Protein AF-0000000078739424 (afdb_homodimer)

Structure (mmCIF, N/CA/C/O backbone):
data_AF-0000000078739424-model_v1
#
loop_
_entity.id
_entity.type
_entity.pdbx_description
1 polymer 'Uncharacterized protein'
#
loop_
_atom_site.group_PDB
_atom_site.id
_atom_site.type_symbol
_atom_site.label_atom_id
_atom_site.label_alt_id
_atom_site.label_comp_id
_atom_site.label_asym_id
_atom_site.label_entity_id
_atom_site.label_seq_id
_atom_site.pdbx_PDB_ins_code
_atom_site.Cartn_x
_atom_site.Cartn_y
_atom_site.Cartn_z
_atom_site.occupancy
_atom_site.B_iso_or_equiv
_atom_site.auth_seq_id
_atom_site.auth_comp_id
_atom_site.auth_asym_id
_atom_site.auth_atom_id
_atom_site.pdbx_PDB_model_num
ATOM 1 N N . MET A 1 1 ? 5.508 39.094 -29.578 1 23.25 1 MET A N 1
ATOM 2 C CA . MET A 1 1 ? 6.527 39.219 -28.547 1 23.25 1 MET A CA 1
ATOM 3 C C . MET A 1 1 ? 6.953 37.812 -28.062 1 23.25 1 MET A C 1
ATOM 5 O O . MET A 1 1 ? 6.113 37 -27.688 1 23.25 1 MET A O 1
ATOM 9 N N . SER A 1 2 ? 8.086 37.25 -28.5 1 23.88 2 SER A N 1
ATOM 10 C CA . SER A 1 2 ? 8.656 35.906 -28.531 1 23.88 2 SER A CA 1
ATOM 11 C C . SER A 1 2 ? 9.156 35.5 -27.156 1 23.88 2 SER A C 1
ATOM 13 O O . SER A 1 2 ? 9.977 36.188 -26.547 1 23.88 2 SER A O 1
ATOM 15 N N . GLY A 1 3 ? 8.43 34.938 -26.281 1 23.98 3 GLY A N 1
ATOM 16 C CA . GLY A 1 3 ? 8.664 34.75 -24.859 1 23.98 3 GLY A CA 1
ATOM 17 C C . GLY A 1 3 ? 9.867 33.875 -24.562 1 23.98 3 GLY A C 1
ATOM 18 O O . GLY A 1 3 ? 9.914 32.719 -24.969 1 23.98 3 GLY A O 1
ATOM 19 N N . LYS A 1 4 ? 11.078 34.469 -24.344 1 21.92 4 LYS A N 1
ATOM 20 C CA . LYS A 1 4 ? 12.422 33.938 -24.109 1 21.92 4 LYS A CA 1
ATOM 21 C C . LYS A 1 4 ? 12.445 32.969 -22.938 1 21.92 4 LYS A C 1
ATOM 23 O O . LYS A 1 4 ? 12.039 33.344 -21.828 1 21.92 4 LYS A O 1
ATOM 28 N N . ARG A 1 5 ? 12.438 31.75 -23.156 1 26.73 5 ARG A N 1
ATOM 29 C CA . ARG A 1 5 ? 12.695 30.672 -22.219 1 26.73 5 ARG A CA 1
ATOM 30 C C . ARG A 1 5 ? 14.008 30.891 -21.469 1 26.73 5 ARG A C 1
ATOM 32 O O . ARG A 1 5 ? 15.078 30.922 -22.078 1 26.73 5 ARG A O 1
ATOM 39 N N . ALA A 1 6 ? 13.977 31.656 -20.359 1 22.75 6 ALA A N 1
ATOM 40 C CA . ALA A 1 6 ? 15.164 31.906 -19.547 1 22.75 6 ALA A CA 1
ATOM 41 C C . ALA A 1 6 ? 15.875 30.609 -19.203 1 22.75 6 ALA A C 1
ATOM 43 O O . ALA A 1 6 ? 15.258 29.656 -18.719 1 22.75 6 ALA A O 1
ATOM 44 N N . PHE A 1 7 ? 16.891 30.266 -19.891 1 24.61 7 PHE A N 1
ATOM 45 C CA . PHE A 1 7 ? 17.875 29.234 -19.578 1 24.61 7 PHE A CA 1
ATOM 46 C C . PHE A 1 7 ? 18.484 29.469 -18.203 1 24.61 7 PHE A C 1
ATOM 48 O O . PHE A 1 7 ? 19.156 30.469 -17.969 1 24.61 7 PHE A O 1
ATOM 55 N N . CYS A 1 8 ? 17.797 29.172 -17.172 1 24.33 8 CYS A N 1
ATOM 56 C CA . CYS A 1 8 ? 18.469 29.234 -15.867 1 24.33 8 CYS A CA 1
ATOM 57 C C . CYS A 1 8 ? 19.859 28.625 -15.945 1 24.33 8 CYS A C 1
ATOM 59 O O . CYS A 1 8 ? 20.016 27.453 -16.297 1 24.33 8 CYS A O 1
ATOM 61 N N . THR A 1 9 ? 20.797 29.391 -16.281 1 26.89 9 THR A N 1
ATOM 62 C CA . THR A 1 9 ? 22.203 29.094 -16.141 1 26.89 9 THR A CA 1
ATOM 63 C C . THR A 1 9 ? 22.516 28.594 -14.742 1 26.89 9 THR A C 1
ATOM 65 O O . THR A 1 9 ? 22.359 29.328 -13.766 1 26.89 9 THR A O 1
ATOM 68 N N . ALA A 1 10 ? 22.344 27.359 -14.469 1 29.47 10 ALA A N 1
ATOM 69 C CA . ALA A 1 10 ? 22.922 26.766 -13.266 1 29.47 10 ALA A CA 1
ATOM 70 C C . ALA A 1 10 ? 24.328 27.281 -13.008 1 29.47 10 ALA A C 1
ATOM 72 O O . ALA A 1 10 ? 25.219 27.141 -13.859 1 29.47 10 ALA A O 1
ATOM 73 N N . VAL A 1 11 ? 24.469 28.359 -12.352 1 28.3 11 VAL A N 1
ATOM 74 C CA . VAL A 1 11 ? 25.75 28.781 -11.781 1 28.3 11 VAL A CA 1
ATOM 75 C C . VAL A 1 11 ? 26.469 27.578 -11.188 1 28.3 11 VAL A C 1
ATOM 77 O O . VAL A 1 11 ? 25.922 26.844 -10.359 1 28.3 11 VAL A O 1
ATOM 80 N N . GLU A 1 12 ? 27.469 27.016 -11.812 1 33.25 12 GLU A N 1
ATOM 81 C CA . GLU A 1 12 ? 28.516 26.094 -11.406 1 33.25 12 GLU A CA 1
ATOM 82 C C . GLU A 1 12 ? 29.156 26.531 -10.086 1 33.25 12 GLU A C 1
ATOM 84 O O . GLU A 1 12 ? 30.062 27.359 -10.078 1 33.25 12 GLU A O 1
ATOM 89 N N . THR A 1 13 ? 28.484 27 -9.109 1 34.53 13 THR A N 1
ATOM 90 C CA . THR A 1 13 ? 29.312 27.266 -7.93 1 34.53 13 THR A CA 1
ATOM 91 C C . THR A 1 13 ? 30.219 26.078 -7.641 1 34.53 13 THR A C 1
ATOM 93 O O . THR A 1 13 ? 29.859 24.922 -7.91 1 34.53 13 THR A O 1
ATOM 96 N N . GLY A 1 14 ? 31.5 26.172 -7.652 1 38.06 14 GLY A N 1
ATOM 97 C CA . GLY A 1 14 ? 32.719 25.406 -7.367 1 38.06 14 GLY A CA 1
ATOM 98 C C . GLY A 1 14 ? 32.531 24.453 -6.203 1 38.06 14 GLY A C 1
ATOM 99 O O . GLY A 1 14 ? 33.5 24.062 -5.559 1 38.06 14 GLY A O 1
ATOM 100 N N . ARG A 1 15 ? 31.531 24.484 -5.516 1 38.22 15 ARG A N 1
ATOM 101 C CA . ARG A 1 15 ? 31.5 23.547 -4.398 1 38.22 15 ARG A CA 1
ATOM 102 C C . ARG A 1 15 ? 31.5 22.109 -4.891 1 38.22 15 ARG A C 1
ATOM 104 O O . ARG A 1 15 ? 30.656 21.719 -5.688 1 38.22 15 ARG A O 1
ATOM 111 N N . LYS A 1 16 ? 32.625 21.422 -4.758 1 49.44 16 LYS A N 1
ATOM 112 C CA . LYS A 1 16 ? 32.875 20.016 -5.078 1 49.44 16 LYS A CA 1
ATOM 113 C C . LYS A 1 16 ? 31.781 19.125 -4.504 1 49.44 16 LYS A C 1
ATOM 115 O O . LYS A 1 16 ? 31.516 19.156 -3.301 1 49.44 16 LYS A O 1
ATOM 120 N N . THR A 1 17 ? 30.75 18.797 -5.219 1 58.69 17 THR A N 1
ATOM 121 C CA . THR A 1 17 ? 29.781 17.797 -4.781 1 58.69 17 THR A CA 1
ATOM 122 C C . THR A 1 17 ? 30.5 16.656 -4.055 1 58.69 17 THR A C 1
ATOM 124 O O . THR A 1 17 ? 31.422 16.047 -4.59 1 58.69 17 THR A O 1
ATOM 127 N N . PRO A 1 18 ? 30.141 16.672 -2.727 1 68.81 18 PRO A N 1
ATOM 128 C CA . PRO A 1 18 ? 30.781 15.562 -2.021 1 68.81 18 PRO A CA 1
ATOM 129 C C . PRO A 1 18 ? 30.594 14.227 -2.744 1 68.81 18 PRO A C 1
ATOM 131 O O . PRO A 1 18 ? 29.625 14.039 -3.475 1 68.81 18 PRO A O 1
ATOM 134 N N . GLU A 1 19 ? 31.562 13.43 -2.664 1 78.81 19 GLU A N 1
ATOM 135 C CA . GLU A 1 19 ? 31.531 12.125 -3.312 1 78.81 19 GLU A CA 1
ATOM 136 C C . GLU A 1 19 ? 30.406 11.266 -2.764 1 78.81 19 GLU A C 1
ATOM 138 O O . GLU A 1 19 ? 29.766 10.523 -3.512 1 78.81 19 GLU A O 1
ATOM 143 N N . PHE A 1 20 ? 30.172 11.562 -1.374 1 87.25 20 PHE A N 1
ATOM 144 C CA . PHE A 1 20 ? 29.156 10.727 -0.754 1 87.25 20 PHE A CA 1
ATOM 145 C C . PHE A 1 20 ? 28.266 11.547 0.167 1 87.25 20 PHE A C 1
ATOM 147 O O . PHE A 1 20 ? 28.656 12.625 0.625 1 87.25 20 PHE A O 1
ATOM 154 N N . CYS A 1 21 ? 27.109 11.164 0.311 1 92.5 21 CYS A N 1
ATOM 155 C CA . CYS A 1 21 ? 26.266 11.516 1.443 1 92.5 21 CYS A CA 1
ATOM 156 C C . CYS A 1 21 ? 25.875 10.281 2.248 1 92.5 21 CYS A C 1
ATOM 158 O O . CYS A 1 21 ? 26.203 9.156 1.858 1 92.5 21 CYS A O 1
ATOM 160 N N . TYR A 1 22 ? 25.281 10.516 3.434 1 91.06 22 TYR A N 1
ATOM 161 C CA . TYR A 1 22 ? 25.234 9.383 4.355 1 91.06 22 TYR A CA 1
ATOM 162 C C . TYR A 1 22 ? 23.859 9.234 4.98 1 91.06 22 TYR A C 1
ATOM 164 O O . TYR A 1 22 ? 23.141 10.227 5.172 1 91.06 22 TYR A O 1
ATOM 172 N N . LEU A 1 23 ? 23.531 8.023 5.238 1 90.88 23 LEU A N 1
ATOM 173 C CA . LEU A 1 23 ? 22.359 7.629 6.016 1 90.88 23 LEU A CA 1
ATOM 174 C C . LEU A 1 23 ? 22.766 6.797 7.227 1 90.88 23 LEU A C 1
ATOM 176 O O . LEU A 1 23 ? 23.672 5.949 7.129 1 90.88 23 LEU A O 1
ATOM 180 N N . LEU A 1 24 ? 22.219 7.102 8.375 1 89.88 24 LEU A N 1
ATOM 181 C CA . LEU A 1 24 ? 22.422 6.195 9.5 1 89.88 24 LEU A CA 1
ATOM 182 C C . LEU A 1 24 ? 21.609 4.922 9.328 1 89.88 24 LEU A C 1
ATOM 184 O O . LEU A 1 24 ? 20.375 4.949 9.43 1 89.88 24 LEU A O 1
ATOM 188 N N . GLY A 1 25 ? 22.312 3.871 9.031 1 87.75 25 GLY A N 1
ATOM 189 C CA . GLY A 1 25 ? 21.641 2.598 8.828 1 87.75 25 GLY A CA 1
ATOM 190 C C . GLY A 1 25 ? 21.734 1.68 10.031 1 87.75 25 GLY A C 1
ATOM 191 O O . GLY A 1 25 ? 22.438 1.971 10.992 1 87.75 25 GLY A O 1
ATOM 192 N N . PHE A 1 26 ? 21.016 0.597 9.992 1 84.25 26 PHE A N 1
ATOM 193 C CA . PHE A 1 26 ? 20.938 -0.354 11.102 1 84.25 26 PHE A CA 1
ATOM 194 C C . PHE A 1 26 ? 22.266 -1.09 11.281 1 84.25 26 PHE A C 1
ATOM 196 O O . PHE A 1 26 ? 22.562 -1.58 12.375 1 84.25 26 PHE A O 1
ATOM 203 N N . SER A 1 27 ? 23.031 -1.19 10.211 1 79.75 27 SER A N 1
ATOM 204 C CA . SER A 1 27 ? 24.297 -1.905 10.266 1 79.75 27 SER A CA 1
ATOM 205 C C . SER A 1 27 ? 25.469 -0.941 10.195 1 79.75 27 SER A C 1
ATOM 207 O O . SER A 1 27 ? 26.594 -1.343 9.859 1 79.75 27 SER A O 1
ATOM 209 N N . GLY A 1 28 ? 25.156 0.338 10.352 1 84.12 28 GLY A N 1
ATOM 210 C CA . GLY A 1 28 ? 26.203 1.345 10.297 1 84.12 28 GLY A CA 1
ATOM 211 C C . GLY A 1 28 ? 25.859 2.521 9.398 1 84.12 28 GLY A C 1
ATOM 212 O O . GLY A 1 28 ? 24.688 2.75 9.094 1 84.12 28 GLY A O 1
ATOM 213 N N . VAL A 1 29 ? 26.922 3.244 9.102 1 87.88 29 VAL A N 1
ATOM 214 C CA . VAL A 1 29 ? 26.734 4.418 8.258 1 87.88 29 VAL A CA 1
ATOM 215 C C . VAL A 1 29 ? 26.734 4.004 6.789 1 87.88 29 VAL A C 1
ATOM 217 O O . VAL A 1 29 ? 27.734 3.492 6.281 1 87.88 29 VAL A O 1
ATOM 220 N N . VAL A 1 30 ? 25.625 4.203 6.211 1 86.81 30 VAL A N 1
ATOM 221 C CA . VAL A 1 30 ? 25.453 3.811 4.816 1 86.81 30 VAL A CA 1
ATOM 222 C C . VAL A 1 30 ? 25.859 4.961 3.898 1 86.81 30 VAL A C 1
ATOM 224 O O . VAL A 1 30 ? 25.344 6.074 4.02 1 86.81 30 VAL A O 1
ATOM 227 N N . ALA A 1 31 ? 26.766 4.703 2.996 1 85.81 31 ALA A N 1
ATOM 228 C CA . ALA A 1 31 ? 27.203 5.703 2.023 1 85.81 31 ALA A CA 1
ATOM 229 C C . ALA A 1 31 ? 26.344 5.66 0.769 1 85.81 31 ALA A C 1
ATOM 231 O O . ALA A 1 31 ? 26 4.578 0.281 1 85.81 31 ALA A O 1
ATOM 232 N N . LEU A 1 32 ? 25.938 6.852 0.29 1 86.31 32 LEU A N 1
ATOM 233 C CA . LEU A 1 32 ? 25.172 7.035 -0.943 1 86.31 32 LEU A CA 1
ATOM 234 C C . LEU A 1 32 ? 25.891 8 -1.884 1 86.31 32 LEU A C 1
ATOM 236 O O . LEU A 1 32 ? 26.719 8.805 -1.444 1 86.31 32 LEU A O 1
ATOM 240 N N . PRO A 1 33 ? 25.547 7.887 -3.115 1 82.25 33 PRO A N 1
ATOM 241 C CA . PRO A 1 33 ? 26.203 8.828 -4.027 1 82.25 33 PRO A CA 1
ATOM 242 C C . PRO A 1 33 ? 25.938 10.289 -3.66 1 82.25 33 PRO A C 1
ATOM 244 O O . PRO A 1 33 ? 24.781 10.664 -3.412 1 82.25 33 PRO A O 1
ATOM 247 N N . GLY A 1 34 ? 26.984 11.117 -3.738 1 86.56 34 GLY A N 1
ATOM 248 C CA . GLY A 1 34 ? 26.891 12.5 -3.293 1 86.56 34 GLY A CA 1
ATOM 249 C C . GLY A 1 34 ? 26.031 13.367 -4.199 1 86.56 34 GLY A C 1
ATOM 250 O O . GLY A 1 34 ? 25.484 14.383 -3.768 1 86.56 34 GLY A O 1
ATOM 251 N N . ASP A 1 35 ? 25.906 13.047 -5.43 1 85.88 35 ASP A N 1
ATOM 252 C CA . ASP A 1 35 ? 25.156 13.844 -6.391 1 85.88 35 ASP A CA 1
ATOM 253 C C . ASP A 1 35 ? 23.656 13.727 -6.145 1 85.88 35 ASP A C 1
ATOM 255 O O . ASP A 1 35 ? 22.859 14.469 -6.73 1 85.88 35 ASP A O 1
ATOM 259 N N . ARG A 1 36 ? 23.328 12.852 -5.246 1 88.69 36 ARG A N 1
ATOM 260 C CA . ARG A 1 36 ? 21.906 12.68 -4.914 1 88.69 36 ARG A CA 1
ATOM 261 C C . ARG A 1 36 ? 21.547 13.477 -3.666 1 88.69 36 ARG A C 1
ATOM 263 O O . ARG A 1 36 ? 20.391 13.484 -3.25 1 88.69 36 ARG A O 1
ATOM 270 N N . PHE A 1 37 ? 22.5 14.156 -3.146 1 93.44 37 PHE A N 1
ATOM 271 C CA . PHE A 1 37 ? 22.266 14.992 -1.975 1 93.44 37 PHE A CA 1
ATOM 272 C C . PHE A 1 37 ? 21.656 16.328 -2.375 1 93.44 37 PHE A C 1
ATOM 274 O O . PHE A 1 37 ? 22.219 17.062 -3.197 1 93.44 37 PHE A O 1
ATOM 281 N N . GLN A 1 38 ? 20.531 16.641 -1.822 1 96.06 38 GLN A N 1
ATOM 282 C CA . GLN A 1 38 ? 19.922 17.969 -1.951 1 96.06 38 GLN A CA 1
ATOM 283 C C . GLN A 1 38 ? 19.891 18.688 -0.61 1 96.06 38 GLN A C 1
ATOM 285 O O . GLN A 1 38 ? 19.266 18.219 0.346 1 96.06 38 GLN A O 1
ATOM 290 N N . PRO A 1 39 ? 20.531 19.812 -0.601 1 96.56 39 PRO A N 1
ATOM 291 C CA . PRO A 1 39 ? 20.469 20.562 0.657 1 96.56 39 PRO A CA 1
ATOM 292 C C . PRO A 1 39 ? 19.031 20.797 1.125 1 96.56 39 PRO A C 1
ATOM 294 O O . PRO A 1 39 ? 18.141 21.016 0.304 1 96.56 39 PRO A O 1
ATOM 297 N N . LEU A 1 40 ? 18.828 20.844 2.398 1 97.25 40 LEU A N 1
ATOM 298 C CA . LEU A 1 40 ? 17.5 20.938 2.969 1 97.25 40 LEU A CA 1
ATOM 299 C C . LEU A 1 40 ? 16.797 22.203 2.502 1 97.25 40 LEU A C 1
ATOM 301 O O . LEU A 1 40 ? 15.625 22.172 2.117 1 97.25 40 LEU A O 1
ATOM 305 N N . ASP A 1 41 ? 17.453 23.266 2.447 1 95.38 41 ASP A N 1
ATOM 306 C CA . ASP A 1 41 ? 16.859 24.531 2.059 1 95.38 41 ASP A CA 1
ATOM 307 C C . ASP A 1 41 ? 16.375 24.5 0.61 1 95.38 41 ASP A C 1
ATOM 309 O O . ASP A 1 41 ? 15.328 25.062 0.282 1 95.38 41 ASP A O 1
ATOM 313 N N . ASP A 1 42 ? 17.156 23.875 -0.208 1 96.31 42 ASP A N 1
ATOM 314 C CA . ASP A 1 42 ? 16.734 23.734 -1.6 1 96.31 42 ASP A CA 1
ATOM 315 C C . ASP A 1 42 ? 15.477 22.875 -1.711 1 96.31 42 ASP A C 1
ATOM 317 O O . ASP A 1 42 ? 14.547 23.203 -2.449 1 96.31 42 ASP A O 1
ATOM 321 N N . PHE A 1 43 ? 15.531 21.828 -0.958 1 97.56 43 PHE A N 1
ATOM 322 C CA . PHE A 1 43 ? 14.367 20.953 -0.939 1 97.56 43 PHE A CA 1
ATOM 323 C C . PHE A 1 43 ? 13.133 21.688 -0.454 1 97.56 43 PHE A C 1
ATOM 325 O O . PHE A 1 43 ? 12.055 21.578 -1.044 1 97.56 43 PHE A O 1
ATOM 332 N N . LEU A 1 44 ? 13.266 22.453 0.53 1 97.44 44 LEU A N 1
ATOM 333 C CA . LEU A 1 44 ? 12.133 23.141 1.154 1 97.44 44 LEU A CA 1
ATOM 334 C C . LEU A 1 44 ? 11.68 24.312 0.303 1 97.44 44 LEU A C 1
ATOM 336 O O . LEU A 1 44 ? 10.539 24.781 0.439 1 97.44 44 LEU A O 1
ATOM 340 N N . SER A 1 45 ? 12.477 24.828 -0.548 1 96.25 45 SER A N 1
ATOM 341 C CA . SER A 1 45 ? 12.07 25.844 -1.502 1 96.25 45 SER A CA 1
ATOM 342 C C . SER A 1 45 ? 11.109 25.281 -2.545 1 96.25 45 SER A C 1
ATOM 344 O O . SER A 1 45 ? 10.203 25.984 -3.004 1 96.25 45 SER A O 1
ATOM 346 N N . GLU A 1 46 ? 11.359 24.031 -2.836 1 96.12 46 GLU A N 1
ATOM 347 C CA . GLU A 1 46 ? 10.508 23.359 -3.814 1 96.12 46 GLU A CA 1
ATOM 348 C C . GLU A 1 46 ? 9.281 22.75 -3.146 1 96.12 46 GLU A C 1
ATOM 350 O O . GLU A 1 46 ? 8.25 22.547 -3.791 1 96.12 46 GLU A O 1
ATOM 355 N N . ASN A 1 47 ? 9.469 22.406 -1.919 1 96.5 47 ASN A N 1
ATOM 356 C CA . ASN A 1 47 ? 8.43 21.781 -1.102 1 96.5 47 ASN A CA 1
ATOM 357 C C . ASN A 1 47 ? 8.25 22.516 0.225 1 96.5 47 ASN A C 1
ATOM 359 O O . ASN A 1 47 ? 8.805 22.109 1.245 1 96.5 47 ASN A O 1
ATOM 363 N N . PRO A 1 48 ? 7.426 23.516 0.192 1 95.81 48 PRO A N 1
ATOM 364 C CA . PRO A 1 48 ? 7.297 24.281 1.436 1 95.81 48 PRO A CA 1
ATOM 365 C C . PRO A 1 48 ? 6.918 23.406 2.629 1 95.81 48 PRO A C 1
ATOM 367 O O . PRO A 1 48 ? 6.078 22.5 2.498 1 95.81 48 PRO A O 1
ATOM 370 N N . PHE A 1 49 ? 7.523 23.703 3.742 1 97.12 49 PHE A N 1
ATOM 371 C CA . PHE A 1 49 ? 7.273 22.922 4.949 1 97.12 49 PHE A CA 1
ATOM 372 C C . PHE A 1 49 ? 5.801 22.984 5.344 1 97.12 49 PHE A C 1
ATOM 374 O O . PHE A 1 49 ? 5.203 21.969 5.703 1 97.12 49 PHE A O 1
ATOM 381 N N . LEU A 1 50 ? 5.266 24.203 5.359 1 96.81 50 LEU A N 1
ATOM 382 C CA . LEU A 1 50 ? 3.85 24.469 5.598 1 96.81 50 LEU A CA 1
ATOM 383 C C . LEU A 1 50 ? 3.188 25.047 4.359 1 96.81 50 LEU A C 1
ATOM 385 O O . LEU A 1 50 ? 3.615 26.094 3.855 1 96.81 50 LEU A O 1
ATOM 389 N N . SER A 1 51 ? 2.184 24.344 3.908 1 95.81 51 SER A N 1
ATOM 390 C CA . SER A 1 51 ? 1.414 24.844 2.771 1 95.81 51 SER A CA 1
ATOM 391 C C . SER A 1 51 ? 0.084 25.438 3.221 1 95.81 51 SER A C 1
ATOM 393 O O . SER A 1 51 ? -0.634 24.828 4.02 1 95.81 51 SER A O 1
ATOM 395 N N . PRO A 1 52 ? -0.182 26.625 2.705 1 93.81 52 PRO A N 1
ATOM 396 C CA . PRO A 1 52 ? -1.496 27.172 3.049 1 93.81 52 PRO A CA 1
ATOM 397 C C . PRO A 1 52 ? -2.646 26.312 2.539 1 93.81 52 PRO A C 1
ATOM 399 O O . PRO A 1 52 ? -2.57 25.75 1.438 1 93.81 52 PRO A O 1
ATOM 402 N N . ILE A 1 53 ? -3.684 26.156 3.328 1 94.5 53 ILE A N 1
ATOM 403 C CA . ILE A 1 53 ? -4.891 25.453 2.916 1 94.5 53 ILE A CA 1
ATOM 404 C C . ILE A 1 53 ? -5.578 26.219 1.787 1 94.5 53 ILE A C 1
ATOM 406 O O . ILE A 1 53 ? -5.785 27.422 1.887 1 94.5 53 ILE A O 1
ATOM 410 N N . PRO A 1 54 ? -5.871 25.578 0.704 1 88.5 54 PRO A N 1
ATOM 411 C CA . PRO A 1 54 ? -6.504 26.266 -0.42 1 88.5 54 PRO A CA 1
ATOM 412 C C . PRO A 1 54 ? -7.98 26.562 -0.17 1 88.5 54 PRO A C 1
ATOM 414 O O . PRO A 1 54 ? -8.844 25.75 -0.512 1 88.5 54 PRO A O 1
ATOM 417 N N . LEU A 1 55 ? -8.297 27.734 0.144 1 83.44 55 LEU A N 1
ATOM 418 C CA . LEU A 1 55 ? -9.672 28.141 0.428 1 83.44 55 LEU A CA 1
ATOM 419 C C . LEU A 1 55 ? -10.5 28.188 -0.851 1 83.44 55 LEU A C 1
ATOM 421 O O . LEU A 1 55 ? -10 28.594 -1.906 1 83.44 55 LEU A O 1
ATOM 425 N N . GLY A 1 56 ? -11.773 27.859 -0.778 1 76.12 56 GLY A N 1
ATOM 426 C CA . GLY A 1 56 ? -12.68 27.906 -1.915 1 76.12 56 GLY A CA 1
ATOM 427 C C . GLY A 1 56 ? -12.641 26.641 -2.762 1 76.12 56 GLY A C 1
ATOM 428 O O . GLY A 1 56 ? -13.461 26.469 -3.658 1 76.12 56 GLY A O 1
ATOM 429 N N . ARG A 1 57 ? -11.766 25.844 -2.766 1 79.44 57 ARG A N 1
ATOM 430 C CA . ARG A 1 57 ? -11.773 24.578 -3.492 1 79.44 57 ARG A CA 1
ATOM 431 C C . ARG A 1 57 ? -12.5 23.5 -2.703 1 79.44 57 ARG A C 1
ATOM 433 O O . ARG A 1 57 ? -13.594 23.078 -3.086 1 79.44 57 ARG A O 1
ATOM 440 N N . LEU A 1 58 ? -12.359 22.953 -1.663 1 89.62 58 LEU A N 1
ATOM 441 C CA . LEU A 1 58 ? -13.07 22 -0.828 1 89.62 58 LEU A CA 1
ATOM 442 C C . LEU A 1 58 ? -13.07 22.438 0.631 1 89.62 58 LEU A C 1
ATOM 444 O O . LEU A 1 58 ? -13.742 21.828 1.47 1 89.62 58 LEU A O 1
ATOM 448 N N . TYR A 1 59 ? -12.336 23.469 0.859 1 88.44 59 TYR A N 1
ATOM 449 C CA . TYR A 1 59 ? -12.227 24 2.215 1 88.44 59 TYR A CA 1
ATOM 450 C C . TYR A 1 59 ? -13.078 25.25 2.379 1 88.44 59 TYR A C 1
ATOM 452 O O . TYR A 1 59 ? -12.922 26.219 1.624 1 88.44 59 TYR A O 1
ATOM 460 N N . GLU A 1 60 ? -13.914 25.328 3.283 1 81.38 60 GLU A N 1
ATOM 461 C CA . GLU A 1 60 ? -14.773 26.5 3.475 1 81.38 60 GLU A CA 1
ATOM 462 C C . GLU A 1 60 ? -14.547 27.125 4.844 1 81.38 60 GLU A C 1
ATOM 464 O O . GLU A 1 60 ? -14.367 28.344 4.953 1 81.38 60 GLU A O 1
ATOM 469 N N . ASN A 1 61 ? -14.68 26.406 5.859 1 78.25 61 ASN A N 1
ATOM 470 C CA . ASN A 1 61 ? -14.641 26.891 7.234 1 78.25 61 ASN A CA 1
ATOM 471 C C . ASN A 1 61 ? -13.422 26.359 7.984 1 78.25 61 ASN A C 1
ATOM 473 O O . ASN A 1 61 ? -13.555 25.547 8.891 1 78.25 61 ASN A O 1
ATOM 477 N N . ILE A 1 62 ? -12.352 27.062 7.531 1 84.19 62 ILE A N 1
ATOM 478 C CA . ILE A 1 62 ? -11.148 26.578 8.195 1 84.19 62 ILE A CA 1
ATOM 479 C C . ILE A 1 62 ? -10.859 27.406 9.438 1 84.19 62 ILE A C 1
ATOM 481 O O . ILE A 1 62 ? -11.188 28.594 9.477 1 84.19 62 ILE A O 1
ATOM 485 N N . ASP A 1 63 ? -10.391 26.781 10.367 1 86.75 63 ASP A N 1
ATOM 486 C CA . ASP A 1 63 ? -9.914 27.469 11.555 1 86.75 63 ASP A CA 1
ATOM 487 C C . ASP A 1 63 ? -8.758 28.422 11.211 1 86.75 63 ASP A C 1
ATOM 489 O O . ASP A 1 63 ? -7.688 27.969 10.797 1 86.75 63 ASP A O 1
ATOM 493 N N . PRO A 1 64 ? -9.023 29.688 11.375 1 89.81 64 PRO A N 1
ATOM 494 C CA . PRO A 1 64 ? -7.965 30.641 11.023 1 89.81 64 PRO A CA 1
ATOM 495 C C . PRO A 1 64 ? -6.688 30.422 11.828 1 89.81 64 PRO A C 1
ATOM 497 O O . PRO A 1 64 ? -5.613 30.859 11.422 1 89.81 64 PRO A O 1
ATOM 500 N N . ALA A 1 65 ? -6.805 29.766 12.938 1 91.81 65 ALA A N 1
ATOM 501 C CA . ALA A 1 65 ? -5.645 29.5 13.789 1 91.81 65 ALA A CA 1
ATOM 502 C C . ALA A 1 65 ? -4.812 28.344 13.234 1 91.81 65 ALA A C 1
ATOM 504 O O . ALA A 1 65 ? -3.664 28.156 13.633 1 91.81 65 ALA A O 1
ATOM 505 N N . LYS A 1 66 ? -5.414 27.641 12.32 1 93.38 66 LYS A N 1
ATOM 506 C CA . LYS A 1 66 ? -4.73 26.5 11.711 1 93.38 66 LYS A CA 1
ATOM 507 C C . LYS A 1 66 ? -4.793 26.578 10.188 1 93.38 66 LYS A C 1
ATOM 509 O O . LYS A 1 66 ? -5.398 25.703 9.547 1 93.38 66 LYS A O 1
ATOM 514 N N . PRO A 1 67 ? -4.102 27.484 9.633 1 94.06 67 PRO A N 1
ATOM 515 C CA . PRO A 1 67 ? -4.277 27.781 8.211 1 94.06 67 PRO A CA 1
ATOM 516 C C . PRO A 1 67 ? -3.4 26.906 7.312 1 94.06 67 PRO A C 1
ATOM 518 O O . PRO A 1 67 ? -3.381 27.094 6.094 1 94.06 67 PRO A O 1
ATOM 521 N N . TYR A 1 68 ? -2.65 25.969 7.871 1 95.31 68 TYR A N 1
ATOM 522 C CA . TYR A 1 68 ? -1.653 25.281 7.059 1 95.31 68 TYR A CA 1
ATOM 523 C C . TYR A 1 68 ? -1.939 23.781 6.996 1 95.31 68 TYR A C 1
ATOM 525 O O . TYR A 1 68 ? -2.729 23.266 7.789 1 95.31 68 TYR A O 1
ATOM 533 N N . MET A 1 69 ? -1.38 23.141 6.023 1 95.31 69 MET A N 1
ATOM 534 C CA . MET A 1 69 ? -1.373 21.688 5.879 1 95.31 69 MET A CA 1
ATOM 535 C C . MET A 1 69 ? 0.008 21.188 5.469 1 95.31 69 MET A C 1
ATOM 537 O O . MET A 1 69 ? 0.884 21.984 5.125 1 95.31 69 MET A O 1
ATOM 541 N N . LEU A 1 70 ? 0.253 19.922 5.555 1 96.44 70 LEU A N 1
ATOM 542 C CA . LEU A 1 70 ? 1.487 19.266 5.125 1 96.44 70 LEU A CA 1
ATOM 543 C C . LEU A 1 70 ? 1.274 18.5 3.824 1 96.44 70 LEU A C 1
ATOM 545 O O . LEU A 1 70 ? 0.257 17.828 3.656 1 96.44 70 LEU A O 1
ATOM 549 N N . GLU A 1 71 ? 2.209 18.656 2.992 1 95.75 71 GLU A N 1
ATOM 550 C CA . GLU A 1 71 ? 2.184 17.859 1.763 1 95.75 71 GLU A CA 1
ATOM 551 C C . GLU A 1 71 ? 3.014 16.594 1.904 1 95.75 71 GLU A C 1
ATOM 553 O O . GLU A 1 71 ? 3.836 16.484 2.814 1 95.75 71 GLU A O 1
ATOM 558 N N . ASP A 1 72 ? 2.834 15.656 1.009 1 95.06 72 ASP A N 1
ATOM 559 C CA . ASP A 1 72 ? 3.398 14.312 1.127 1 95.06 72 ASP A CA 1
ATOM 560 C C . ASP A 1 72 ? 4.922 14.359 1.158 1 95.06 72 ASP A C 1
ATOM 562 O O . ASP A 1 72 ? 5.555 13.641 1.931 1 95.06 72 ASP A O 1
ATOM 566 N N . PRO A 1 73 ? 5.582 15.18 0.342 1 96 73 PRO A N 1
ATOM 567 C CA . PRO A 1 73 ? 7.047 15.203 0.396 1 96 73 PRO A CA 1
ATOM 568 C C . PRO A 1 73 ? 7.582 15.602 1.771 1 96 73 PRO A C 1
ATOM 570 O O . PRO A 1 73 ? 8.594 15.055 2.225 1 96 73 PRO A O 1
ATOM 573 N N . ILE A 1 74 ? 6.855 16.484 2.381 1 97.25 74 ILE A N 1
ATOM 574 C CA . ILE A 1 74 ? 7.281 16.938 3.703 1 97.25 74 ILE A CA 1
ATOM 575 C C . ILE A 1 74 ? 7.027 15.836 4.727 1 97.25 74 ILE A C 1
ATOM 577 O O . ILE A 1 74 ? 7.859 15.586 5.602 1 97.25 74 ILE A O 1
ATOM 581 N N . ARG A 1 75 ? 5.934 15.148 4.645 1 96.25 75 ARG A N 1
ATOM 582 C CA . ARG A 1 75 ? 5.656 14.016 5.527 1 96.25 75 ARG A CA 1
ATOM 583 C C . ARG A 1 75 ? 6.77 12.984 5.461 1 96.25 75 ARG A C 1
ATOM 585 O O . ARG A 1 75 ? 7.23 12.484 6.492 1 96.25 75 ARG A O 1
ATOM 592 N N . ARG A 1 76 ? 7.164 12.688 4.301 1 95.88 76 ARG A N 1
ATOM 593 C CA . ARG A 1 76 ? 8.211 11.695 4.074 1 95.88 76 ARG A CA 1
ATOM 594 C C . ARG A 1 76 ? 9.531 12.141 4.688 1 95.88 76 ARG A C 1
ATOM 596 O O . ARG A 1 76 ? 10.203 11.359 5.371 1 95.88 76 ARG A O 1
ATOM 603 N N . ALA A 1 77 ? 9.891 13.336 4.426 1 97.06 77 ALA A N 1
ATOM 604 C CA . ALA A 1 77 ? 11.156 13.859 4.938 1 97.06 77 ALA A CA 1
ATOM 605 C C . ALA A 1 77 ? 11.156 13.914 6.461 1 97.06 77 ALA A C 1
ATOM 607 O O . ALA A 1 77 ? 12.102 13.445 7.105 1 97.06 77 ALA A O 1
ATOM 608 N N . VAL A 1 78 ? 10.078 14.406 6.996 1 97.19 78 VAL A N 1
ATOM 609 C CA . VAL A 1 78 ? 9.961 14.539 8.445 1 97.19 78 VAL A CA 1
ATOM 610 C C . VAL A 1 78 ? 10.016 13.156 9.094 1 97.19 78 VAL A C 1
ATOM 612 O O . VAL A 1 78 ? 10.75 12.945 10.062 1 97.19 78 VAL A O 1
ATOM 615 N N . TRP A 1 79 ? 9.266 12.281 8.531 1 96.5 79 TRP A N 1
ATOM 616 C CA . TRP A 1 79 ? 9.227 10.922 9.07 1 96.5 79 TRP A CA 1
ATOM 617 C C . TRP A 1 79 ? 10.594 10.25 8.953 1 96.5 79 TRP A C 1
ATOM 619 O O . TRP A 1 79 ? 11.078 9.648 9.914 1 96.5 79 TRP A O 1
ATOM 629 N N . SER A 1 80 ? 11.242 10.305 7.805 1 96.19 80 SER A N 1
ATOM 630 C CA . SER A 1 80 ? 12.531 9.641 7.609 1 96.19 80 SER A CA 1
ATOM 631 C C . SER A 1 80 ? 13.602 10.227 8.523 1 96.19 80 SER A C 1
ATOM 633 O O . SER A 1 80 ? 14.508 9.523 8.953 1 96.19 80 SER A O 1
ATOM 635 N N . GLY A 1 81 ? 13.477 11.523 8.828 1 96.75 81 GLY A N 1
ATOM 636 C CA . GLY A 1 81 ? 14.398 12.141 9.766 1 96.75 81 GLY A CA 1
ATOM 637 C C . GLY A 1 81 ? 14.352 11.523 11.148 1 96.75 81 GLY A C 1
ATOM 638 O O . GLY A 1 81 ? 15.352 11.516 11.867 1 96.75 81 GLY A O 1
ATOM 639 N N . SER A 1 82 ? 13.234 11.023 11.516 1 95.94 82 SER A N 1
ATOM 640 C CA . SER A 1 82 ? 13.07 10.445 12.844 1 95.94 82 SER A CA 1
ATOM 641 C C . SER A 1 82 ? 13.75 9.086 12.938 1 95.94 82 SER A C 1
ATOM 643 O O . SER A 1 82 ? 13.938 8.547 14.031 1 95.94 82 SER A O 1
ATOM 645 N N . LEU A 1 83 ? 14.156 8.523 11.867 1 94.5 83 LEU A N 1
ATOM 646 C CA . LEU A 1 83 ? 14.891 7.262 11.875 1 94.5 83 LEU A CA 1
ATOM 647 C C . LEU A 1 83 ? 16.297 7.461 12.422 1 94.5 83 LEU A C 1
ATOM 649 O O . LEU A 1 83 ? 16.906 6.523 12.961 1 94.5 83 LEU A O 1
ATOM 653 N N . ALA A 1 84 ? 16.797 8.68 12.273 1 93.62 84 ALA A N 1
ATOM 654 C CA . ALA A 1 84 ? 18.141 8.961 12.789 1 93.62 84 ALA A CA 1
ATOM 655 C C . ALA A 1 84 ? 18.188 8.789 14.305 1 93.62 84 ALA A C 1
ATOM 657 O O . ALA A 1 84 ? 18.984 7.992 14.82 1 93.62 84 ALA A O 1
ATOM 658 N N . PRO A 1 85 ? 17.359 9.5 15.062 1 94.25 85 PRO A N 1
ATOM 659 C CA . PRO A 1 85 ? 17.359 9.25 16.5 1 94.25 85 PRO 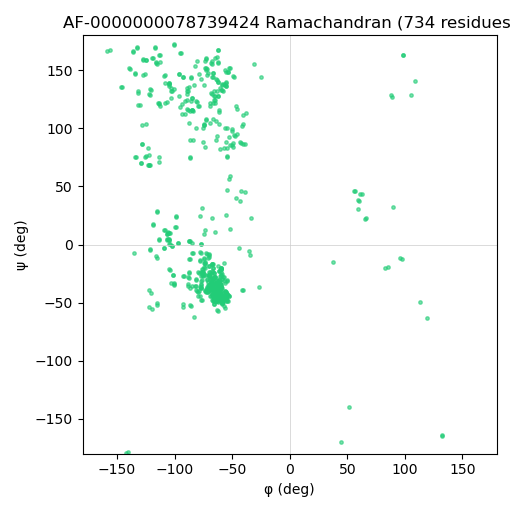A CA 1
ATOM 660 C C . PRO A 1 85 ? 17.031 7.805 16.859 1 94.25 85 PRO A C 1
ATOM 662 O O . PRO A 1 85 ? 17.594 7.254 17.812 1 94.25 85 PRO A O 1
ATOM 665 N N . TYR A 1 86 ? 16.109 7.152 16.141 1 92.44 86 TYR A N 1
ATOM 666 C CA . TYR A 1 86 ? 15.742 5.758 16.391 1 92.44 86 TYR A CA 1
ATOM 667 C C . TYR A 1 86 ? 16.969 4.859 16.328 1 92.44 86 TYR A C 1
ATOM 669 O O . TYR A 1 86 ? 17.172 4.031 17.219 1 92.44 86 TYR A O 1
ATOM 677 N N . ILE A 1 87 ? 17.766 5.051 15.32 1 89.94 87 ILE A N 1
ATOM 678 C CA . ILE A 1 87 ? 18.953 4.223 15.102 1 89.94 87 ILE A CA 1
ATOM 679 C C . ILE A 1 87 ? 20.062 4.652 16.047 1 89.94 87 ILE A C 1
ATOM 681 O O . ILE A 1 87 ? 20.719 3.811 16.672 1 89.94 87 ILE A O 1
ATOM 685 N N . ALA A 1 88 ? 20.312 5.906 16.141 1 90.06 88 ALA A N 1
ATOM 686 C CA . ALA A 1 88 ? 21.359 6.438 17.016 1 90.06 88 ALA A CA 1
ATOM 687 C C . ALA A 1 88 ? 21.172 5.957 18.453 1 90.06 88 ALA A C 1
ATOM 689 O O . ALA A 1 88 ? 22.141 5.641 19.141 1 90.06 88 ALA A O 1
ATOM 690 N N . ASN A 1 89 ? 19.969 5.961 18.906 1 88.38 89 ASN A N 1
ATOM 691 C CA . ASN A 1 89 ? 19.672 5.512 20.266 1 88.38 89 ASN A CA 1
ATOM 692 C C . ASN A 1 89 ? 20.078 4.059 20.469 1 88.38 89 ASN A C 1
ATOM 694 O O . ASN A 1 89 ? 20.547 3.691 21.547 1 88.38 89 ASN A O 1
ATOM 698 N N . LYS A 1 90 ? 19.922 3.281 19.531 1 83.62 90 LYS A N 1
ATOM 699 C CA . LYS A 1 90 ? 20.25 1.864 19.625 1 83.62 90 LYS A CA 1
ATOM 700 C C . LYS A 1 90 ? 21.766 1.664 19.719 1 83.62 90 LYS A C 1
ATOM 702 O O . LYS A 1 90 ? 22.234 0.703 20.344 1 83.62 90 LYS A O 1
ATOM 707 N N . VAL A 1 91 ? 22.438 2.582 19.125 1 81.06 91 VAL A N 1
ATOM 708 C CA . VAL A 1 91 ? 23.891 2.447 19.141 1 81.06 91 VAL A CA 1
ATOM 709 C C . VAL A 1 91 ? 24.5 3.461 20.109 1 81.06 91 VAL A C 1
ATOM 711 O O . VAL A 1 91 ? 25.719 3.658 20.141 1 81.06 91 VAL A O 1
ATOM 714 N N . LYS A 1 92 ? 23.672 4.215 20.844 1 81.44 92 LYS A N 1
ATOM 715 C CA . LYS A 1 92 ? 24.062 5.172 21.875 1 81.44 92 LYS A CA 1
ATOM 716 C C . LYS A 1 92 ? 24.938 6.285 21.281 1 81.44 92 LYS A C 1
ATOM 718 O O . LYS A 1 92 ? 25.984 6.625 21.844 1 81.44 92 LYS A O 1
ATOM 723 N N . MET A 1 93 ? 24.516 6.703 20.219 1 84.94 93 MET A N 1
ATOM 724 C CA . MET A 1 93 ? 25.188 7.809 19.547 1 84.94 93 MET A CA 1
ATOM 725 C C . MET A 1 93 ? 24.391 9.102 19.688 1 84.94 93 MET A C 1
ATOM 727 O O . MET A 1 93 ? 23.156 9.094 19.609 1 84.94 93 MET A O 1
ATOM 731 N N . SER A 1 94 ? 25.094 10.164 19.922 1 87.44 94 SER A N 1
ATOM 732 C CA . SER A 1 94 ? 24.438 11.469 19.984 1 87.44 94 SER A CA 1
ATOM 733 C C . SER A 1 94 ? 24.297 12.094 18.609 1 87.44 94 SER A C 1
ATOM 735 O O . SER A 1 94 ? 25.219 12.016 17.781 1 87.44 94 SER A O 1
ATOM 737 N N . LEU A 1 95 ? 23.203 12.766 18.422 1 90.81 95 LEU A N 1
ATOM 738 C CA . LEU A 1 95 ? 22.938 13.422 17.141 1 90.81 95 LEU A CA 1
ATOM 739 C C . LEU A 1 95 ? 23.125 14.93 17.25 1 90.81 95 LEU A C 1
ATOM 741 O O . LEU A 1 95 ? 22.859 15.664 16.297 1 90.81 95 LEU A O 1
ATOM 745 N N . SER A 1 96 ? 23.562 15.461 18.359 1 86.5 96 SER A N 1
ATOM 746 C CA . SER A 1 96 ? 23.641 16.891 18.641 1 86.5 96 SER A CA 1
ATOM 747 C C . SER A 1 96 ? 24.469 17.609 17.594 1 86.5 96 SER A C 1
ATOM 749 O O . SER A 1 96 ? 24.141 18.734 17.188 1 86.5 96 SER A O 1
ATOM 751 N N . HIS A 1 97 ? 25.453 17.047 17.031 1 86.19 97 HIS A N 1
ATOM 752 C CA . HIS A 1 97 ? 26.344 17.734 16.109 1 86.19 97 HIS A CA 1
ATOM 753 C C . HIS A 1 97 ? 26.031 17.375 14.656 1 86.19 97 HIS A C 1
ATOM 755 O O . HIS A 1 97 ? 26.625 17.922 13.727 1 86.19 97 HIS A O 1
ATOM 761 N N . ILE A 1 98 ? 25.078 16.531 14.477 1 91.12 98 ILE A N 1
ATOM 762 C CA . ILE A 1 98 ? 24.75 16.016 13.148 1 91.12 98 ILE A CA 1
ATOM 763 C C . ILE A 1 98 ? 23.531 16.766 12.594 1 91.12 98 ILE A C 1
ATOM 765 O O . ILE A 1 98 ? 23.484 17.078 11.398 1 91.12 98 ILE A O 1
ATOM 769 N N . LEU A 1 99 ? 22.609 17.125 13.469 1 94.06 99 LEU A N 1
ATOM 770 C CA . LEU A 1 99 ? 21.359 17.75 13.062 1 94.06 99 LEU A CA 1
ATOM 771 C C . LEU A 1 99 ? 21.531 19.266 12.945 1 94.06 99 LEU A C 1
ATOM 773 O O . LEU A 1 99 ? 21.062 20.016 13.805 1 94.06 99 LEU A O 1
ATOM 777 N N . THR A 1 100 ? 22.172 19.672 11.906 1 94.38 100 THR A N 1
ATOM 778 C CA . THR A 1 100 ? 22.359 21.094 11.586 1 94.38 100 THR A CA 1
ATOM 779 C C . THR A 1 100 ? 21.906 21.391 10.164 1 94.38 100 THR A C 1
ATOM 781 O O . THR A 1 100 ? 21.875 20.484 9.312 1 94.38 100 THR A O 1
ATOM 784 N N . LYS A 1 101 ? 21.641 22.562 9.914 1 93.25 101 LYS A N 1
ATOM 785 C CA . LYS A 1 101 ? 21.141 23 8.617 1 93.25 101 LYS A CA 1
ATOM 786 C C . LYS A 1 101 ? 22.141 22.672 7.508 1 93.25 101 LYS A C 1
ATOM 788 O O . LYS A 1 101 ? 21.734 22.312 6.398 1 93.25 101 LYS A O 1
ATOM 793 N N . GLU A 1 102 ? 23.406 22.781 7.781 1 93.06 102 GLU A N 1
ATOM 794 C CA . GLU A 1 102 ? 24.453 22.578 6.785 1 93.06 102 GLU A CA 1
ATOM 795 C C . GLU A 1 102 ? 24.672 21.109 6.496 1 93.06 102 GLU A C 1
ATOM 797 O O . GLU A 1 102 ? 25.109 20.734 5.406 1 93.06 102 GLU A O 1
ATOM 802 N N . ASN A 1 103 ? 24.297 20.328 7.438 1 96.06 103 ASN A N 1
ATOM 803 C CA . ASN A 1 103 ? 24.641 18.906 7.328 1 96.06 103 ASN A CA 1
ATOM 804 C C . ASN A 1 103 ? 23.453 18.078 6.852 1 96.06 103 ASN A C 1
ATOM 806 O O . ASN A 1 103 ? 23.625 17 6.301 1 96.06 103 ASN A O 1
ATOM 810 N N . VAL A 1 104 ? 22.219 18.594 7.129 1 97.75 104 VAL A N 1
ATOM 811 C CA . VAL A 1 104 ? 21.016 17.828 6.82 1 97.75 104 VAL A CA 1
ATOM 812 C C . VAL A 1 104 ? 20.562 18.141 5.395 1 97.75 104 VAL A C 1
ATOM 814 O O . VAL A 1 104 ? 20.547 19.297 4.98 1 97.75 104 VAL A O 1
ATOM 817 N N . GLY A 1 105 ? 20.266 17.141 4.602 1 97.75 105 GLY A N 1
ATOM 818 C CA . GLY A 1 105 ? 19.688 17.219 3.275 1 97.75 105 GLY A CA 1
ATOM 819 C C . GLY A 1 105 ? 18.656 16.141 3.01 1 97.75 105 GLY A C 1
ATOM 820 O O . GLY A 1 105 ? 18.203 15.453 3.936 1 97.75 105 GLY A O 1
ATOM 821 N N . VAL A 1 106 ? 18.125 16.156 1.822 1 97.5 106 VAL A N 1
ATOM 822 C CA . VAL A 1 106 ? 17.141 15.148 1.396 1 97.5 106 VAL A CA 1
ATOM 823 C C . VAL A 1 106 ? 17.656 14.438 0.14 1 97.5 106 VAL A C 1
ATOM 825 O O . VAL A 1 106 ? 18.125 15.086 -0.796 1 97.5 106 VAL A O 1
ATOM 828 N N . HIS A 1 107 ? 17.609 13.156 0.25 1 94.81 107 HIS A N 1
ATOM 829 C CA . HIS A 1 107 ? 18.016 12.383 -0.922 1 94.81 107 HIS A CA 1
ATOM 830 C C . HIS A 1 107 ? 17.047 12.609 -2.086 1 94.81 107 HIS A C 1
ATOM 832 O O . HIS A 1 107 ? 15.852 12.383 -1.96 1 94.81 107 HIS A O 1
ATOM 838 N N . LYS A 1 108 ? 17.469 12.875 -3.26 1 89.56 108 LYS A N 1
ATOM 839 C CA . LYS A 1 108 ? 16.688 13.359 -4.391 1 89.56 108 LYS A CA 1
ATOM 840 C C . LYS A 1 108 ? 15.719 12.289 -4.887 1 89.56 108 LYS A C 1
ATOM 842 O O . LYS A 1 108 ? 14.602 12.594 -5.309 1 89.56 108 LYS A O 1
ATOM 847 N N . ASP A 1 109 ? 16.141 11.086 -4.766 1 84.69 109 ASP A N 1
ATOM 848 C CA . ASP A 1 109 ? 15.344 10.031 -5.391 1 84.69 109 ASP A CA 1
ATOM 849 C C . ASP A 1 109 ? 14.336 9.453 -4.402 1 84.69 109 ASP A C 1
ATOM 851 O O . ASP A 1 109 ? 13.281 8.953 -4.805 1 84.69 109 ASP A O 1
ATOM 855 N N . PHE A 1 110 ? 14.68 9.531 -3.107 1 89.69 110 PHE A N 1
ATOM 856 C CA . PHE A 1 110 ? 13.867 8.773 -2.158 1 89.69 110 PHE A CA 1
ATOM 857 C C . PHE A 1 110 ? 13.148 9.711 -1.196 1 89.69 110 PHE A C 1
ATOM 859 O O . PHE A 1 110 ? 12.258 9.281 -0.456 1 89.69 110 PHE A O 1
ATOM 866 N N . GLY A 1 111 ? 13.508 10.977 -1.223 1 93.12 111 GLY A N 1
ATOM 867 C CA . GLY A 1 111 ? 12.891 11.914 -0.305 1 93.12 111 GLY A CA 1
ATOM 868 C C . GLY A 1 111 ? 13.219 11.641 1.149 1 93.12 111 GLY A C 1
ATOM 869 O O . GLY A 1 111 ? 12.438 11.961 2.043 1 93.12 111 GLY A O 1
ATOM 870 N N . LEU A 1 112 ? 14.32 10.945 1.381 1 95.62 112 LEU A N 1
ATOM 871 C CA . LEU A 1 112 ? 14.758 10.586 2.727 1 95.62 112 LEU A CA 1
ATOM 872 C C . LEU A 1 112 ? 15.781 11.586 3.25 1 95.62 112 LEU A C 1
ATOM 874 O O . LEU A 1 112 ? 16.625 12.078 2.49 1 95.62 112 LEU A O 1
ATOM 878 N N . VAL A 1 113 ? 15.734 11.781 4.469 1 97.44 113 VAL A N 1
ATOM 879 C CA . VAL A 1 113 ? 16.75 12.633 5.098 1 97.44 113 VAL A CA 1
ATOM 880 C C . VAL A 1 113 ? 18.109 11.938 5.047 1 97.44 113 VAL A C 1
ATOM 882 O O . VAL A 1 113 ? 18.219 10.75 5.363 1 97.44 113 VAL A O 1
ATOM 885 N N . VAL A 1 114 ? 19.062 12.656 4.598 1 96.44 114 VAL A N 1
ATOM 886 C CA . VAL A 1 114 ? 20.453 12.203 4.539 1 96.44 114 VAL A CA 1
ATOM 887 C C . VAL A 1 114 ? 21.375 13.289 5.098 1 96.44 114 VAL A C 1
ATOM 889 O O . VAL A 1 114 ? 20.922 14.406 5.375 1 96.44 114 VAL A O 1
ATOM 892 N N . PHE A 1 115 ? 22.641 12.922 5.293 1 95.75 115 PHE A N 1
ATOM 893 C CA . PHE A 1 115 ? 23.609 13.82 5.902 1 95.75 115 PHE A CA 1
ATOM 894 C C . PHE A 1 115 ? 24.859 13.953 5.027 1 95.75 115 PHE A C 1
ATOM 896 O O . PHE A 1 115 ? 25.266 12.992 4.367 1 95.75 115 PHE A O 1
ATOM 903 N N . LYS A 1 116 ? 25.406 15.117 5.066 1 94 116 LYS A N 1
ATOM 904 C CA . LYS A 1 116 ? 26.672 15.336 4.375 1 94 116 LYS A CA 1
ATOM 905 C C . LYS A 1 116 ? 27.812 14.578 5.051 1 94 116 LYS A C 1
ATOM 907 O O . LYS A 1 116 ? 28.703 14.062 4.379 1 94 116 LYS A O 1
ATOM 912 N N . ASP A 1 117 ? 27.688 14.586 6.328 1 89.06 117 ASP A N 1
ATOM 913 C CA . ASP A 1 117 ? 28.719 13.945 7.117 1 89.06 117 ASP A CA 1
ATOM 914 C C . ASP A 1 117 ? 28.141 13.297 8.375 1 89.06 117 ASP A C 1
ATOM 916 O O . ASP A 1 117 ? 27.219 13.836 8.984 1 89.06 117 ASP A O 1
ATOM 920 N N . VAL A 1 118 ? 28.625 12.062 8.602 1 87.31 118 VAL A N 1
ATOM 921 C CA . VAL A 1 118 ? 28.266 11.344 9.82 1 87.31 118 VAL A CA 1
ATOM 922 C C . VAL A 1 118 ? 29.531 10.766 10.461 1 87.31 118 VAL A C 1
ATOM 924 O O . VAL A 1 118 ? 30.406 10.242 9.766 1 87.31 118 VAL A O 1
ATOM 927 N N . PRO A 1 119 ? 29.625 11.039 11.742 1 75.88 119 PRO A N 1
ATOM 928 C CA . PRO A 1 119 ? 30.781 10.398 12.375 1 75.88 119 PRO A CA 1
ATOM 929 C C . PRO A 1 119 ? 30.766 8.875 12.219 1 75.88 119 PRO A C 1
ATOM 931 O O . PRO A 1 119 ? 29.719 8.242 12.367 1 75.88 119 PRO A O 1
ATOM 934 N N . LYS A 1 120 ? 31.859 8.32 11.828 1 66.25 120 LYS A N 1
ATOM 935 C CA . LYS A 1 120 ? 31.953 6.875 11.633 1 66.25 120 LYS A CA 1
ATOM 936 C C . LYS A 1 120 ? 32.125 6.152 12.961 1 66.25 120 LYS A C 1
ATOM 938 O O . LYS A 1 120 ? 31.891 4.945 13.055 1 66.25 120 LYS A O 1
ATOM 943 N N . LYS A 1 121 ? 32.656 6.914 13.891 1 62.31 121 LYS A N 1
ATOM 944 C CA . LYS A 1 121 ? 32.812 6.344 15.227 1 62.31 121 LYS A CA 1
ATOM 945 C C . LYS A 1 121 ? 31.828 6.957 16.219 1 62.31 121 LYS A C 1
ATOM 947 O O . LYS A 1 121 ? 31.328 8.055 15.992 1 62.31 121 LYS A O 1
ATOM 952 N N . ARG A 1 122 ? 31.391 6.043 17.188 1 60.34 122 ARG A N 1
ATOM 953 C CA . ARG A 1 122 ? 30.469 6.453 18.234 1 60.34 122 ARG A CA 1
ATOM 954 C C . ARG A 1 122 ? 31.016 7.645 19.016 1 60.34 122 ARG A C 1
ATOM 956 O O . ARG A 1 122 ? 32.094 7.57 19.578 1 60.34 122 ARG A O 1
ATOM 963 N N . GLU A 1 123 ? 30.703 8.766 18.5 1 57.75 123 GLU A N 1
ATOM 964 C CA . GLU A 1 123 ? 31.094 9.859 19.375 1 57.75 123 GLU A CA 1
ATOM 965 C C . GLU A 1 123 ? 29.938 10.305 20.266 1 57.75 123 GLU A C 1
ATOM 967 O O . GLU A 1 123 ? 28.875 10.664 19.781 1 57.75 123 GLU A O 1
ATOM 972 N N . GLY A 1 124 ? 30.062 10.211 21.562 1 61.31 124 GLY A N 1
ATOM 973 C CA . GLY A 1 124 ? 29.188 10.734 22.594 1 61.31 124 GLY A CA 1
ATOM 974 C C . GLY A 1 124 ? 28.062 9.773 22.969 1 61.31 124 GLY A C 1
ATOM 975 O O . GLY A 1 124 ? 27.703 8.906 22.188 1 61.31 124 GLY A O 1
ATOM 976 N N . ILE A 1 125 ? 27.875 9.492 24.141 1 58.72 125 ILE A N 1
ATOM 977 C CA . ILE A 1 125 ? 26.844 8.633 24.703 1 58.72 125 ILE A CA 1
ATOM 978 C C . ILE A 1 125 ? 25.578 9.453 24.969 1 58.72 125 ILE A C 1
ATOM 980 O O . ILE A 1 125 ? 25.656 10.57 25.484 1 58.72 125 ILE A O 1
ATOM 984 N N . SER A 1 126 ? 24.578 9.266 24.078 1 63.94 126 SER A N 1
ATOM 985 C CA . SER A 1 126 ? 23.344 9.992 24.344 1 63.94 126 SER A CA 1
ATOM 986 C C . SER A 1 126 ? 22.281 9.062 24.922 1 63.94 126 SER A C 1
ATOM 988 O O . SER A 1 126 ? 22.266 7.867 24.625 1 63.94 126 SER A O 1
ATOM 990 N N . ASP A 1 127 ? 21.656 9.602 25.969 1 65.31 127 ASP A N 1
ATOM 991 C CA . ASP A 1 127 ? 20.406 8.984 26.406 1 65.31 127 ASP A CA 1
ATOM 992 C C . ASP A 1 127 ? 19.359 9.023 25.281 1 65.31 127 ASP A C 1
ATOM 994 O O . ASP A 1 127 ? 19.359 9.938 24.469 1 65.31 127 ASP A O 1
ATOM 998 N N . SER A 1 128 ? 18.703 7.98 25.062 1 66 128 SER A N 1
ATOM 999 C CA . SER A 1 128 ? 17.703 7.801 24.016 1 66 128 SER A CA 1
ATOM 1000 C C . SER A 1 128 ? 16.812 9.031 23.875 1 66 128 SER A C 1
ATOM 1002 O O . SER A 1 128 ? 16.531 9.484 22.766 1 66 128 SER A O 1
ATOM 1004 N N . SER A 1 129 ? 16.438 9.656 24.953 1 75.19 129 SER A N 1
ATOM 1005 C CA . SER A 1 129 ? 15.492 10.766 24.922 1 75.19 129 SER A CA 1
ATOM 1006 C C . SER A 1 129 ? 16.141 12.031 24.375 1 75.19 129 SER A C 1
ATOM 1008 O O . SER A 1 129 ? 15.445 12.891 23.812 1 75.19 129 SER A O 1
ATOM 1010 N N . GLU A 1 130 ? 17.344 12.148 24.359 1 89.06 130 GLU A N 1
ATOM 1011 C CA . GLU A 1 130 ? 18.031 13.367 23.953 1 89.06 130 GLU A CA 1
ATOM 1012 C C . GLU A 1 130 ? 18.031 13.516 22.438 1 89.06 130 GLU A C 1
ATOM 1014 O O . GLU A 1 130 ? 17.859 14.609 21.906 1 89.06 130 GLU A O 1
ATOM 1019 N N . ASN A 1 131 ? 18.109 12.445 21.781 1 93.19 131 ASN A N 1
ATOM 1020 C CA . ASN A 1 131 ? 18.203 12.5 20.328 1 93.19 131 ASN A CA 1
ATOM 1021 C C . ASN A 1 131 ? 16.875 12.93 19.703 1 93.19 131 ASN A C 1
ATOM 1023 O O . ASN A 1 131 ? 16.859 13.703 18.734 1 93.19 131 ASN A O 1
ATOM 1027 N N . TYR A 1 132 ? 15.789 12.5 20.266 1 95.62 132 TYR A N 1
ATOM 1028 C CA . TYR A 1 132 ? 14.484 12.93 19.766 1 95.62 132 TYR A CA 1
ATOM 1029 C C . TYR A 1 132 ? 14.242 14.398 20.078 1 95.62 132 TYR A C 1
ATOM 1031 O O . TYR A 1 132 ? 13.617 15.109 19.281 1 95.62 132 TYR A O 1
ATOM 1039 N N . GLN A 1 133 ? 14.75 14.844 21.25 1 95.12 133 GLN A N 1
ATOM 1040 C CA . GLN A 1 133 ? 14.656 16.25 21.594 1 95.12 133 GLN A CA 1
ATOM 1041 C C . GLN A 1 133 ? 15.453 17.109 20.609 1 95.12 133 GLN A C 1
ATOM 1043 O O . GLN A 1 133 ? 14.992 18.172 20.188 1 95.12 133 GLN A O 1
ATOM 1048 N N . HIS A 1 134 ? 16.578 16.703 20.297 1 95 134 HIS A N 1
ATOM 1049 C CA . HIS A 1 134 ? 17.406 17.406 19.312 1 95 134 HIS A CA 1
ATOM 1050 C C . HIS A 1 134 ? 16.703 17.484 17.969 1 95 134 HIS A C 1
ATOM 1052 O O . HIS A 1 134 ? 16.703 18.516 17.312 1 95 134 HIS A O 1
ATOM 1058 N N . TYR A 1 135 ? 16.125 16.391 17.594 1 96.81 135 TYR A N 1
ATOM 1059 C CA . TYR A 1 135 ? 15.422 16.359 16.312 1 96.81 135 TYR A CA 1
ATOM 1060 C C . TYR A 1 135 ? 14.211 17.297 16.344 1 96.81 135 TYR A C 1
ATOM 1062 O O . TYR A 1 135 ? 13.984 18.047 15.383 1 96.81 135 TYR A O 1
ATOM 1070 N N . SER A 1 136 ? 13.453 17.234 17.406 1 97.25 136 SER A N 1
ATOM 1071 C CA . SER A 1 136 ? 12.312 18.125 17.562 1 97.25 136 SER A CA 1
ATOM 1072 C C . SER A 1 136 ? 12.742 19.578 17.484 1 97.25 136 SER A C 1
ATOM 1074 O O . SER A 1 136 ? 12.109 20.391 16.797 1 97.25 136 SER A O 1
ATOM 1076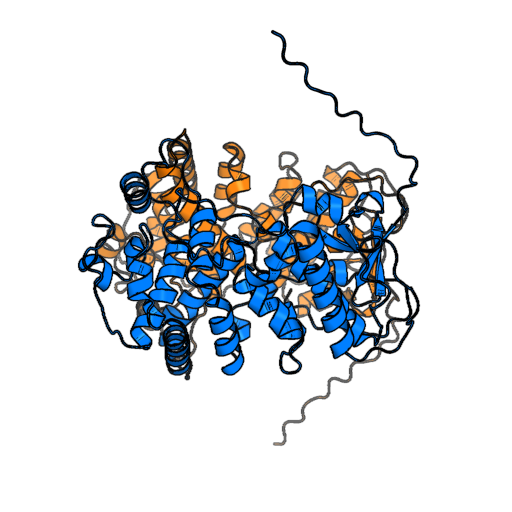 N N . SER A 1 137 ? 13.82 19.922 18.141 1 96.44 137 SER A N 1
ATOM 1077 C CA . SER A 1 137 ? 14.359 21.281 18.109 1 96.44 137 SER A CA 1
ATOM 1078 C C . SER A 1 137 ? 14.789 21.672 16.703 1 96.44 137 SER A C 1
ATOM 1080 O O . SER A 1 137 ? 14.539 22.797 16.266 1 96.44 137 SER A O 1
ATOM 1082 N N . PHE A 1 138 ? 15.383 20.797 16.078 1 97.38 138 PHE A N 1
ATOM 1083 C CA . PHE A 1 138 ? 15.812 21.031 14.703 1 97.38 138 PHE A CA 1
ATOM 1084 C C . PHE A 1 138 ? 14.625 21.375 13.812 1 97.38 138 PHE A C 1
ATOM 1086 O O . PHE A 1 138 ? 14.672 22.312 13.031 1 97.38 138 PHE A O 1
ATOM 1093 N N . LEU A 1 139 ? 13.555 20.547 13.891 1 97.75 139 LEU A N 1
ATOM 1094 C CA . LEU A 1 139 ? 12.359 20.766 13.094 1 97.75 139 LEU A CA 1
ATOM 1095 C C . LEU A 1 139 ? 11.727 22.109 13.422 1 97.75 139 LEU A C 1
ATOM 1097 O O . LEU A 1 139 ? 11.375 22.875 12.523 1 97.75 139 LEU A O 1
ATOM 1101 N N . THR A 1 140 ? 11.609 22.438 14.695 1 97.69 140 THR A N 1
ATOM 1102 C CA . THR A 1 140 ? 10.984 23.672 15.125 1 97.69 140 THR A CA 1
ATOM 1103 C C . THR A 1 140 ? 11.797 24.875 14.656 1 97.69 140 THR A C 1
ATOM 1105 O O . THR A 1 140 ? 11.234 25.875 14.203 1 97.69 140 THR A O 1
ATOM 1108 N N . GLU A 1 141 ? 13.07 24.781 14.766 1 97.06 141 GLU A N 1
ATOM 1109 C CA . GLU A 1 141 ? 13.945 25.844 14.297 1 97.06 141 GLU A CA 1
ATOM 1110 C C . GLU A 1 141 ? 13.812 26.031 12.789 1 97.06 141 GLU A C 1
ATOM 1112 O O . GLU A 1 141 ? 13.812 27.172 12.297 1 97.06 141 GLU A O 1
ATOM 1117 N N . THR A 1 142 ? 13.734 24.938 12.117 1 97.56 142 THR A N 1
ATOM 1118 C CA . THR A 1 142 ? 13.57 25 10.672 1 97.56 142 THR A CA 1
ATOM 1119 C C . THR A 1 142 ? 12.266 25.688 10.297 1 97.56 142 THR A C 1
ATOM 1121 O O . THR A 1 142 ? 12.25 26.578 9.438 1 97.56 142 THR A O 1
ATOM 1124 N N . ILE A 1 143 ? 11.172 25.328 10.945 1 97.56 143 ILE A N 1
ATOM 1125 C CA . ILE A 1 143 ? 9.859 25.906 10.688 1 97.56 143 ILE A CA 1
ATOM 1126 C C . ILE A 1 143 ? 9.891 27.406 11 1 97.56 143 ILE A C 1
ATOM 1128 O O . ILE A 1 143 ? 9.43 28.219 10.195 1 97.56 143 ILE A O 1
ATOM 1132 N N . GLN A 1 144 ? 10.5 27.797 12.07 1 97.19 144 GLN A N 1
ATOM 1133 C CA . GLN A 1 144 ? 10.57 29.203 12.477 1 97.19 144 GLN A CA 1
ATOM 1134 C C . GLN A 1 144 ? 11.414 30.016 11.5 1 97.19 144 GLN A C 1
ATOM 1136 O O . GLN A 1 144 ? 11.07 31.156 11.172 1 97.19 144 GLN A O 1
ATOM 1141 N N . ARG A 1 145 ? 12.453 29.438 11.109 1 96.19 145 ARG A N 1
ATOM 1142 C CA . ARG A 1 145 ? 13.328 30.109 10.164 1 96.19 145 ARG A CA 1
ATOM 1143 C C . ARG A 1 145 ? 12.609 30.391 8.852 1 96.19 145 ARG A C 1
ATOM 1145 O O . ARG A 1 145 ? 12.781 31.453 8.25 1 96.19 145 ARG A O 1
ATOM 1152 N N . LEU A 1 146 ? 11.789 29.484 8.453 1 95.81 146 LEU A N 1
ATOM 1153 C CA . LEU A 1 146 ? 11.156 29.547 7.141 1 95.81 146 LEU A CA 1
ATOM 1154 C C . LEU A 1 146 ? 9.859 30.344 7.203 1 95.81 146 LEU A C 1
ATOM 1156 O O . LEU A 1 146 ? 9.508 31.031 6.246 1 95.81 146 LEU A O 1
ATOM 1160 N N . HIS A 1 147 ? 9.133 30.234 8.312 1 95.19 147 HIS A N 1
ATOM 1161 C CA . HIS A 1 147 ? 7.766 30.734 8.344 1 95.19 147 HIS A CA 1
ATOM 1162 C C . HIS A 1 147 ? 7.582 31.781 9.438 1 95.19 147 HIS A C 1
ATOM 1164 O O . HIS A 1 147 ? 6.504 32.344 9.586 1 95.19 147 HIS A O 1
ATOM 1170 N N . GLY A 1 148 ? 8.602 32 10.195 1 93.38 148 GLY A N 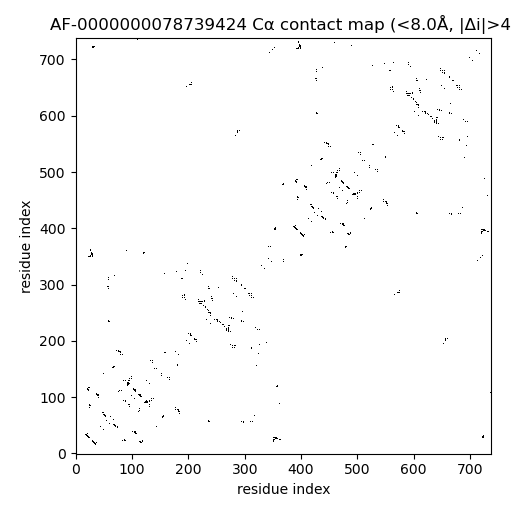1
ATOM 1171 C CA . GLY A 1 148 ? 8.516 32.969 11.273 1 93.38 148 GLY A CA 1
ATOM 1172 C C . GLY A 1 148 ? 8.242 32.344 12.625 1 93.38 148 GLY A C 1
ATOM 1173 O O . GLY A 1 148 ? 7.766 31.203 12.703 1 93.38 148 GLY A O 1
ATOM 1174 N N . SER A 1 149 ? 8.477 33.062 13.656 1 91.5 149 SER A N 1
ATOM 1175 C CA . SER A 1 149 ? 8.406 32.562 15.023 1 91.5 149 SER A CA 1
ATOM 1176 C C . SER A 1 149 ? 6.973 32.219 15.414 1 91.5 149 SER A C 1
ATOM 1178 O O . SER A 1 149 ? 6.734 31.281 16.172 1 91.5 149 SER A O 1
ATOM 1180 N N . GLU A 1 150 ? 6.055 32.938 14.875 1 92.31 150 GLU A N 1
ATOM 1181 C CA . GLU A 1 150 ? 4.656 32.75 15.25 1 92.31 150 GLU A CA 1
ATOM 1182 C C . GLU A 1 150 ? 4.055 31.516 14.562 1 92.31 150 GLU A C 1
ATOM 1184 O O . GLU A 1 150 ? 2.963 31.078 14.93 1 92.31 150 GLU A O 1
ATOM 1189 N N . SER A 1 151 ? 4.812 30.922 13.672 1 93.31 151 SER A N 1
ATOM 1190 C CA . SER A 1 151 ? 4.293 29.828 12.875 1 93.31 151 SER A CA 1
ATOM 1191 C C . SER A 1 151 ? 4.074 28.578 13.734 1 93.31 151 SER A C 1
ATOM 1193 O O . SER A 1 151 ? 3.242 27.734 13.406 1 93.31 151 SER A O 1
ATOM 1195 N N . LEU A 1 152 ? 4.734 28.438 14.805 1 95.06 152 LEU A N 1
ATOM 1196 C CA . LEU A 1 152 ? 4.609 27.266 15.664 1 95.06 152 LEU A CA 1
ATOM 1197 C C . LEU A 1 152 ? 3.225 27.203 16.297 1 95.06 152 LEU A C 1
ATOM 1199 O O . LEU A 1 152 ? 2.752 26.125 16.656 1 95.06 152 LEU A O 1
ATOM 1203 N N . ASN A 1 153 ? 2.588 28.359 16.391 1 94.31 153 ASN A N 1
ATOM 1204 C CA . ASN A 1 153 ? 1.242 28.406 16.953 1 94.31 153 ASN A CA 1
ATOM 1205 C C . ASN A 1 153 ? 0.183 28.094 15.906 1 94.31 153 ASN A C 1
ATOM 1207 O O . ASN A 1 153 ? -0.986 27.891 16.234 1 94.31 153 ASN A O 1
ATOM 1211 N N . ALA A 1 154 ? 0.602 27.984 14.711 1 95.69 154 ALA A N 1
ATOM 1212 C CA . ALA A 1 154 ? -0.343 27.828 13.609 1 95.69 154 ALA A CA 1
ATOM 1213 C C . ALA A 1 154 ? -0.114 26.5 12.891 1 95.69 154 ALA A C 1
ATOM 1215 O O . ALA A 1 154 ? -0.562 26.328 11.75 1 95.69 154 ALA A O 1
ATOM 1216 N N . LEU A 1 155 ? 0.585 25.594 13.523 1 96.62 155 LEU A N 1
ATOM 1217 C CA . LEU A 1 155 ? 0.898 24.312 12.898 1 96.62 155 LEU A CA 1
ATOM 1218 C C . LEU A 1 155 ? -0.367 23.484 12.688 1 96.62 155 LEU A C 1
ATOM 1220 O O . LEU A 1 155 ? -1.312 23.578 13.477 1 96.62 155 LEU A O 1
ATOM 1224 N N . PRO A 1 156 ? -0.368 22.688 11.594 1 96 156 PRO A N 1
ATOM 1225 C CA . PRO A 1 156 ? -1.431 21.672 11.531 1 96 156 PRO A CA 1
ATOM 1226 C C . PRO A 1 156 ? -1.46 20.766 12.758 1 96 156 PRO A C 1
ATOM 1228 O O . PRO A 1 156 ? -0.407 20.438 13.305 1 96 156 PRO A O 1
ATOM 1231 N N . VAL A 1 157 ? -2.605 20.312 13.125 1 95.56 157 VAL A N 1
ATOM 1232 C CA . VAL A 1 157 ? -2.793 19.531 14.344 1 95.56 157 VAL A CA 1
ATOM 1233 C C . VAL A 1 157 ? -1.892 18.297 14.312 1 95.56 157 VAL A C 1
ATOM 1235 O O . VAL A 1 157 ? -1.29 17.938 15.32 1 95.56 157 VAL A O 1
ATOM 1238 N N . GLU A 1 158 ? -1.779 17.656 13.18 1 95.56 158 GLU A N 1
ATOM 1239 C CA . GLU A 1 158 ? -0.96 16.453 13.07 1 95.56 158 GLU A CA 1
ATOM 1240 C C . GLU A 1 158 ? 0.501 16.75 13.398 1 95.56 158 GLU A C 1
ATOM 1242 O O . GLU A 1 158 ? 1.184 15.922 14.008 1 95.56 158 GLU A O 1
ATOM 1247 N N . MET A 1 159 ? 0.979 17.891 13 1 97.19 159 MET A N 1
ATOM 1248 C CA . MET A 1 159 ? 2.359 18.266 13.289 1 97.19 159 MET A CA 1
ATOM 1249 C C . MET A 1 159 ? 2.543 18.578 14.766 1 97.19 159 MET A C 1
ATOM 1251 O O . MET A 1 159 ? 3.564 18.234 15.359 1 97.19 159 MET A O 1
ATOM 1255 N N . ASP A 1 160 ? 1.565 19.203 15.328 1 96.5 160 ASP A N 1
ATOM 1256 C CA . ASP A 1 160 ? 1.588 19.484 16.766 1 96.5 160 ASP A CA 1
ATOM 1257 C C . ASP A 1 160 ? 1.697 18.188 17.562 1 96.5 160 ASP A C 1
ATOM 1259 O O . ASP A 1 160 ? 2.516 18.078 18.484 1 96.5 160 ASP A O 1
ATOM 1263 N N . ILE A 1 161 ? 0.906 17.266 17.188 1 96.75 161 ILE A N 1
ATOM 1264 C CA . ILE A 1 161 ? 0.893 15.984 17.891 1 96.75 161 ILE A CA 1
ATOM 1265 C C . ILE A 1 161 ? 2.242 15.297 17.719 1 96.75 161 ILE A C 1
ATOM 1267 O O . ILE A 1 161 ? 2.789 14.742 18.672 1 96.75 161 ILE A O 1
ATOM 1271 N N . TYR A 1 162 ? 2.773 15.336 16.531 1 98.06 162 TYR A N 1
ATOM 1272 C CA . TYR A 1 162 ? 4.039 14.672 16.234 1 98.06 162 TYR A CA 1
ATOM 1273 C C . TYR A 1 162 ? 5.172 15.273 17.078 1 98.06 162 TYR A C 1
ATOM 1275 O O . TYR A 1 162 ? 5.953 14.539 17.688 1 98.06 162 TYR A O 1
ATOM 1283 N N . LEU A 1 163 ? 5.25 16.594 17.062 1 97.62 163 LEU A N 1
ATOM 1284 C CA . LEU A 1 163 ? 6.289 17.266 17.828 1 97.62 163 LEU A CA 1
ATOM 1285 C C . LEU A 1 163 ? 6.168 16.953 19.312 1 97.62 163 LEU A C 1
ATOM 1287 O O . LEU A 1 163 ? 7.172 16.734 19.984 1 97.62 163 LEU A O 1
ATOM 1291 N N . LYS A 1 164 ? 4.973 16.875 19.797 1 96.81 164 LYS A N 1
ATOM 1292 C CA . LYS A 1 164 ? 4.746 16.516 21.188 1 96.81 164 LYS A CA 1
ATOM 1293 C C . LYS A 1 164 ? 5.184 15.078 21.453 1 96.81 164 LYS A C 1
ATOM 1295 O O . LYS A 1 164 ? 5.824 14.797 22.484 1 96.81 164 LYS A O 1
ATOM 1300 N N . ASP A 1 165 ? 4.824 14.203 20.562 1 96.56 165 ASP A N 1
ATOM 1301 C CA . ASP A 1 165 ? 5.156 12.789 20.719 1 96.56 165 ASP A CA 1
ATOM 1302 C C . ASP A 1 165 ? 6.668 12.57 20.688 1 96.56 165 ASP A C 1
ATOM 1304 O O . ASP A 1 165 ? 7.188 11.688 21.375 1 96.56 165 ASP A O 1
ATOM 1308 N N . LEU A 1 166 ? 7.402 13.359 19.922 1 96.44 166 LEU A N 1
ATOM 1309 C CA . LEU A 1 166 ? 8.852 13.242 19.812 1 96.44 166 LEU A CA 1
ATOM 1310 C C . LEU A 1 166 ? 9.523 13.469 21.172 1 96.44 166 LEU A C 1
ATOM 1312 O O . LEU A 1 166 ? 10.555 12.867 21.453 1 96.44 166 LEU A O 1
ATOM 1316 N N . THR A 1 167 ? 8.953 14.289 21.969 1 94.38 167 THR A N 1
ATOM 1317 C CA . THR A 1 167 ? 9.625 14.703 23.188 1 94.38 167 THR A CA 1
ATOM 1318 C C . THR A 1 167 ? 8.938 14.102 24.406 1 94.38 167 THR A C 1
ATOM 1320 O O . THR A 1 167 ? 9.352 14.352 25.547 1 94.38 167 THR A O 1
ATOM 1323 N N . ASP A 1 168 ? 7.875 13.391 24.203 1 94.81 168 ASP A N 1
ATOM 1324 C CA . ASP A 1 168 ? 7.164 12.734 25.297 1 94.81 168 ASP A CA 1
ATOM 1325 C C . ASP A 1 168 ? 7.871 11.445 25.719 1 94.81 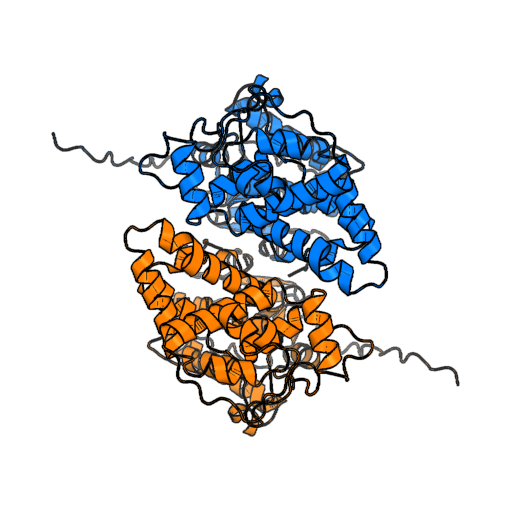168 ASP A C 1
ATOM 1327 O O . ASP A 1 168 ? 7.965 10.5 24.938 1 94.81 168 ASP A O 1
ATOM 1331 N N . PRO A 1 169 ? 8.305 11.359 26.922 1 91.5 169 PRO A N 1
ATOM 1332 C CA . PRO A 1 169 ? 9.039 10.172 27.375 1 91.5 169 PRO A CA 1
ATOM 1333 C C . PRO A 1 169 ? 8.172 8.922 27.422 1 91.5 169 PRO A C 1
ATOM 1335 O O . PRO A 1 169 ? 8.688 7.805 27.516 1 91.5 169 PRO A O 1
ATOM 1338 N N . ASN A 1 170 ? 6.871 9.078 27.406 1 91.69 170 ASN A N 1
ATOM 1339 C CA . ASN A 1 170 ? 5.965 7.941 27.5 1 91.69 170 ASN A CA 1
ATOM 1340 C C . ASN A 1 170 ? 5.68 7.348 26.125 1 91.69 170 ASN A C 1
ATOM 1342 O O . ASN A 1 170 ? 5.086 6.27 26.016 1 91.69 170 ASN A O 1
ATOM 1346 N N . VAL A 1 171 ? 6.051 8.039 25.109 1 93.5 171 VAL A N 1
ATOM 1347 C CA . VAL A 1 171 ? 5.832 7.531 23.766 1 93.5 171 VAL A CA 1
ATOM 1348 C C . VAL A 1 171 ? 6.977 6.598 23.375 1 93.5 171 VAL A C 1
ATOM 1350 O O . VAL A 1 171 ? 8.148 6.965 23.469 1 93.5 171 VAL A O 1
ATOM 1353 N N . LYS A 1 172 ? 6.594 5.391 22.969 1 92.44 172 LYS A N 1
ATOM 1354 C CA . LYS A 1 172 ? 7.594 4.414 22.547 1 92.44 172 LYS A CA 1
ATOM 1355 C C . LYS A 1 172 ? 8.203 4.789 21.188 1 92.44 172 LYS A C 1
ATOM 1357 O O . LYS A 1 172 ? 7.527 5.387 20.344 1 92.44 172 LYS A O 1
ATOM 1362 N N . GLU A 1 173 ? 9.414 4.398 20.969 1 92.31 173 GLU A N 1
ATOM 1363 C CA . GLU A 1 173 ? 10.125 4.711 19.734 1 92.31 173 GLU A CA 1
ATOM 1364 C C . GLU A 1 173 ? 9.414 4.109 18.531 1 92.31 173 GLU A C 1
ATOM 1366 O O . GLU A 1 173 ? 9.367 4.727 17.453 1 92.31 173 GLU A O 1
ATOM 1371 N N . ASP A 1 174 ? 8.828 2.934 18.719 1 91.38 174 ASP A N 1
ATOM 1372 C CA . ASP A 1 174 ? 8.117 2.287 17.625 1 91.38 174 ASP A CA 1
ATOM 1373 C C . ASP A 1 174 ? 6.875 3.082 17.234 1 91.38 174 ASP A C 1
ATOM 1375 O O . ASP A 1 174 ? 6.469 3.072 16.062 1 91.38 174 ASP A O 1
ATOM 1379 N N . ASP A 1 175 ? 6.316 3.768 18.188 1 94.12 175 ASP A N 1
ATOM 1380 C CA . ASP A 1 175 ? 5.152 4.598 17.891 1 94.12 175 ASP A CA 1
ATOM 1381 C C . ASP A 1 175 ? 5.539 5.824 17.078 1 94.12 175 ASP A C 1
ATOM 1383 O O . ASP A 1 175 ? 4.75 6.312 16.266 1 94.12 175 ASP A O 1
ATOM 1387 N N . ILE A 1 176 ? 6.738 6.297 17.266 1 95.06 176 ILE A N 1
ATOM 1388 C CA . ILE A 1 176 ? 7.246 7.406 16.469 1 95.06 176 ILE A CA 1
ATOM 1389 C C . ILE A 1 176 ? 7.5 6.934 15.039 1 95.06 176 ILE A C 1
ATOM 1391 O O . ILE A 1 176 ? 7.156 7.629 14.078 1 95.06 176 ILE A O 1
ATOM 1395 N N . LEU A 1 177 ? 7.992 5.777 14.906 1 93.06 177 LEU A N 1
ATOM 1396 C CA . LEU A 1 177 ? 8.297 5.191 13.602 1 93.06 177 LEU A CA 1
ATOM 1397 C C . LEU A 1 177 ? 7.02 4.988 12.789 1 93.06 177 LEU A C 1
ATOM 1399 O O . LEU A 1 177 ? 7.02 5.184 11.57 1 93.06 177 LEU A O 1
ATOM 1403 N N . ASP A 1 178 ? 6.004 4.574 13.484 1 94.31 178 ASP A N 1
ATOM 1404 C CA . ASP A 1 178 ? 4.75 4.273 12.805 1 94.31 178 ASP A CA 1
ATOM 1405 C C . ASP A 1 178 ? 3.766 5.434 12.922 1 94.31 178 ASP A C 1
ATOM 1407 O O . ASP A 1 178 ? 2.561 5.254 12.742 1 94.31 178 ASP A O 1
ATOM 1411 N N . HIS A 1 179 ? 4.273 6.586 13.312 1 97.06 179 HIS A N 1
ATOM 1412 C CA . HIS A 1 179 ? 3.385 7.723 13.523 1 97.06 179 HIS A CA 1
ATOM 1413 C C . HIS A 1 179 ? 2.574 8.031 12.266 1 97.06 179 HIS A C 1
ATOM 1415 O O . HIS A 1 179 ? 3.109 8.008 11.156 1 97.06 179 HIS A O 1
ATOM 1421 N N . PRO A 1 180 ? 1.259 8.336 12.344 1 96.5 180 PRO A N 1
ATOM 1422 C CA . PRO A 1 180 ? 0.394 8.562 11.18 1 96.5 180 PRO A CA 1
ATOM 1423 C C . PRO A 1 180 ? 0.874 9.727 10.305 1 96.5 180 PRO A C 1
ATOM 1425 O O . PRO A 1 180 ? 0.483 9.828 9.141 1 96.5 180 PRO A O 1
ATOM 1428 N N . ILE A 1 181 ? 1.69 10.625 10.898 1 94.31 181 ILE A N 1
ATOM 1429 C CA . ILE A 1 181 ? 2.203 11.75 10.125 1 94.31 181 ILE A CA 1
ATOM 1430 C C . ILE A 1 181 ? 3 11.234 8.93 1 94.31 181 ILE A C 1
ATOM 1432 O O . ILE A 1 181 ? 3.139 11.93 7.918 1 94.31 181 ILE A O 1
ATOM 1436 N N . ALA A 1 182 ? 3.537 10.008 9.062 1 93.25 182 ALA A N 1
ATOM 1437 C CA . ALA A 1 182 ? 4.41 9.406 8.055 1 93.25 182 ALA A CA 1
ATOM 1438 C C . ALA A 1 182 ? 3.615 8.953 6.84 1 93.25 182 ALA A C 1
ATOM 1440 O O . ALA A 1 182 ? 4.188 8.664 5.785 1 93.25 182 ALA A O 1
ATOM 1441 N N . LEU A 1 183 ? 2.332 8.844 6.953 1 95.88 183 LEU A N 1
ATOM 1442 C CA . LEU A 1 183 ? 1.536 8.195 5.918 1 95.88 183 LEU A CA 1
ATOM 1443 C C . LEU A 1 183 ? 1.174 9.188 4.812 1 95.88 183 LEU A C 1
ATOM 1445 O O . LEU A 1 183 ? 0.473 10.172 5.059 1 95.88 183 LEU A O 1
ATOM 1449 N N . PRO A 1 184 ? 1.67 8.945 3.615 1 94.38 184 PRO A N 1
ATOM 1450 C CA . PRO A 1 184 ? 1.191 9.758 2.498 1 94.38 184 PRO A CA 1
ATOM 1451 C C . PRO A 1 184 ? -0.305 9.594 2.242 1 94.38 184 PRO A C 1
ATOM 1453 O O . PRO A 1 184 ? -0.922 8.656 2.762 1 94.38 184 PRO A O 1
ATOM 1456 N N . GLY A 1 185 ? -0.825 10.492 1.431 1 94.56 185 GLY A N 1
ATOM 1457 C CA . GLY A 1 185 ? -2.262 10.523 1.212 1 94.56 185 GLY A CA 1
ATOM 1458 C C . GLY A 1 185 ? -2.83 9.18 0.792 1 94.56 185 GLY A C 1
ATOM 1459 O O . GLY A 1 185 ? -3.836 8.727 1.342 1 94.56 185 GLY A O 1
ATOM 1460 N N . ARG A 1 186 ? -2.217 8.5 -0.075 1 92.69 186 ARG A N 1
ATOM 1461 C CA . ARG A 1 186 ? -2.705 7.223 -0.575 1 92.69 186 ARG A CA 1
ATOM 1462 C C . ARG A 1 186 ? -2.748 6.18 0.538 1 92.69 186 ARG A C 1
ATOM 1464 O O . ARG A 1 186 ? -3.758 5.496 0.716 1 92.69 186 ARG A O 1
ATOM 1471 N N . VAL A 1 187 ? -1.615 6.109 1.266 1 95.31 187 VAL A N 1
ATOM 1472 C CA . VAL A 1 187 ? -1.517 5.102 2.318 1 95.31 187 VAL A CA 1
ATOM 1473 C C . VAL A 1 187 ? -2.502 5.426 3.438 1 95.31 187 VAL A C 1
ATOM 1475 O O . VAL A 1 187 ? -3.096 4.523 4.031 1 95.31 187 VAL A O 1
ATOM 1478 N N . PHE A 1 188 ? -2.627 6.738 3.695 1 96.81 188 PHE A N 1
ATOM 1479 C CA . PHE A 1 188 ? -3.646 7.172 4.645 1 96.81 188 PHE A CA 1
ATOM 1480 C C . PHE A 1 188 ? -5.016 6.625 4.254 1 96.81 188 PHE A C 1
ATOM 1482 O O . PHE A 1 188 ? -5.727 6.066 5.094 1 96.81 188 PHE A O 1
ATOM 1489 N N . GLY A 1 189 ? -5.367 6.793 2.996 1 96.06 189 GLY A N 1
ATOM 1490 C CA . GLY A 1 189 ? -6.625 6.266 2.492 1 96.06 189 GLY A CA 1
ATOM 1491 C C . GLY A 1 189 ? -6.727 4.758 2.6 1 96.06 189 GLY A C 1
ATOM 1492 O O . GLY A 1 189 ? -7.738 4.227 3.061 1 96.06 189 GLY A O 1
ATOM 1493 N N . ASP A 1 190 ? -5.676 4.051 2.26 1 94 190 ASP A N 1
ATOM 1494 C CA . ASP A 1 190 ? -5.66 2.59 2.295 1 94 190 ASP A CA 1
ATOM 1495 C C . ASP A 1 190 ? -5.848 2.072 3.719 1 94 190 ASP A C 1
ATOM 1497 O O . ASP A 1 190 ? -6.602 1.123 3.945 1 94 190 ASP A O 1
ATOM 1501 N N . VAL A 1 191 ? -5.148 2.709 4.637 1 96.69 191 VAL A N 1
ATOM 1502 C CA . VAL A 1 191 ? -5.223 2.289 6.031 1 96.69 191 VAL A CA 1
ATOM 1503 C C . VAL A 1 191 ? -6.621 2.562 6.582 1 96.69 191 VAL A C 1
ATOM 1505 O O . VAL A 1 191 ? -7.145 1.782 7.379 1 96.69 191 VAL A O 1
ATOM 1508 N N . SER A 1 192 ? -7.207 3.641 6.129 1 97 192 SER A N 1
ATOM 1509 C CA . SER A 1 192 ? -8.562 3.971 6.555 1 97 192 SER A CA 1
ATOM 1510 C C . SER A 1 192 ? -9.562 2.928 6.074 1 97 192 SER A C 1
ATOM 1512 O O . SER A 1 192 ? -10.461 2.523 6.82 1 97 192 SER A O 1
ATOM 1514 N N . VAL A 1 193 ? -9.398 2.518 4.879 1 95.25 193 VAL A N 1
ATOM 1515 C CA . VAL A 1 193 ? -10.273 1.488 4.328 1 95.25 193 VAL A CA 1
ATOM 1516 C C . VAL A 1 193 ? -10.07 0.175 5.078 1 95.25 193 VAL A C 1
ATOM 1518 O O . VAL A 1 193 ? -11.031 -0.529 5.391 1 95.25 193 VAL A O 1
ATOM 1521 N N . GLU A 1 194 ? -8.82 -0.141 5.371 1 96.31 194 GLU A N 1
ATOM 1522 C CA . GLU A 1 194 ? -8.508 -1.37 6.094 1 96.31 194 GLU A CA 1
ATOM 1523 C C . GLU A 1 194 ? -9.094 -1.352 7.5 1 96.31 194 GLU A C 1
ATOM 1525 O O . GLU A 1 194 ? -9.625 -2.357 7.969 1 96.31 194 GLU A O 1
ATOM 1530 N N . ALA A 1 195 ? -8.945 -0.234 8.164 1 97.88 195 ALA A N 1
ATOM 1531 C CA . ALA A 1 195 ? -9.531 -0.102 9.492 1 97.88 195 ALA A CA 1
ATOM 1532 C C . ALA A 1 195 ? -11.031 -0.353 9.461 1 97.88 195 ALA A C 1
ATOM 1534 O O . ALA A 1 195 ? -11.57 -1.067 10.312 1 97.88 195 ALA A O 1
ATOM 1535 N N . TYR A 1 196 ? -11.688 0.22 8.5 1 96.75 196 TYR A N 1
ATOM 1536 C CA . TYR A 1 196 ? -13.117 -0.019 8.336 1 96.75 196 TYR A CA 1
ATOM 1537 C C . TYR A 1 196 ? -13.398 -1.502 8.125 1 96.75 196 TYR A C 1
ATOM 1539 O O . TYR A 1 196 ? -14.297 -2.064 8.758 1 96.75 196 TYR A O 1
ATOM 1547 N N . ARG A 1 197 ? -12.656 -2.102 7.164 1 95.5 197 ARG A N 1
ATOM 1548 C CA . ARG A 1 197 ? -12.883 -3.508 6.836 1 95.5 197 ARG A CA 1
ATOM 1549 C C . ARG A 1 197 ? -12.758 -4.383 8.078 1 95.5 197 ARG A C 1
ATOM 1551 O O . ARG A 1 197 ? -13.594 -5.254 8.32 1 95.5 197 ARG A O 1
ATOM 1558 N N . LEU A 1 198 ? -11.711 -4.152 8.859 1 96.06 198 LEU A N 1
ATOM 1559 C CA . LEU A 1 198 ? -11.461 -4.953 10.055 1 96.06 198 LEU A CA 1
ATOM 1560 C C . LEU A 1 198 ? -12.539 -4.719 11.102 1 96.06 198 LEU A C 1
ATOM 1562 O O . LEU A 1 198 ? -13.164 -5.668 11.578 1 96.06 198 LEU A O 1
ATOM 1566 N N . LEU A 1 199 ? -12.844 -3.494 11.383 1 96.94 199 LEU A N 1
ATOM 1567 C CA . LEU A 1 199 ? -13.703 -3.133 12.508 1 96.94 199 LEU A CA 1
ATOM 1568 C C . LEU A 1 199 ? -15.172 -3.391 12.18 1 96.94 199 LEU A C 1
ATOM 1570 O O . LEU A 1 199 ? -15.938 -3.799 13.047 1 96.94 199 LEU A O 1
ATOM 1574 N N . CYS A 1 200 ? -15.555 -3.152 10.93 1 95.31 200 CYS A N 1
ATOM 1575 C CA . CYS A 1 200 ? -16.969 -3.148 10.602 1 95.31 200 CYS A CA 1
ATOM 1576 C C . CYS A 1 200 ? -17.359 -4.422 9.859 1 95.31 200 CYS A C 1
ATOM 1578 O O . CYS A 1 200 ? -18.547 -4.773 9.797 1 95.31 200 CYS A O 1
ATOM 1580 N N . LYS A 1 201 ? -16.422 -5.055 9.289 1 93.5 201 LYS A N 1
ATOM 1581 C CA . LYS A 1 201 ? -16.766 -6.207 8.469 1 93.5 201 LYS A CA 1
ATOM 1582 C C . LYS A 1 201 ? -16.203 -7.496 9.047 1 93.5 201 LYS A C 1
ATOM 1584 O O . LYS A 1 201 ? -16.953 -8.422 9.375 1 93.5 201 LYS A O 1
ATOM 1589 N N . GLN A 1 202 ? -14.992 -7.586 9.336 1 93.56 202 GLN A N 1
ATOM 1590 C CA . GLN A 1 202 ? -14.32 -8.844 9.633 1 93.56 202 GLN A CA 1
ATOM 1591 C C . GLN A 1 202 ? -14.469 -9.211 11.109 1 93.56 202 GLN A C 1
ATOM 1593 O O . GLN A 1 202 ? -14.852 -10.336 11.438 1 93.56 202 GLN A O 1
ATOM 1598 N N . TYR A 1 203 ? -14.117 -8.32 12.039 1 93.62 203 TYR A N 1
ATOM 1599 C CA . TYR A 1 203 ? -14.055 -8.641 13.461 1 93.62 203 TYR A CA 1
ATOM 1600 C C . TYR A 1 203 ? -15.43 -9.039 13.984 1 93.62 203 TYR A C 1
ATOM 1602 O O . TYR A 1 203 ? -15.547 -9.969 14.789 1 93.62 203 TYR A O 1
ATOM 1610 N N . PRO A 1 204 ? -16.453 -8.414 13.539 1 89.31 204 PRO A N 1
ATOM 1611 C CA . PRO A 1 204 ? -17.781 -8.828 14.016 1 89.31 204 PRO A CA 1
ATOM 1612 C C . PRO A 1 204 ? -18.109 -10.273 13.641 1 89.31 204 PRO A C 1
ATOM 1614 O O . PRO A 1 204 ? -18.938 -10.906 14.297 1 89.31 204 PRO A O 1
ATOM 1617 N N . VAL A 1 205 ? -17.484 -10.773 12.648 1 86.19 205 VAL A N 1
ATOM 1618 C CA . VAL A 1 205 ? -17.781 -12.109 12.133 1 86.19 205 VAL A CA 1
ATOM 1619 C C . VAL A 1 205 ? -16.859 -13.133 12.797 1 86.19 205 VAL A C 1
ATOM 1621 O O . VAL A 1 205 ? -17.281 -14.242 13.133 1 86.19 205 VAL A O 1
ATOM 1624 N N . VAL A 1 206 ? -15.602 -12.938 12.758 1 80.56 206 VAL A N 1
ATOM 1625 C CA . VAL A 1 206 ? -14.633 -13.891 13.281 1 80.56 206 VAL A CA 1
ATOM 1626 C C . VAL A 1 206 ? -14.922 -14.172 14.75 1 80.56 206 VAL A C 1
ATOM 1628 O O . VAL A 1 206 ? -14.641 -15.266 15.25 1 80.56 206 VAL A O 1
ATOM 1631 N N . LYS A 1 207 ? -15.664 -13.352 15.258 1 70.56 207 LYS A N 1
ATOM 1632 C CA . LYS A 1 207 ? -16 -13.562 16.656 1 70.56 207 LYS A CA 1
ATOM 1633 C C . LYS A 1 207 ? -14.766 -13.93 17.469 1 70.56 207 LYS A C 1
ATOM 1635 O O . LYS A 1 207 ? -13.648 -13.523 17.141 1 70.56 207 LYS A O 1
ATOM 1640 N N . ASN A 1 208 ? -14.492 -14.328 18.547 1 78.88 208 ASN A N 1
ATOM 1641 C CA . ASN A 1 208 ? -13.422 -14.719 19.469 1 78.88 208 ASN A CA 1
ATOM 1642 C C . ASN A 1 208 ? -12.93 -13.531 20.297 1 78.88 208 ASN A C 1
ATOM 1644 O O . ASN A 1 208 ? -11.727 -13.367 20.5 1 78.88 208 ASN A O 1
ATOM 1648 N N . GLY A 1 209 ? -13.891 -12.734 20.5 1 85.94 209 GLY A N 1
ATOM 1649 C CA . GLY A 1 209 ? -13.578 -11.586 21.328 1 85.94 209 GLY A CA 1
ATOM 1650 C C . GLY A 1 209 ? -13.227 -10.344 20.531 1 85.94 209 GLY A C 1
ATOM 1651 O O . GLY A 1 209 ? -13.203 -9.234 21.078 1 85.94 209 GLY A O 1
ATOM 1652 N N . LYS A 1 210 ? -13.023 -10.531 19.266 1 88.81 210 LYS A N 1
ATOM 1653 C CA . LYS A 1 210 ? -12.625 -9.383 18.453 1 88.81 210 LYS A CA 1
ATOM 1654 C C . LYS A 1 210 ? -13.82 -8.469 18.172 1 88.81 210 LYS A C 1
ATOM 1656 O O . LYS A 1 210 ? -13.648 -7.273 17.922 1 88.81 210 LYS A O 1
ATOM 1661 N N . GLU A 1 211 ? -15 -9.031 18.188 1 90 211 GLU A N 1
ATOM 1662 C CA . GLU A 1 211 ? -16.203 -8.211 17.984 1 90 211 GLU A CA 1
ATOM 1663 C C . GLU A 1 211 ? -16.375 -7.203 19.109 1 90 211 GLU A C 1
ATOM 1665 O O . GLU A 1 211 ? -16.797 -6.066 18.875 1 90 211 GLU A O 1
ATOM 1670 N N . ILE A 1 212 ? -16.031 -7.578 20.297 1 91.75 212 ILE A N 1
ATOM 1671 C CA . ILE A 1 212 ? -16.109 -6.691 21.453 1 91.75 212 ILE A CA 1
ATOM 1672 C C . ILE A 1 212 ? -15.031 -5.613 21.359 1 91.75 212 ILE A C 1
ATOM 1674 O O . ILE A 1 212 ? -15.289 -4.438 21.609 1 91.75 212 ILE A O 1
ATOM 1678 N N . LEU A 1 213 ? -13.93 -6.066 20.953 1 94.12 213 LEU A N 1
ATOM 1679 C CA . LEU A 1 213 ? -12.828 -5.121 20.797 1 94.12 213 LEU A CA 1
ATOM 1680 C C . LEU A 1 213 ? -13.133 -4.102 19.703 1 94.12 213 LEU A C 1
ATOM 1682 O O . LEU A 1 213 ? -12.805 -2.922 19.844 1 94.12 213 LEU A O 1
ATOM 1686 N N . ALA A 1 214 ? -13.734 -4.547 18.656 1 96.44 214 ALA A N 1
ATOM 1687 C CA . ALA A 1 214 ? -14.117 -3.652 17.578 1 96.44 214 ALA A CA 1
ATOM 1688 C C . ALA A 1 214 ? -15.07 -2.566 18.062 1 96.44 214 ALA A C 1
ATOM 1690 O O . ALA A 1 214 ? -14.883 -1.384 17.766 1 96.44 214 ALA A O 1
ATOM 1691 N N . ASP A 1 215 ? -16 -2.938 18.828 1 95.81 215 ASP A N 1
ATOM 1692 C CA . ASP A 1 215 ? -16.953 -1.977 19.391 1 95.81 215 ASP A CA 1
ATOM 1693 C C . ASP A 1 215 ? -16.25 -0.951 20.266 1 95.81 215 ASP A C 1
ATOM 1695 O O . ASP A 1 215 ? -16.547 0.243 20.203 1 95.81 215 ASP A O 1
ATOM 1699 N N . ARG A 1 216 ? -15.391 -1.432 21 1 97.06 216 ARG A N 1
ATOM 1700 C CA . ARG A 1 216 ? -14.656 -0.545 21.891 1 97.06 216 ARG A CA 1
ATOM 1701 C C . ARG A 1 216 ? -13.828 0.464 21.109 1 97.06 216 ARG A C 1
ATOM 1703 O O . ARG A 1 216 ? -13.766 1.641 21.469 1 97.06 216 ARG A O 1
ATOM 1710 N N . ILE A 1 217 ? -13.188 -0.006 20.094 1 98.31 217 ILE A N 1
ATOM 1711 C CA . ILE A 1 217 ? -12.352 0.87 19.266 1 98.31 217 ILE A CA 1
ATOM 1712 C C . ILE A 1 217 ? -13.227 1.913 18.578 1 98.31 217 ILE A C 1
ATOM 1714 O O . ILE A 1 217 ? -12.875 3.094 18.531 1 98.31 217 ILE A O 1
ATOM 1718 N N . ILE A 1 218 ? -14.359 1.514 18.078 1 98.44 218 ILE A N 1
ATOM 1719 C CA . ILE A 1 218 ? -15.297 2.43 17.438 1 98.44 218 ILE A CA 1
ATOM 1720 C C . ILE A 1 218 ? -15.766 3.482 18.438 1 98.44 218 ILE A C 1
ATOM 1722 O O . ILE A 1 218 ? -15.805 4.672 18.125 1 98.44 218 ILE A O 1
ATOM 1726 N N . GLU A 1 219 ? -16 3.082 19.641 1 98.25 219 GLU A N 1
ATOM 1727 C CA . GLU A 1 219 ? -16.406 4.008 20.688 1 98.25 219 GLU A CA 1
ATOM 1728 C C . GLU A 1 219 ? -15.297 4.984 21.031 1 98.25 219 GLU A C 1
ATOM 1730 O O . GLU A 1 219 ? -15.555 6.156 21.312 1 98.25 219 GLU A O 1
ATOM 1735 N N . ALA A 1 220 ? -14.141 4.5 21.031 1 98.56 220 ALA A N 1
ATOM 1736 C CA . ALA A 1 220 ? -13 5.359 21.328 1 98.56 220 ALA A CA 1
ATOM 1737 C C . ALA A 1 220 ? -12.844 6.445 20.266 1 98.56 220 ALA A C 1
ATOM 1739 O O . ALA A 1 220 ? -12.516 7.594 20.594 1 98.56 220 ALA A O 1
ATOM 1740 N N . VAL A 1 221 ? -13.016 6.09 19.016 1 98.56 221 VAL A N 1
ATOM 1741 C CA . VAL A 1 221 ? -12.992 7.074 17.938 1 98.56 221 VAL A CA 1
ATOM 1742 C C . VAL A 1 221 ? -14.102 8.102 18.156 1 98.56 221 VAL A C 1
ATOM 1744 O O . VAL A 1 221 ? -13.875 9.305 18.016 1 98.56 221 VAL A O 1
ATOM 1747 N N . GLY A 1 222 ? -15.242 7.629 18.531 1 98.31 222 GLY A N 1
ATOM 1748 C CA . GLY A 1 222 ? -16.359 8.516 18.797 1 98.31 222 GLY A CA 1
ATOM 1749 C C . GLY A 1 222 ? -16.125 9.461 19.953 1 98.31 222 GLY A C 1
ATOM 1750 O O . GLY A 1 222 ? -16.562 10.609 19.938 1 98.31 222 GLY A O 1
ATOM 1751 N N . ALA A 1 223 ? -15.5 8.93 20.969 1 97.88 223 ALA A N 1
ATOM 1752 C CA . ALA A 1 223 ? -15.18 9.758 22.125 1 97.88 223 ALA A CA 1
ATOM 1753 C C . ALA A 1 223 ? -14.234 10.891 21.734 1 97.88 223 ALA A C 1
ATOM 1755 O O . ALA A 1 223 ? -14.312 11.992 22.297 1 97.88 223 ALA A O 1
ATOM 1756 N N . LYS A 1 224 ? -13.328 10.602 20.828 1 97.31 224 LYS A N 1
ATOM 1757 C CA . LYS A 1 224 ? -12.391 11.617 20.344 1 97.31 224 LYS A CA 1
ATOM 1758 C C . LYS A 1 224 ? -13.094 12.656 19.484 1 97.31 224 LYS A C 1
ATOM 1760 O O . LYS A 1 224 ? -12.711 13.828 19.484 1 97.31 224 LYS A O 1
ATOM 1765 N N . PHE A 1 225 ? -14.055 12.227 18.75 1 96.81 225 PHE A N 1
ATOM 1766 C CA . PHE A 1 225 ? -14.773 13.094 17.812 1 96.81 225 PHE A CA 1
ATOM 1767 C C . PHE A 1 225 ? -16.266 13.125 18.141 1 96.81 225 PHE A C 1
ATOM 1769 O O . PHE A 1 225 ? -17.094 12.766 17.297 1 96.81 225 PHE A O 1
ATOM 1776 N N . LYS A 1 226 ? -16.578 13.695 19.219 1 94.44 226 LYS A N 1
ATOM 1777 C CA . LYS A 1 226 ? -17.953 13.695 19.734 1 94.44 226 LYS A CA 1
ATOM 1778 C C . LYS A 1 226 ? -18.875 14.516 18.844 1 94.44 226 LYS A C 1
ATOM 1780 O O . LYS A 1 226 ? -20.062 14.234 18.734 1 94.44 226 LYS A O 1
ATOM 1785 N N . ASP A 1 227 ? -18.344 15.484 18.219 1 93.19 227 ASP A N 1
ATOM 1786 C CA . ASP A 1 227 ? -19.125 16.391 17.391 1 93.19 227 ASP A CA 1
ATOM 1787 C C . ASP A 1 227 ? -19.016 16 15.914 1 93.19 227 ASP A C 1
ATOM 1789 O O . ASP A 1 227 ? -19.188 16.844 15.031 1 93.19 227 ASP A O 1
ATOM 1793 N N . ALA A 1 228 ? -18.719 14.734 15.586 1 95.5 228 ALA A N 1
ATOM 1794 C CA . ALA A 1 228 ? -18.438 14.258 14.234 1 95.5 228 ALA A CA 1
ATOM 1795 C C . ALA A 1 228 ? -19.562 14.617 13.273 1 95.5 228 ALA A C 1
ATOM 1797 O O . ALA A 1 228 ? -19.312 15.039 12.141 1 95.5 228 ALA A O 1
ATOM 1798 N N . LEU A 1 229 ? -20.781 14.445 13.695 1 95 229 LEU A N 1
ATOM 1799 C CA . LEU A 1 229 ? -21.906 14.734 12.828 1 95 229 LEU A CA 1
ATOM 1800 C C . LEU A 1 229 ? -22 16.219 12.516 1 95 229 LEU A C 1
ATOM 1802 O O . LEU A 1 229 ? -22.125 16.609 11.352 1 95 229 LEU A O 1
ATOM 1806 N N . THR A 1 230 ? -21.891 17.031 13.5 1 92.25 230 THR A N 1
ATOM 1807 C CA . THR A 1 230 ? -22 18.484 13.328 1 92.25 230 THR A CA 1
ATOM 1808 C C . THR A 1 230 ? -20.875 19.016 12.438 1 92.25 230 THR A C 1
ATOM 1810 O O . THR A 1 230 ? -21.109 19.812 11.539 1 92.25 230 THR A O 1
ATOM 1813 N N . VAL A 1 231 ? -19.734 18.578 12.711 1 91.75 231 VAL A N 1
ATOM 1814 C CA . VAL A 1 231 ? -18.578 19 11.945 1 91.75 231 VAL A CA 1
ATOM 1815 C C . VAL A 1 231 ? -18.719 18.578 10.492 1 91.75 231 VAL A C 1
ATOM 1817 O O . VAL A 1 231 ? -18.359 19.328 9.578 1 91.75 231 VAL A O 1
ATOM 1820 N N . SER A 1 232 ? -19.25 17.375 10.258 1 93.62 232 SER A N 1
ATOM 1821 C CA . SER A 1 232 ? -19.453 16.875 8.906 1 93.62 232 SER A CA 1
ATOM 1822 C C . SER A 1 232 ? -20.5 17.688 8.164 1 93.62 232 SER A C 1
ATOM 1824 O O . SER A 1 232 ? -20.375 17.922 6.957 1 93.62 232 SER A O 1
ATOM 1826 N N . LEU A 1 233 ? -21.5 18.094 8.852 1 92.25 233 LEU A N 1
ATOM 1827 C CA . LEU A 1 233 ? -22.578 18.844 8.227 1 92.25 233 LEU A CA 1
ATOM 1828 C C . LEU A 1 233 ? -22.141 20.266 7.895 1 92.25 233 LEU A C 1
ATOM 1830 O O . LEU A 1 233 ? -22.797 20.953 7.102 1 92.25 233 LEU A O 1
ATOM 1834 N N . ASP A 1 234 ? -21.062 20.688 8.477 1 89.62 234 ASP A N 1
ATOM 1835 C CA . ASP A 1 234 ? -20.516 22.016 8.211 1 89.62 234 ASP A CA 1
ATOM 1836 C C . ASP A 1 234 ? -19.625 22.016 6.969 1 89.62 234 ASP A C 1
ATOM 1838 O O . ASP A 1 234 ? -19.125 23.062 6.555 1 89.62 234 ASP A O 1
ATOM 1842 N N . SER A 1 235 ? -19.484 20.891 6.32 1 91.31 235 SER A N 1
ATOM 1843 C CA . SER A 1 235 ? -18.719 20.734 5.09 1 91.31 235 SER A CA 1
ATOM 1844 C C . SER A 1 235 ? -19.641 20.594 3.879 1 91.31 235 SER A C 1
ATOM 1846 O O . SER A 1 235 ? -20.672 19.922 3.955 1 91.31 235 SER A O 1
ATOM 1848 N N . GLY A 1 236 ? -19.281 21.219 2.82 1 90.62 236 GLY A N 1
ATOM 1849 C CA . GLY A 1 236 ? -20.062 21.094 1.598 1 90.62 236 GLY A CA 1
ATOM 1850 C C . GLY A 1 236 ? -19.953 19.734 0.953 1 90.62 236 GLY A C 1
ATOM 1851 O O . GLY A 1 236 ? -20.734 19.391 0.056 1 90.62 236 GLY A O 1
ATOM 1852 N N . LEU A 1 237 ? -19.109 18.875 1.392 1 93.81 237 LEU A N 1
ATOM 1853 C CA . LEU A 1 237 ? -18.859 17.609 0.712 1 93.81 237 LEU A CA 1
ATOM 1854 C C . LEU A 1 237 ? -19.125 16.438 1.642 1 93.81 237 LEU A C 1
ATOM 1856 O O . LEU A 1 237 ? -19.703 15.43 1.22 1 93.81 237 LEU A O 1
ATOM 1860 N N . LEU A 1 238 ? -18.781 16.469 2.947 1 95.12 238 LEU A N 1
ATOM 1861 C CA . LEU A 1 238 ? -18.688 15.328 3.848 1 95.12 238 LEU A CA 1
ATOM 1862 C C . LEU A 1 238 ? -20.062 14.711 4.078 1 95.12 238 LEU A C 1
ATOM 1864 O O . LEU A 1 238 ? -20.188 13.508 4.32 1 95.12 238 LEU A O 1
ATOM 1868 N N . PRO A 1 239 ? -21.141 15.461 4.012 1 94.75 239 PRO A N 1
ATOM 1869 C CA . PRO A 1 239 ? -22.453 14.828 4.18 1 94.75 239 PRO A CA 1
ATOM 1870 C C . PRO A 1 239 ? -22.688 13.711 3.166 1 94.75 239 PRO A C 1
ATOM 1872 O O . PRO A 1 239 ? -23.438 12.766 3.449 1 94.75 239 PRO A O 1
ATOM 1875 N N . LYS A 1 240 ? -22.062 13.789 1.984 1 96 240 LYS A N 1
ATOM 1876 C CA . LYS A 1 240 ? -22.203 12.766 0.955 1 96 240 LYS A CA 1
ATOM 1877 C C . LYS A 1 240 ? -21.578 11.445 1.414 1 96 240 LYS A C 1
ATOM 1879 O O . LYS A 1 240 ? -21.891 10.383 0.868 1 96 240 LYS A O 1
ATOM 1884 N N . PHE A 1 241 ? -20.688 11.531 2.414 1 96.81 241 PHE A N 1
ATOM 1885 C CA . PHE A 1 241 ? -19.953 10.352 2.852 1 96.81 241 PHE A CA 1
ATOM 1886 C C . PHE A 1 241 ? -20.5 9.828 4.18 1 96.81 241 PHE A C 1
ATOM 1888 O O . PHE A 1 241 ? -19.969 8.867 4.738 1 96.81 241 PHE A O 1
ATOM 1895 N N . LEU A 1 242 ? -21.562 10.414 4.723 1 96.31 242 LEU A N 1
ATOM 1896 C CA . LEU A 1 242 ? -22.188 9.945 5.949 1 96.31 242 LEU A CA 1
ATOM 1897 C C . LEU A 1 242 ? -22.859 8.586 5.738 1 96.31 242 LEU A C 1
ATOM 1899 O O . LEU A 1 242 ? -23.172 8.219 4.605 1 96.31 242 LEU A O 1
ATOM 1903 N N . PRO A 1 243 ? -22.984 7.883 6.855 1 94.88 243 PRO A N 1
ATOM 1904 C CA . PRO A 1 243 ? -23.844 6.703 6.727 1 94.88 243 PRO A CA 1
ATOM 1905 C C . PRO A 1 243 ? -25.203 7.027 6.121 1 94.88 243 PRO A C 1
ATOM 1907 O O . PRO A 1 243 ? -25.734 8.117 6.344 1 94.88 243 PRO A O 1
ATOM 1910 N N . LEU A 1 244 ? -25.766 6.09 5.473 1 93.31 244 LEU A N 1
ATOM 1911 C CA . LEU A 1 244 ? -26.969 6.273 4.676 1 93.31 244 LEU A CA 1
ATOM 1912 C C . LEU A 1 244 ? -28.094 6.883 5.512 1 93.31 244 LEU A C 1
ATOM 1914 O O . LEU A 1 244 ? -28.844 7.738 5.031 1 93.31 244 LEU A O 1
ATOM 1918 N N . LYS A 1 245 ? -28.234 6.422 6.691 1 92.81 245 LYS A N 1
ATOM 1919 C CA . LYS A 1 245 ? -29.281 6.934 7.566 1 92.81 245 LYS A CA 1
ATOM 1920 C C . LYS A 1 245 ? -29.188 8.445 7.715 1 92.81 245 LYS A C 1
ATOM 1922 O O . LYS A 1 245 ? -30.203 9.141 7.707 1 92.81 245 LYS A O 1
ATOM 1927 N N . TRP A 1 246 ? -28.047 8.961 7.84 1 93.19 246 TRP A N 1
ATOM 1928 C CA . TRP A 1 246 ? -27.844 10.398 8.047 1 93.19 246 TRP A CA 1
ATOM 1929 C C . TRP A 1 246 ? -27.922 11.148 6.723 1 93.19 246 TRP A C 1
ATOM 1931 O O . TRP A 1 246 ? -28.328 12.312 6.691 1 93.19 246 TRP A O 1
ATOM 1941 N N . GLN A 1 247 ? -27.547 10.492 5.609 1 93.19 247 GLN A N 1
ATOM 1942 C CA . GLN A 1 247 ? -27.672 11.125 4.297 1 93.19 247 GLN A CA 1
ATOM 1943 C C . GLN A 1 247 ? -29.125 11.43 3.977 1 93.19 247 GLN A C 1
ATOM 1945 O O . GLN A 1 247 ? -29.438 12.438 3.332 1 93.19 247 GLN A O 1
ATOM 1950 N N . LYS A 1 248 ? -29.938 10.562 4.379 1 92.81 248 LYS A N 1
ATOM 1951 C CA . LYS A 1 248 ? -31.359 10.727 4.121 1 92.81 248 LYS A CA 1
ATOM 1952 C C . LYS A 1 248 ? -31.922 11.922 4.891 1 92.81 248 LYS A C 1
ATOM 1954 O O . LYS A 1 248 ? -32.781 12.633 4.387 1 92.81 248 LYS A O 1
ATOM 1959 N N . ILE A 1 249 ? -31.406 12.062 6.051 1 91.38 249 ILE A N 1
ATOM 1960 C CA . ILE A 1 249 ? -31.875 13.156 6.898 1 91.38 249 ILE A CA 1
ATOM 1961 C C . ILE A 1 249 ? -31.219 14.461 6.473 1 91.38 249 ILE A C 1
ATOM 1963 O O . ILE A 1 249 ? -31.859 15.508 6.441 1 91.38 249 ILE A O 1
ATOM 1967 N N . TYR A 1 250 ? -29.938 14.383 6.16 1 90.94 250 TYR A N 1
ATOM 1968 C CA . TYR A 1 250 ? -29.156 15.555 5.801 1 90.94 250 TYR A CA 1
ATOM 1969 C C . TYR A 1 250 ? -28.484 15.367 4.449 1 90.94 250 TYR A C 1
ATOM 1971 O O . TYR A 1 250 ? -27.266 15.203 4.375 1 90.94 250 TYR A O 1
ATOM 1979 N N . PRO A 1 251 ? -29.203 15.477 3.414 1 89.88 251 PRO A N 1
ATOM 1980 C CA . PRO A 1 251 ? -28.594 15.297 2.09 1 89.88 251 PRO A CA 1
ATOM 1981 C C . PRO A 1 251 ? -27.594 16.406 1.74 1 89.88 251 PRO A C 1
ATOM 1983 O O . PRO A 1 251 ? -27.828 17.578 2.053 1 89.88 251 PRO A O 1
ATOM 1986 N N . ALA A 1 252 ? -26.531 16.031 1.047 1 90.06 252 ALA A N 1
ATOM 1987 C CA . ALA A 1 252 ? -25.406 16.922 0.757 1 90.06 252 ALA A CA 1
ATOM 1988 C C . ALA A 1 252 ? -25.859 18.078 -0.139 1 90.06 252 ALA A C 1
ATOM 1990 O O . ALA A 1 252 ? -25.281 19.172 -0.083 1 90.06 252 ALA A O 1
ATOM 1991 N N . ASN A 1 253 ? -26.859 17.922 -0.958 1 88.06 253 ASN A N 1
ATOM 1992 C CA . ASN A 1 253 ? -27.266 18.938 -1.92 1 88.06 253 ASN A CA 1
ATOM 1993 C C . ASN A 1 253 ? -28.047 20.078 -1.246 1 88.06 253 ASN A C 1
ATOM 1995 O O . ASN A 1 253 ? -28.406 21.062 -1.896 1 88.06 253 ASN A O 1
ATOM 1999 N N . LYS A 1 254 ? -28.25 20.062 0.004 1 86.62 254 LYS A N 1
ATOM 2000 C CA . LYS A 1 254 ? -28.953 21.125 0.74 1 86.62 254 LYS A CA 1
ATOM 2001 C C . LYS A 1 254 ? -27.969 21.953 1.569 1 86.62 254 LYS A C 1
ATOM 2003 O O . LYS A 1 254 ? -28.391 22.766 2.393 1 86.62 254 LYS A O 1
ATOM 2008 N N . TYR A 1 255 ? -26.844 21.75 1.373 1 86.06 255 TYR A N 1
ATOM 2009 C CA . TYR A 1 255 ? -25.812 22.531 2.045 1 86.06 255 TYR A CA 1
ATOM 2010 C C . TYR A 1 255 ? -25.906 24 1.637 1 86.06 255 TYR A C 1
ATOM 2012 O O . TYR A 1 255 ? -26.172 24.312 0.477 1 86.06 255 TYR A O 1
ATOM 2020 N N . PRO A 1 256 ? -25.703 24.922 2.467 1 85.44 256 PRO A N 1
ATOM 2021 C CA . PRO A 1 256 ? -25.391 24.75 3.889 1 85.44 256 PRO A CA 1
ATOM 2022 C C . PRO A 1 256 ? -26.641 24.531 4.738 1 85.44 256 PRO A C 1
ATOM 2024 O O . PRO A 1 256 ? -27.734 25.016 4.387 1 85.44 256 PRO A O 1
ATOM 2027 N N . TRP A 1 257 ? -26.438 23.875 5.797 1 81.38 257 TRP A N 1
ATOM 2028 C CA . TRP A 1 257 ? -27.547 23.625 6.715 1 81.38 257 TRP A CA 1
ATOM 2029 C C . TRP A 1 257 ? -27.719 24.781 7.695 1 81.38 257 TRP A C 1
ATOM 2031 O O . TRP A 1 257 ? -26.812 25.094 8.469 1 81.38 257 TRP A O 1
ATOM 2041 N N . ILE A 1 258 ? -28.859 25.484 7.598 1 78.56 258 ILE A N 1
ATOM 2042 C CA . ILE A 1 258 ? -29.25 26.609 8.453 1 78.56 258 ILE A CA 1
ATOM 2043 C C . ILE A 1 258 ? -30.688 26.406 8.938 1 78.56 258 ILE A C 1
ATOM 2045 O O . ILE A 1 258 ? -31.625 26.344 8.141 1 78.56 258 ILE A O 1
ATOM 2049 N N . PRO A 1 259 ? -30.844 26.344 10.32 1 71.56 259 PRO A N 1
ATOM 2050 C CA . PRO A 1 259 ? -29.859 26.391 11.406 1 71.56 259 PRO A CA 1
ATOM 2051 C C . PRO A 1 259 ? -29.062 25.094 11.523 1 71.56 259 PRO A C 1
ATOM 2053 O O . PRO A 1 259 ? -29.516 24.031 11.07 1 71.56 259 PRO A O 1
ATOM 2056 N N . LYS A 1 260 ? -27.922 25.188 12.125 1 71.94 260 LYS A N 1
ATOM 2057 C CA . LYS A 1 260 ? -27.109 24 12.367 1 71.94 260 LYS A CA 1
ATOM 2058 C C . LYS A 1 260 ? -27.766 23.094 13.414 1 71.94 260 LYS A C 1
ATOM 2060 O O . LYS A 1 260 ? -28.094 23.547 14.516 1 71.94 260 LYS A O 1
ATOM 2065 N N . PRO A 1 261 ? -28.062 21.906 12.969 1 71.69 261 PRO A N 1
ATOM 2066 C CA . PRO A 1 261 ? -28.672 21.031 13.961 1 71.69 261 PRO A CA 1
ATOM 2067 C C . PRO A 1 261 ? -27.719 20.688 15.109 1 71.69 261 PRO A C 1
ATOM 2069 O O . PRO A 1 261 ? -26.516 20.516 14.891 1 71.69 261 PRO A O 1
ATOM 2072 N N . GLN A 1 262 ? -28.109 21.016 16.344 1 72.31 262 GLN A N 1
ATOM 2073 C CA . GLN A 1 262 ? -27.359 20.547 17.5 1 72.31 262 GLN A CA 1
ATOM 2074 C C . GLN A 1 262 ? -27.781 19.141 17.891 1 72.31 262 GLN A C 1
ATOM 2076 O O . GLN A 1 262 ? -28.797 18.953 18.578 1 72.31 262 GLN A O 1
ATOM 2081 N N . LEU A 1 263 ? -27.062 18.188 17.266 1 77.94 263 LEU A N 1
ATOM 2082 C CA . LEU A 1 263 ? -27.484 16.797 17.484 1 77.94 263 LEU A CA 1
ATOM 2083 C C . LEU A 1 263 ? -26.5 16.078 18.406 1 77.94 263 LEU A C 1
ATOM 2085 O O . LEU A 1 263 ? -25.281 16.172 18.219 1 77.94 263 LEU A O 1
ATOM 2089 N N . ILE A 1 264 ? -27.078 15.602 19.469 1 85.56 264 ILE A N 1
ATOM 2090 C CA . ILE A 1 264 ? -26.281 14.75 20.359 1 85.56 264 ILE A CA 1
ATOM 2091 C C . ILE A 1 264 ? -26.391 13.297 19.906 1 85.56 264 ILE A C 1
ATOM 2093 O O . ILE A 1 264 ? -27.5 12.758 19.781 1 85.56 264 ILE A O 1
ATOM 2097 N N . ILE A 1 265 ? -25.297 12.789 19.5 1 92.88 265 ILE A N 1
ATOM 2098 C CA . ILE A 1 265 ? -25.281 11.383 19.109 1 92.88 265 ILE A CA 1
ATOM 2099 C C . ILE A 1 265 ? -24.375 10.586 20.047 1 92.88 265 ILE A C 1
ATOM 2101 O O . ILE A 1 265 ? -23.562 11.164 20.766 1 92.88 265 ILE A O 1
ATOM 2105 N N . SER A 1 266 ? -24.625 9.297 20.172 1 95.31 266 SER A N 1
ATOM 2106 C CA . SER A 1 266 ? -23.797 8.453 21.016 1 95.31 266 SER A CA 1
ATOM 2107 C C . SER A 1 266 ? -22.375 8.391 20.516 1 95.31 266 SER A C 1
ATOM 2109 O O . SER A 1 266 ? -22.109 8.695 19.344 1 95.31 266 SER A O 1
ATOM 2111 N N . GLN A 1 267 ? -21.5 7.984 21.391 1 95.81 267 GLN A N 1
ATOM 2112 C CA . GLN A 1 267 ? -20.109 7.805 21.016 1 95.81 267 GLN A CA 1
ATOM 2113 C C . GLN A 1 267 ? -19.969 6.746 19.922 1 95.81 267 GLN A C 1
ATOM 2115 O O . GLN A 1 267 ? -19.156 6.902 19 1 95.81 267 GLN A O 1
ATOM 2120 N N . GLU A 1 268 ? -20.703 5.766 20.047 1 96.31 268 GLU A N 1
ATOM 2121 C CA . GLU A 1 268 ? -20.688 4.707 19.031 1 96.31 268 GLU A CA 1
ATOM 2122 C C . GLU A 1 268 ? -21.078 5.242 17.672 1 96.31 268 GLU A C 1
ATOM 2124 O O . GLU A 1 268 ? -20.422 4.953 16.672 1 96.31 268 GLU A O 1
ATOM 2129 N N . GLU A 1 269 ? -22.062 5.984 17.703 1 96.44 269 GLU A N 1
ATOM 2130 C CA . GLU A 1 269 ? -22.547 6.555 16.453 1 96.44 269 GLU A CA 1
ATOM 2131 C C . GLU A 1 269 ? -21.531 7.535 15.875 1 96.44 269 GLU A C 1
ATOM 2133 O O . GLU A 1 269 ? -21.297 7.555 14.664 1 96.44 269 GLU A O 1
ATOM 2138 N N . ALA A 1 270 ? -21 8.352 16.734 1 97.62 270 ALA A N 1
ATOM 2139 C CA . ALA A 1 270 ? -19.969 9.281 16.297 1 97.62 270 ALA A CA 1
ATOM 2140 C C . ALA A 1 270 ? -18.797 8.547 15.68 1 97.62 270 ALA A C 1
ATOM 2142 O O . ALA A 1 270 ? -18.281 8.945 14.633 1 97.62 270 ALA A O 1
ATOM 2143 N N . GLY A 1 271 ? -18.359 7.461 16.344 1 98.5 271 GLY A N 1
ATOM 2144 C CA . GLY A 1 271 ? -17.266 6.648 15.82 1 98.5 271 GLY A CA 1
ATOM 2145 C C . GLY A 1 271 ? -17.562 6.047 14.461 1 98.5 271 GLY A C 1
ATOM 2146 O O . GLY A 1 271 ? -16.719 6.07 13.562 1 98.5 271 GLY A O 1
ATOM 2147 N N . LYS A 1 272 ? -18.766 5.598 14.266 1 97.75 272 LYS A N 1
ATOM 2148 C CA . LYS A 1 272 ? -19.188 5.016 13 1 97.75 272 LYS A CA 1
ATOM 2149 C C . LYS A 1 272 ? -19.188 6.062 11.883 1 97.75 272 LYS A C 1
ATOM 2151 O O . LYS A 1 272 ? -18.781 5.773 10.758 1 97.75 272 LYS A O 1
ATOM 2156 N N . ILE A 1 273 ? -19.641 7.188 12.242 1 98.06 273 ILE A N 1
ATOM 2157 C CA . ILE A 1 273 ? -19.672 8.281 11.281 1 98.06 273 ILE A CA 1
ATOM 2158 C C . ILE A 1 273 ? -18.25 8.57 10.781 1 98.06 273 ILE A C 1
ATOM 2160 O O . ILE A 1 273 ? -18.016 8.633 9.578 1 98.06 273 ILE A O 1
ATOM 2164 N N . VAL A 1 274 ? -17.281 8.703 11.695 1 98.75 274 VAL A N 1
ATOM 2165 C CA . VAL A 1 274 ? -15.914 9.07 11.344 1 98.75 274 VAL A CA 1
ATOM 2166 C C . VAL A 1 274 ? -15.289 7.965 10.5 1 98.75 274 VAL A C 1
ATOM 2168 O O . VAL A 1 274 ? -14.664 8.242 9.469 1 98.75 274 VAL A O 1
ATOM 2171 N N . ILE A 1 275 ? -15.5 6.73 10.883 1 98.62 275 ILE A N 1
ATOM 2172 C CA . ILE A 1 275 ? -14.922 5.586 10.188 1 98.62 275 ILE A CA 1
ATOM 2173 C C . ILE A 1 275 ? -15.508 5.484 8.781 1 98.62 275 ILE A C 1
ATOM 2175 O O . ILE A 1 275 ? -14.781 5.27 7.809 1 98.62 275 ILE A O 1
ATOM 2179 N N . GLU A 1 276 ? -16.781 5.754 8.648 1 97.75 276 GLU A N 1
ATOM 2180 C CA . GLU A 1 276 ? -17.453 5.664 7.352 1 97.75 276 GLU A CA 1
ATOM 2181 C C . GLU A 1 276 ? -17.016 6.805 6.43 1 97.75 276 GLU A C 1
ATOM 2183 O O . GLU A 1 276 ? -16.844 6.605 5.227 1 97.75 276 GLU A O 1
ATOM 2188 N N . ILE A 1 277 ? -16.891 7.91 6.98 1 98.31 277 ILE A N 1
ATOM 2189 C CA . ILE A 1 277 ? -16.453 9.047 6.18 1 98.31 277 ILE A CA 1
ATOM 2190 C C . ILE A 1 277 ? -15.062 8.766 5.605 1 98.31 277 ILE A C 1
ATOM 2192 O O . ILE A 1 277 ? -14.805 9.047 4.434 1 98.31 277 ILE A O 1
ATOM 2196 N N . HIS A 1 278 ? -14.18 8.211 6.414 1 98.25 278 HIS A N 1
ATOM 2197 C CA . HIS A 1 278 ? -12.828 7.891 5.949 1 98.25 278 HIS A CA 1
ATOM 2198 C C . HIS A 1 278 ? -12.867 6.828 4.859 1 98.25 278 HIS A C 1
ATOM 2200 O O . HIS A 1 278 ? -12.156 6.941 3.854 1 98.25 278 HIS A O 1
ATOM 2206 N N . ARG A 1 279 ? -13.68 5.859 5.023 1 96.5 279 ARG A N 1
ATOM 2207 C CA . ARG A 1 279 ? -13.812 4.805 4.02 1 96.5 279 ARG A CA 1
ATOM 2208 C C . ARG A 1 279 ? -14.391 5.355 2.721 1 96.5 279 ARG A C 1
ATOM 2210 O O . ARG A 1 279 ? -13.789 5.195 1.654 1 96.5 279 ARG A O 1
ATOM 2217 N N . HIS A 1 280 ? -15.477 6.051 2.779 1 95.69 280 HIS A N 1
ATOM 2218 C CA . HIS A 1 280 ? -16.141 6.57 1.596 1 95.69 280 HIS A CA 1
ATOM 2219 C C . HIS A 1 280 ? -15.312 7.652 0.918 1 95.69 280 HIS A C 1
ATOM 2221 O O . HIS A 1 280 ? -15.211 7.688 -0.311 1 95.69 280 HIS A O 1
ATOM 2227 N N . GLY A 1 281 ? -14.758 8.531 1.789 1 95.69 281 GLY A N 1
ATOM 2228 C CA . GLY A 1 281 ? -13.891 9.555 1.231 1 95.69 281 GLY A CA 1
ATOM 2229 C C . GLY A 1 281 ? -12.68 8.984 0.517 1 95.69 281 GLY A C 1
ATOM 2230 O O . GLY A 1 281 ? -12.078 9.656 -0.329 1 95.69 281 GLY A O 1
ATOM 2231 N N . SER A 1 282 ? -12.281 7.746 0.837 1 94.38 282 SER A N 1
ATOM 2232 C CA . SER A 1 282 ? -11.133 7.105 0.208 1 94.38 282 SER A CA 1
ATOM 2233 C C . SER A 1 282 ? -11.531 6.402 -1.085 1 94.38 282 SER A C 1
ATOM 2235 O O . SER A 1 282 ? -10.828 6.496 -2.092 1 94.38 282 SER A O 1
ATOM 2237 N N . VAL A 1 283 ? -12.695 5.801 -1.117 1 91.62 283 VAL A N 1
ATOM 2238 C CA . VAL A 1 283 ? -13.062 4.93 -2.229 1 91.62 283 VAL A CA 1
ATOM 2239 C C . VAL A 1 283 ? -13.977 5.684 -3.195 1 91.62 283 VAL A C 1
ATOM 2241 O O . VAL A 1 283 ? -13.875 5.508 -4.414 1 91.62 283 VAL A O 1
ATOM 2244 N N . HIS A 1 284 ? -14.766 6.543 -2.721 1 93.06 284 HIS A N 1
ATOM 2245 C CA . HIS A 1 284 ? -15.797 7.199 -3.516 1 93.06 284 HIS A CA 1
ATOM 2246 C C . HIS A 1 284 ? -15.531 8.695 -3.635 1 93.06 284 HIS A C 1
ATOM 2248 O O . HIS A 1 284 ? -16.469 9.5 -3.684 1 93.06 284 HIS A O 1
ATOM 2254 N N . SER A 1 285 ? -14.312 9.023 -3.578 1 92.31 285 SER A N 1
ATOM 2255 C CA . SER A 1 285 ? -13.898 10.422 -3.576 1 92.31 285 SER A CA 1
ATOM 2256 C C . SER A 1 285 ? -14.273 11.117 -4.883 1 92.31 285 SER A C 1
ATOM 2258 O O . SER A 1 285 ? -14.633 12.297 -4.887 1 92.31 285 SER A O 1
ATOM 2260 N N . VAL A 1 286 ? -14.164 10.445 -6.004 1 90.56 286 VAL A N 1
ATOM 2261 C CA . VAL A 1 286 ? -14.461 11.016 -7.316 1 90.56 286 VAL A CA 1
ATOM 2262 C C . VAL A 1 286 ? -15.43 10.102 -8.062 1 90.56 286 VAL A C 1
ATOM 2264 O O . VAL A 1 286 ? -15.031 9.062 -8.594 1 90.56 286 VAL A O 1
ATOM 2267 N N . GLU A 1 287 ? -16.594 10.5 -8.078 1 91.88 287 GLU A N 1
ATOM 2268 C CA . GLU A 1 287 ? -17.672 9.805 -8.766 1 91.88 287 GLU A CA 1
ATOM 2269 C C . GLU A 1 287 ? -18.812 10.766 -9.117 1 91.88 287 GLU A C 1
ATOM 2271 O O . GLU A 1 287 ? -18.844 11.898 -8.641 1 91.88 287 GLU A O 1
ATOM 2276 N N . VAL A 1 288 ? -19.672 10.367 -9.898 1 87.69 288 VAL A N 1
ATOM 2277 C CA . VAL A 1 288 ? -20.719 11.227 -10.461 1 87.69 288 VAL A CA 1
ATOM 2278 C C . VAL A 1 288 ? -21.484 11.906 -9.344 1 87.69 288 VAL A C 1
ATOM 2280 O O . VAL A 1 288 ? -21.688 13.125 -9.367 1 87.69 288 VAL A O 1
ATOM 2283 N N . GLY A 1 289 ? -21.922 11.234 -8.344 1 88.81 289 GLY A N 1
ATOM 2284 C CA . GLY A 1 289 ? -22.672 11.805 -7.234 1 88.81 289 GLY A CA 1
ATOM 2285 C C . GLY A 1 289 ? -21.875 12.836 -6.453 1 88.81 289 GLY A C 1
ATOM 2286 O O . GLY A 1 289 ? -22.422 13.852 -6.016 1 88.81 289 GLY A O 1
ATOM 2287 N N . VAL A 1 290 ? -20.672 12.672 -6.332 1 91.88 290 VAL A N 1
ATOM 2288 C CA . VAL A 1 290 ? -19.797 13.57 -5.594 1 91.88 290 VAL A CA 1
ATOM 2289 C C . VAL A 1 290 ? -19.453 14.789 -6.453 1 91.88 290 VAL A C 1
ATOM 2291 O O . VAL A 1 290 ? -19.453 15.922 -5.965 1 91.88 290 VAL A O 1
ATOM 2294 N N . ASP A 1 291 ? -19.234 14.562 -7.691 1 89.75 291 ASP A N 1
ATOM 2295 C CA . ASP A 1 291 ? -18.922 15.656 -8.609 1 89.75 291 ASP A CA 1
ATOM 2296 C C . ASP A 1 291 ? -20.078 16.656 -8.688 1 89.75 291 ASP A C 1
ATOM 2298 O O . ASP A 1 291 ? -19.844 17.859 -8.727 1 89.75 291 ASP A O 1
ATOM 2302 N N . THR A 1 292 ? -21.188 16.109 -8.703 1 89.25 292 THR A N 1
ATOM 2303 C CA . THR A 1 292 ? -22.375 16.953 -8.75 1 89.25 292 THR A CA 1
ATOM 2304 C C . THR A 1 292 ? -22.453 17.844 -7.508 1 89.25 292 THR A C 1
ATOM 2306 O O . THR A 1 292 ? -22.766 19.031 -7.598 1 89.25 292 THR A O 1
ATOM 2309 N N . ILE A 1 293 ? -22.172 17.266 -6.422 1 91.38 293 ILE A N 1
ATOM 2310 C CA . ILE A 1 293 ? -22.234 17.969 -5.152 1 91.38 293 ILE A CA 1
ATOM 2311 C C . ILE A 1 293 ? -21.156 19.062 -5.129 1 91.38 293 ILE A C 1
ATOM 2313 O O . ILE A 1 293 ? -21.438 20.203 -4.746 1 91.38 293 ILE A O 1
ATOM 2317 N N . VAL A 1 294 ? -19.984 18.734 -5.512 1 89.88 294 VAL A N 1
ATOM 2318 C CA . VAL A 1 294 ? -18.859 19.672 -5.48 1 89.88 294 VAL A CA 1
ATOM 2319 C C . VAL A 1 294 ? -19.125 20.828 -6.441 1 89.88 294 VAL A C 1
ATOM 2321 O O . VAL A 1 294 ? -18.906 22 -6.098 1 89.88 294 VAL A O 1
ATOM 2324 N N . THR A 1 295 ? -19.594 20.547 -7.594 1 87.06 295 THR A N 1
ATOM 2325 C CA . THR A 1 295 ? -19.875 21.578 -8.578 1 87.06 295 THR A CA 1
ATOM 2326 C C . THR A 1 295 ? -20.969 22.516 -8.102 1 87.06 295 THR A C 1
ATOM 2328 O O . THR A 1 295 ? -20.953 23.719 -8.398 1 87.06 295 THR A O 1
ATOM 2331 N N . SER A 1 296 ? -21.828 21.969 -7.391 1 87.94 296 SER A N 1
ATOM 2332 C CA . SER A 1 296 ? -22.953 22.75 -6.906 1 87.94 296 SER A CA 1
ATOM 2333 C C . SER A 1 296 ? -22.562 23.594 -5.699 1 87.94 296 SER A C 1
ATOM 2335 O O . SER A 1 296 ? -22.969 24.75 -5.586 1 87.94 296 SER A O 1
ATOM 2337 N N . ASN A 1 297 ? -21.859 23 -4.824 1 87.88 297 ASN A N 1
ATOM 2338 C CA . ASN A 1 297 ? -21.578 23.641 -3.545 1 87.88 297 ASN A CA 1
ATOM 2339 C C . ASN A 1 297 ? -20.328 24.516 -3.609 1 87.88 297 ASN A C 1
ATOM 2341 O O . ASN A 1 297 ? -20.109 25.359 -2.744 1 87.88 297 ASN A O 1
ATOM 2345 N N . PHE A 1 298 ? -19.469 24.172 -4.57 1 85.25 298 PHE A N 1
ATOM 2346 C CA . PHE A 1 298 ? -18.219 24.906 -4.734 1 85.25 298 PHE A CA 1
ATOM 2347 C C . PHE A 1 298 ? -18.109 25.484 -6.145 1 85.25 298 PHE A C 1
ATOM 2349 O O . PHE A 1 298 ? -17.344 24.969 -6.965 1 85.25 298 PHE A O 1
ATOM 2356 N N . PRO A 1 299 ? -18.766 26.5 -6.418 1 74.19 299 PRO A N 1
ATOM 2357 C CA . PRO A 1 299 ? -18.844 27.031 -7.781 1 74.19 299 PRO A CA 1
ATOM 2358 C C . PRO A 1 299 ? -17.469 27.406 -8.352 1 74.19 299 PRO A C 1
ATOM 2360 O O . PRO A 1 299 ? -17.297 27.453 -9.57 1 74.19 299 PRO A O 1
ATOM 2363 N N . GLY A 1 300 ? -16.484 27.734 -7.496 1 68 300 GLY A N 1
ATOM 2364 C CA . GLY A 1 300 ? -15.148 28.016 -8.008 1 68 300 GLY A CA 1
ATOM 2365 C C . GLY A 1 300 ? -14.516 26.812 -8.703 1 68 300 GLY A C 1
ATOM 2366 O O . GLY A 1 300 ? -13.508 26.969 -9.398 1 68 300 GLY A O 1
ATOM 2367 N N . PHE A 1 301 ? -15.031 25.625 -8.453 1 69.44 301 PHE A N 1
ATOM 2368 C CA . PHE A 1 301 ? -14.508 24.422 -9.109 1 69.44 301 PHE A CA 1
ATOM 2369 C C . PHE A 1 301 ? -14.992 24.344 -10.555 1 69.44 301 PHE A C 1
ATOM 2371 O O . PHE A 1 301 ? -14.867 23.297 -11.195 1 69.44 301 PHE A O 1
ATOM 2378 N N . SER A 1 302 ? -15.18 25.578 -11.156 1 61.5 302 SER A N 1
ATOM 2379 C CA . SER A 1 302 ? -15.594 25.547 -12.555 1 61.5 302 SER A CA 1
ATOM 2380 C C . SER A 1 302 ? -14.43 25.156 -13.461 1 61.5 302 SER A C 1
ATOM 2382 O O . SER A 1 302 ? -13.359 25.766 -13.406 1 61.5 302 SER A O 1
ATOM 2384 N N . GLY A 1 303 ? -14.305 23.969 -13.984 1 59.34 303 GLY A N 1
ATOM 2385 C CA . GLY A 1 303 ? -13.336 23.531 -14.977 1 59.34 303 GLY A CA 1
ATOM 2386 C C . GLY A 1 303 ? -12.438 22.406 -14.484 1 59.34 303 GLY A C 1
ATOM 2387 O O . GLY A 1 303 ? -12.406 21.328 -15.062 1 59.34 303 GLY A O 1
ATOM 2388 N N . ASP A 1 304 ? -11.586 22.938 -13.258 1 68 304 ASP A N 1
ATOM 2389 C CA . ASP A 1 304 ? -10.602 21.953 -12.852 1 68 304 ASP A CA 1
ATOM 2390 C C . ASP A 1 304 ? -11.211 20.938 -11.875 1 68 304 ASP A C 1
ATOM 2392 O O . ASP A 1 304 ? -11.82 21.328 -10.875 1 68 304 ASP A O 1
ATOM 2396 N N . LYS A 1 305 ? -11.156 19.75 -12.148 1 79.94 305 LYS A N 1
ATOM 2397 C CA . LYS A 1 305 ? -11.75 18.703 -11.32 1 79.94 305 LYS A CA 1
ATOM 2398 C C . LYS A 1 305 ? -10.922 18.469 -10.055 1 79.94 305 LYS A C 1
ATOM 2400 O O . LYS A 1 305 ? -9.695 18.641 -10.07 1 79.94 305 LYS A O 1
ATOM 2405 N N . PHE A 1 306 ? -11.594 18.328 -8.969 1 87.56 306 PHE A N 1
ATOM 2406 C CA . PHE A 1 306 ? -10.914 17.938 -7.742 1 87.56 306 PHE A CA 1
ATOM 2407 C C . PHE A 1 306 ? -10.383 16.516 -7.848 1 87.56 306 PHE A C 1
ATOM 2409 O O . PHE A 1 306 ? -10.805 15.758 -8.719 1 87.56 306 PHE A O 1
ATOM 2416 N N . THR A 1 307 ? -9.422 16.281 -7.02 1 89.88 307 THR A N 1
ATOM 2417 C CA . THR A 1 307 ? -8.797 14.969 -7.059 1 89.88 307 THR A CA 1
ATOM 2418 C C . THR A 1 307 ? -9.102 14.188 -5.785 1 89.88 307 THR A C 1
ATOM 2420 O O . THR A 1 307 ? -9.523 14.766 -4.781 1 89.88 307 THR A O 1
ATOM 2423 N N . ARG A 1 308 ? -8.891 12.891 -5.844 1 93.31 308 ARG A N 1
ATOM 2424 C CA . ARG A 1 308 ? -9.016 12.023 -4.676 1 93.31 308 ARG A CA 1
ATOM 2425 C C . ARG A 1 308 ? -8.117 12.508 -3.539 1 93.31 308 ARG A C 1
ATOM 2427 O O . ARG A 1 308 ? -8.531 12.492 -2.377 1 93.31 308 ARG A O 1
ATOM 2434 N N . MET A 1 309 ? -6.918 12.953 -3.873 1 93.25 309 MET A N 1
ATOM 2435 C CA . MET A 1 309 ? -5.957 13.398 -2.867 1 93.25 309 MET A CA 1
ATOM 2436 C C . MET A 1 309 ? -6.461 14.641 -2.141 1 93.25 309 MET A C 1
ATOM 2438 O O . MET A 1 309 ? -6.211 14.812 -0.946 1 93.25 309 MET A O 1
ATOM 2442 N N . GLU A 1 310 ? -7.172 15.445 -2.822 1 92.81 310 GLU A N 1
ATOM 2443 C CA . GLU A 1 310 ? -7.746 16.625 -2.195 1 92.81 310 GLU A CA 1
ATOM 2444 C C . GLU A 1 310 ? -8.836 16.25 -1.192 1 92.81 310 GLU A C 1
ATOM 2446 O O . GLU A 1 310 ? -8.945 16.875 -0.13 1 92.81 310 GLU A O 1
ATOM 2451 N N . VAL A 1 311 ? -9.602 15.266 -1.535 1 95.19 311 VAL A N 1
ATOM 2452 C CA . VAL A 1 311 ? -10.656 14.805 -0.633 1 95.19 311 VAL A CA 1
ATOM 2453 C C . VAL A 1 311 ? -10.031 14.211 0.627 1 95.19 311 VAL A C 1
ATOM 2455 O O . VAL A 1 311 ? -10.461 14.508 1.743 1 95.19 311 VAL A O 1
ATOM 2458 N N . LEU A 1 312 ? -9.016 13.43 0.457 1 96.44 312 LEU A N 1
ATOM 2459 C CA . LEU A 1 312 ? -8.344 12.812 1.594 1 96.44 312 LEU A CA 1
ATOM 2460 C C . LEU A 1 312 ? -7.676 13.867 2.469 1 96.44 312 LEU A C 1
ATOM 2462 O O . LEU A 1 312 ? -7.684 13.758 3.697 1 96.44 312 LEU A O 1
ATOM 2466 N N . ALA A 1 313 ? -7.094 14.875 1.833 1 95.62 313 ALA A N 1
ATOM 2467 C CA . ALA A 1 313 ? -6.496 15.977 2.584 1 95.62 313 ALA A CA 1
ATOM 2468 C C . ALA A 1 313 ? -7.547 16.703 3.42 1 95.62 313 ALA A C 1
ATOM 2470 O O . ALA A 1 313 ? -7.289 17.078 4.566 1 95.62 313 ALA A O 1
ATOM 2471 N N . LEU A 1 314 ? -8.68 16.891 2.852 1 95.19 314 LEU A N 1
ATOM 2472 C CA . LEU A 1 314 ? -9.773 17.531 3.564 1 95.19 314 LEU A CA 1
ATOM 2473 C C . LEU A 1 314 ? -10.18 16.719 4.789 1 95.19 314 LEU A C 1
ATOM 2475 O O . LEU A 1 314 ? -10.328 17.266 5.883 1 95.19 314 LEU A O 1
ATOM 2479 N N . ILE A 1 315 ? -10.352 15.43 4.617 1 96.81 315 ILE A N 1
ATOM 2480 C CA . ILE A 1 315 ? -10.766 14.555 5.703 1 96.81 315 ILE A CA 1
ATOM 2481 C C . ILE A 1 315 ? -9.703 14.547 6.801 1 96.81 315 ILE A C 1
ATOM 2483 O O . ILE A 1 315 ? -10.031 14.617 7.988 1 96.81 315 ILE A O 1
ATOM 2487 N N . ARG A 1 316 ? -8.445 14.492 6.379 1 95.44 316 ARG A N 1
ATOM 2488 C CA . ARG A 1 316 ? -7.328 14.531 7.316 1 95.44 316 ARG A CA 1
ATOM 2489 C C . ARG A 1 316 ? -7.332 15.828 8.117 1 95.44 316 ARG A C 1
ATOM 2491 O O . ARG A 1 316 ? -6.941 15.844 9.289 1 95.44 316 ARG A O 1
ATOM 2498 N N . HIS A 1 317 ? -7.746 16.875 7.52 1 94.69 317 HIS A N 1
ATOM 2499 C CA . HIS A 1 317 ? -7.809 18.188 8.172 1 94.69 317 HIS A CA 1
ATOM 2500 C C . HIS A 1 317 ? -8.961 18.25 9.164 1 94.69 317 HIS A C 1
ATOM 2502 O O . HIS A 1 317 ? -8.805 18.797 10.258 1 94.69 317 HIS A O 1
ATOM 2508 N N . ILE A 1 318 ? -10.047 17.688 8.812 1 95.31 318 ILE A N 1
ATOM 2509 C CA . ILE A 1 318 ? -11.25 17.781 9.625 1 95.31 318 ILE A CA 1
ATOM 2510 C C . ILE A 1 318 ? -11.148 16.828 10.812 1 95.31 318 ILE A C 1
ATOM 2512 O O . ILE A 1 318 ? -11.602 17.141 11.914 1 95.31 318 ILE A O 1
ATOM 2516 N N . PHE A 1 319 ? -10.562 15.648 10.586 1 96.88 319 PHE A N 1
ATOM 2517 C CA . PHE A 1 319 ? -10.383 14.648 11.625 1 96.88 319 PHE A CA 1
ATOM 2518 C C . PHE A 1 319 ? -8.906 14.297 11.781 1 96.88 319 PHE A C 1
ATOM 2520 O O . PHE A 1 319 ? -8.508 13.148 11.57 1 96.88 319 PHE A O 1
ATOM 2527 N N . PRO A 1 320 ? -8.102 15.18 12.25 1 95.5 320 PRO A N 1
ATOM 2528 C CA . PRO A 1 320 ? -6.645 15.023 12.172 1 95.5 320 PRO A CA 1
ATOM 2529 C C . PRO A 1 320 ? -6.117 13.93 13.094 1 95.5 320 PRO A C 1
ATOM 2531 O O . PRO A 1 320 ? -5.02 13.406 12.875 1 95.5 320 PRO A O 1
ATOM 2534 N N . GLU A 1 321 ? -6.844 13.445 14.148 1 96.94 321 GLU A N 1
ATOM 2535 C CA . GLU A 1 321 ? -6.332 12.469 15.109 1 96.94 321 GLU A CA 1
ATOM 2536 C C . GLU A 1 321 ? -6.941 11.086 14.875 1 96.94 321 GLU A C 1
ATOM 2538 O O . GLU A 1 321 ? -6.82 10.195 15.719 1 96.94 321 GLU A O 1
ATOM 2543 N N . TYR A 1 322 ? -7.602 10.984 13.758 1 98.25 322 TYR A N 1
ATOM 2544 C CA . TYR A 1 322 ? -8.32 9.742 13.492 1 98.25 322 TYR A CA 1
ATOM 2545 C C . TYR A 1 322 ? -7.383 8.539 13.539 1 98.25 322 TYR A C 1
ATOM 2547 O O . TYR A 1 322 ? -7.586 7.621 14.336 1 98.25 322 TYR A O 1
ATOM 2555 N N . LEU A 1 323 ? -6.254 8.57 12.773 1 98.31 323 LEU A N 1
ATOM 2556 C CA . LEU A 1 323 ? -5.391 7.398 12.719 1 98.31 323 LEU A CA 1
ATOM 2557 C C . LEU A 1 323 ? -4.551 7.285 13.984 1 98.31 323 LEU A C 1
ATOM 2559 O O . LEU A 1 323 ? -4.188 6.18 14.398 1 98.31 323 LEU A O 1
ATOM 2563 N N . ASN A 1 324 ? -4.27 8.422 14.641 1 97.62 324 ASN A N 1
ATOM 2564 C CA . ASN A 1 324 ? -3.645 8.336 15.961 1 97.62 324 ASN A CA 1
ATOM 2565 C C . ASN A 1 324 ? -4.488 7.504 16.922 1 97.62 324 ASN A C 1
ATOM 2567 O O . ASN A 1 324 ? -3.965 6.637 17.625 1 97.62 324 ASN A O 1
ATOM 2571 N N . THR A 1 325 ? -5.742 7.754 16.906 1 98.25 325 THR A N 1
ATOM 2572 C CA . THR A 1 325 ? -6.672 7.047 17.781 1 98.25 325 THR A CA 1
ATOM 2573 C C . THR A 1 325 ? -6.785 5.578 17.375 1 98.25 325 THR A C 1
ATOM 2575 O O . THR A 1 325 ? -6.723 4.688 18.219 1 98.25 325 THR A O 1
ATOM 2578 N N . ILE A 1 326 ? -6.902 5.324 16.078 1 98.69 326 ILE A N 1
ATOM 2579 C CA . ILE A 1 326 ? -7 3.963 15.555 1 98.69 326 ILE A CA 1
ATOM 2580 C C . ILE A 1 326 ? -5.762 3.166 15.961 1 98.69 326 ILE A C 1
ATOM 2582 O O . ILE A 1 326 ? -5.875 2.066 16.5 1 98.69 326 ILE A O 1
ATOM 2586 N N . PHE A 1 327 ? -4.578 3.717 15.742 1 98.06 327 PHE A N 1
ATOM 2587 C CA . PHE A 1 327 ? -3.336 3.016 16.047 1 98.06 327 PHE A CA 1
ATOM 2588 C C . PHE A 1 327 ? -3.232 2.719 17.531 1 98.06 327 PHE A C 1
ATOM 2590 O O . PHE A 1 327 ? -2.908 1.596 17.938 1 98.06 327 PHE A O 1
ATOM 2597 N N . LYS A 1 328 ? -3.521 3.715 18.297 1 97.25 328 LYS A N 1
ATOM 2598 C CA . LYS A 1 328 ? -3.447 3.553 19.75 1 97.25 328 LYS A CA 1
ATOM 2599 C C . LYS A 1 328 ? -4.371 2.432 20.219 1 97.25 328 LYS A C 1
ATOM 2601 O O . LYS A 1 328 ? -3.943 1.54 20.953 1 97.25 328 LYS A O 1
ATOM 2606 N N . GLU A 1 329 ? -5.609 2.443 19.797 1 98 329 GLU A N 1
ATOM 2607 C CA . GLU A 1 329 ? -6.598 1.467 20.25 1 98 329 GLU A CA 1
ATOM 2608 C C . GLU A 1 329 ? -6.273 0.071 19.719 1 98 329 GLU A C 1
ATOM 2610 O O . GLU A 1 329 ? -6.441 -0.921 20.438 1 98 329 GLU A O 1
ATOM 2615 N N . PHE A 1 330 ? -5.793 -0.049 18.469 1 97.94 330 PHE A N 1
ATOM 2616 C CA . PHE A 1 330 ? -5.402 -1.34 17.922 1 97.94 330 PHE A CA 1
ATOM 2617 C C . PHE A 1 330 ? -4.223 -1.925 18.688 1 97.94 330 PHE A C 1
ATOM 2619 O O . PHE A 1 330 ? -4.164 -3.135 18.922 1 97.94 330 PHE A O 1
ATOM 2626 N N . LYS A 1 331 ? -3.299 -1.105 19.016 1 96.38 331 LYS A N 1
ATOM 2627 C CA . LYS A 1 331 ? -2.15 -1.572 19.781 1 96.38 331 LYS A CA 1
ATOM 2628 C C . LYS A 1 331 ? -2.574 -2.043 21.172 1 96.38 331 LYS A C 1
ATOM 2630 O O . LYS A 1 331 ? -2.109 -3.078 21.641 1 96.38 331 LYS A O 1
ATOM 2635 N N . MET A 1 332 ? -3.439 -1.314 21.812 1 95.12 332 MET A N 1
ATOM 2636 C CA . MET A 1 332 ? -3.918 -1.658 23.156 1 95.12 332 MET A CA 1
ATOM 2637 C C . MET A 1 332 ? -4.574 -3.033 23.156 1 95.12 332 MET A C 1
ATOM 2639 O O . MET A 1 332 ? -4.465 -3.775 24.125 1 95.12 332 MET A O 1
ATOM 2643 N N . ASP A 1 333 ? -5.133 -3.4 22.078 1 93.62 333 ASP A N 1
ATOM 2644 C CA . ASP A 1 333 ? -5.883 -4.652 22 1 93.62 333 ASP A CA 1
ATOM 2645 C C . ASP A 1 333 ? -5.098 -5.719 21.25 1 93.62 333 ASP A C 1
ATOM 2647 O O . ASP A 1 333 ? -5.66 -6.727 20.812 1 93.62 333 ASP A O 1
ATOM 2651 N N . ASN A 1 334 ? -3.865 -5.5 20.953 1 93.31 334 ASN A N 1
ATOM 2652 C CA . ASN A 1 334 ? -2.955 -6.422 20.281 1 93.31 334 ASN A CA 1
ATOM 2653 C C . ASN A 1 334 ? -3.463 -6.797 18.891 1 93.31 334 ASN A C 1
ATOM 2655 O O . ASN A 1 334 ? -3.438 -7.973 18.516 1 93.31 334 ASN A O 1
ATOM 2659 N N . LEU A 1 335 ? -4.039 -5.816 18.234 1 95.06 335 LEU A N 1
ATOM 2660 C CA . LEU A 1 335 ? -4.578 -6.035 16.891 1 95.06 335 LEU A CA 1
ATOM 2661 C C . LEU A 1 335 ? -3.791 -5.246 15.852 1 95.06 335 LEU A C 1
ATOM 2663 O O . LEU A 1 335 ? -4.137 -5.25 14.672 1 95.06 335 LEU A O 1
ATOM 2667 N N . TYR A 1 336 ? -2.734 -4.582 16.266 1 96.38 336 TYR A N 1
ATOM 2668 C CA . TYR A 1 336 ? -2.029 -3.605 15.438 1 96.38 336 TYR A CA 1
ATOM 2669 C C . TYR A 1 336 ? -1.46 -4.258 14.188 1 96.38 336 TYR A C 1
ATOM 2671 O O . TYR A 1 336 ? -1.456 -3.656 13.109 1 96.38 336 TYR A O 1
ATOM 2679 N N . GLU A 1 337 ? -1.018 -5.492 14.281 1 93.69 337 GLU A N 1
ATOM 2680 C CA . GLU A 1 337 ? -0.42 -6.199 13.156 1 93.69 337 GLU A CA 1
ATOM 2681 C C . GLU A 1 337 ? -1.446 -6.449 12.055 1 93.69 337 GLU A C 1
ATOM 2683 O O . GLU A 1 337 ? -1.086 -6.594 10.883 1 93.69 337 GLU A O 1
ATOM 2688 N N . ASP A 1 338 ? -2.727 -6.488 12.391 1 93.31 338 ASP A N 1
ATOM 2689 C CA . ASP A 1 338 ? -3.773 -6.707 11.398 1 93.31 338 ASP A CA 1
ATOM 2690 C C . ASP A 1 338 ? -3.836 -5.555 10.406 1 93.31 338 ASP A C 1
ATOM 2692 O O . ASP A 1 338 ? -4.242 -5.738 9.258 1 93.31 338 ASP A O 1
ATOM 2696 N N . LEU A 1 339 ? -3.422 -4.371 10.891 1 95.56 339 LEU A N 1
ATOM 2697 C CA . LEU A 1 339 ? -3.461 -3.195 10.031 1 95.56 339 LEU A CA 1
ATOM 2698 C C . LEU A 1 339 ? -2.332 -3.236 9.008 1 95.56 339 LEU A C 1
ATOM 2700 O O . LEU A 1 339 ? -2.375 -2.521 8 1 95.56 339 LEU A O 1
ATOM 2704 N N . GLN A 1 340 ? -1.261 -3.963 9.297 1 92.75 340 GLN A N 1
ATOM 2705 C CA . GLN A 1 340 ? -0.129 -4.164 8.398 1 92.75 340 GLN A CA 1
ATOM 2706 C C . GLN A 1 340 ? 0.48 -2.832 7.977 1 92.75 340 GLN A C 1
ATOM 2708 O O . GLN A 1 340 ? 0.727 -2.609 6.789 1 92.75 340 GLN A O 1
ATOM 2713 N N . ILE A 1 341 ? 0.673 -1.969 8.961 1 94 341 ILE A N 1
ATOM 2714 C CA . ILE A 1 341 ? 1.164 -0.621 8.695 1 94 341 ILE A CA 1
ATOM 2715 C C . ILE A 1 341 ? 2.561 -0.692 8.086 1 94 341 ILE A C 1
ATOM 2717 O O . ILE A 1 341 ? 2.848 -0.012 7.098 1 94 341 ILE A O 1
ATOM 2721 N N . ARG A 1 342 ? 3.395 -1.54 8.484 1 88.31 342 ARG A N 1
ATOM 2722 C CA . ARG A 1 342 ? 4.77 -1.64 8.008 1 88.31 342 ARG A CA 1
ATOM 2723 C C . ARG A 1 342 ? 4.824 -2.219 6.602 1 88.31 342 ARG A C 1
ATOM 2725 O O . ARG A 1 342 ? 5.746 -1.927 5.84 1 88.31 342 ARG A O 1
ATOM 2732 N N . GLU A 1 343 ? 3.877 -2.965 6.277 1 87.69 343 GLU A N 1
ATOM 2733 C CA . GLU A 1 343 ? 3.793 -3.469 4.91 1 87.69 343 GLU A CA 1
ATOM 2734 C C . GLU A 1 343 ? 3.303 -2.387 3.951 1 87.69 343 GLU A C 1
ATOM 2736 O O . GLU A 1 343 ? 3.701 -2.355 2.785 1 87.69 343 GLU A O 1
ATOM 2741 N N . ARG A 1 344 ? 2.502 -1.544 4.504 1 90.88 344 ARG A N 1
ATOM 2742 C CA . ARG A 1 344 ? 1.916 -0.49 3.684 1 90.88 344 ARG A CA 1
ATOM 2743 C C . ARG A 1 344 ? 2.879 0.681 3.525 1 90.88 344 ARG A C 1
ATOM 2745 O O . ARG A 1 344 ? 2.869 1.365 2.5 1 90.88 344 ARG A O 1
ATOM 2752 N N . ASN A 1 345 ? 3.564 0.918 4.535 1 90.38 345 ASN A N 1
ATOM 2753 C CA . ASN A 1 345 ? 4.57 1.975 4.57 1 90.38 345 ASN A CA 1
ATOM 2754 C C . ASN A 1 345 ? 5.871 1.486 5.199 1 90.38 345 ASN A C 1
ATOM 2756 O O . ASN A 1 345 ? 6.23 1.905 6.301 1 90.38 345 ASN A O 1
ATOM 2760 N N . PRO A 1 346 ? 6.609 0.732 4.492 1 88.62 346 PRO A N 1
ATOM 2761 C CA . PRO A 1 346 ? 7.801 0.097 5.059 1 88.62 346 PRO A CA 1
ATOM 2762 C C . PRO A 1 346 ? 8.938 1.085 5.293 1 88.62 346 PRO A C 1
ATOM 2764 O O . PRO A 1 346 ? 9.055 2.084 4.578 1 88.62 346 PRO A O 1
ATOM 2767 N N . ILE A 1 347 ? 9.711 0.723 6.25 1 91 347 ILE A N 1
ATOM 2768 C CA . ILE A 1 347 ? 11.016 1.38 6.344 1 91 347 ILE A CA 1
ATOM 2769 C C . ILE A 1 347 ? 11.836 1.072 5.094 1 91 347 ILE A C 1
ATOM 2771 O O . ILE A 1 347 ? 11.961 -0.088 4.695 1 91 347 ILE A O 1
ATOM 2775 N N . PRO A 1 348 ? 12.328 2.072 4.492 1 90.25 348 PRO A N 1
ATOM 2776 C CA . PRO A 1 348 ? 13.125 1.805 3.295 1 90.25 348 PRO A CA 1
ATOM 2777 C C . PRO A 1 348 ? 14.273 0.829 3.555 1 90.25 348 PRO A C 1
ATOM 2779 O O . PRO A 1 348 ? 14.977 0.951 4.559 1 90.25 348 PRO A O 1
ATOM 2782 N N . SER A 1 349 ? 14.516 -0.138 2.682 1 88.56 349 SER A N 1
ATOM 2783 C CA . SER A 1 349 ? 15.5 -1.195 2.869 1 88.56 349 SER A CA 1
ATOM 2784 C C . SER A 1 349 ? 16.922 -0.637 2.844 1 88.56 349 SER A C 1
ATOM 2786 O O . SER A 1 349 ? 17.859 -1.306 3.271 1 88.56 349 SER A O 1
ATOM 2788 N N . LEU A 1 350 ? 17.031 0.519 2.35 1 89.19 350 LEU A N 1
ATOM 2789 C CA . LEU A 1 350 ? 18.328 1.188 2.34 1 89.19 350 LEU A CA 1
ATOM 2790 C C . LEU A 1 350 ? 18.922 1.243 3.744 1 89.19 350 LEU A C 1
ATOM 2792 O O . LEU A 1 350 ? 20.141 1.187 3.91 1 89.19 350 LEU A O 1
ATOM 2796 N N . TYR A 1 351 ? 18.125 1.31 4.688 1 89 351 TYR A N 1
ATOM 2797 C CA . TYR A 1 351 ? 18.578 1.417 6.07 1 89 351 TYR A CA 1
ATOM 2798 C C . TYR A 1 351 ? 19.203 0.11 6.547 1 89 351 TYR A C 1
ATOM 2800 O O . TYR A 1 351 ? 19.844 0.071 7.594 1 89 351 TYR A O 1
ATOM 2808 N N . SER A 1 352 ? 19.047 -0.923 5.801 1 82.25 352 SER A N 1
ATOM 2809 C CA . SER A 1 352 ? 19.594 -2.227 6.176 1 82.25 352 SER A CA 1
ATOM 2810 C C . SER A 1 352 ? 20.844 -2.555 5.375 1 82.25 352 SER A C 1
ATOM 2812 O O . SER A 1 352 ? 21.422 -3.639 5.52 1 82.25 352 SER A O 1
ATOM 2814 N N . ALA A 1 353 ? 21.203 -1.627 4.52 1 83.25 353 ALA A N 1
ATOM 2815 C CA . ALA A 1 353 ? 22.438 -1.826 3.764 1 83.25 353 ALA A CA 1
ATOM 2816 C C . ALA A 1 353 ? 23.641 -1.895 4.691 1 83.25 353 ALA A C 1
ATOM 2818 O O . ALA A 1 353 ? 23.594 -1.388 5.816 1 83.25 353 ALA A O 1
ATOM 2819 N N . GLN A 1 354 ? 24.672 -2.566 4.125 1 80.19 354 GLN A N 1
ATOM 2820 C CA . GLN A 1 354 ? 25.906 -2.629 4.91 1 80.19 354 GLN A CA 1
ATOM 2821 C C . GLN A 1 354 ? 26.516 -1.245 5.07 1 80.19 354 GLN A C 1
ATOM 2823 O O . GLN A 1 354 ? 26.609 -0.485 4.102 1 80.19 354 GLN A O 1
ATOM 2828 N N . GLY A 1 355 ? 26.719 -0.896 6.242 1 79.62 355 GLY A N 1
ATOM 2829 C CA . GLY A 1 355 ? 27.359 0.378 6.523 1 79.62 355 GLY A CA 1
ATOM 2830 C C . GLY A 1 355 ? 28.703 0.232 7.211 1 79.62 355 GLY A C 1
ATOM 2831 O O . GLY A 1 355 ? 29.078 -0.869 7.621 1 79.62 355 GLY A O 1
ATOM 2832 N N . ASP A 1 356 ? 29.5 1.303 7.031 1 74.75 356 ASP A N 1
ATOM 2833 C CA . ASP A 1 356 ? 30.781 1.363 7.723 1 74.75 356 ASP A CA 1
ATOM 2834 C C . ASP A 1 356 ? 30.609 1.773 9.18 1 74.75 356 ASP A C 1
ATOM 2836 O O . ASP A 1 356 ? 29.703 2.549 9.508 1 74.75 356 ASP A O 1
ATOM 2840 N N . GLY A 1 357 ? 31.5 1.191 9.961 1 61.41 357 GLY A N 1
ATOM 2841 C CA . GLY A 1 357 ? 31.547 1.63 11.352 1 61.41 357 GLY A CA 1
ATOM 2842 C C . GLY A 1 357 ? 31.016 0.59 12.32 1 61.41 357 GLY A C 1
ATOM 2843 O O . GLY A 1 357 ? 30.391 -0.394 11.906 1 61.41 357 GLY A O 1
ATOM 2844 N N . VAL A 1 358 ? 31.672 0.46 13.469 1 47.44 358 VAL A N 1
ATOM 2845 C CA . VAL A 1 358 ? 31.578 -0.514 14.555 1 47.44 358 VAL A CA 1
ATOM 2846 C C . VAL A 1 358 ? 30.156 -0.564 15.078 1 47.44 358 VAL A C 1
ATOM 2848 O O . VAL A 1 358 ? 29.844 0.043 16.109 1 47.44 358 VAL A O 1
ATOM 2851 N N . TYR A 1 359 ? 29.219 -0.22 14.281 1 50.22 359 TYR A N 1
ATOM 2852 C CA . TYR A 1 359 ? 27.969 -0.272 15.031 1 50.22 359 TYR A CA 1
ATOM 2853 C C . TYR A 1 359 ? 27.625 -1.705 15.422 1 50.22 359 TYR A C 1
ATOM 2855 O O . TYR A 1 359 ? 27.891 -2.641 14.664 1 50.22 359 TYR A O 1
ATOM 2863 N N . ALA A 1 360 ? 27.734 -2.049 16.609 1 43.34 360 ALA A N 1
ATOM 2864 C CA . ALA A 1 360 ? 27.219 -3.33 17.078 1 43.34 360 ALA A CA 1
ATOM 2865 C C . ALA A 1 360 ? 26 -3.764 16.281 1 43.34 360 ALA A C 1
ATOM 2867 O O . ALA A 1 360 ? 25.328 -2.934 15.672 1 43.34 360 ALA A O 1
ATOM 2868 N N . GLU A 1 361 ? 25.797 -5.188 16.281 1 43.84 361 GLU A N 1
ATOM 2869 C CA . GLU A 1 361 ? 24.766 -6.059 15.734 1 43.84 361 GLU A CA 1
ATOM 2870 C C . GLU A 1 361 ? 23.375 -5.477 15.961 1 43.84 361 GLU A C 1
ATOM 2872 O O . GLU A 1 361 ? 22.844 -5.543 17.078 1 43.84 361 GLU A O 1
ATOM 2877 N N . VAL A 1 362 ? 23.125 -4.273 15.719 1 43.12 362 VAL A N 1
ATOM 2878 C CA . VAL A 1 362 ? 21.703 -4.023 15.961 1 43.12 362 VAL A CA 1
ATOM 2879 C C . VAL A 1 362 ? 20.859 -4.898 15.031 1 43.12 362 VAL A C 1
ATOM 2881 O O . VAL A 1 362 ? 20.969 -4.801 13.812 1 43.12 362 VAL A O 1
ATOM 2884 N N . ILE A 1 363 ? 20.625 -6.254 15.445 1 42.12 363 ILE A N 1
ATOM 2885 C CA . ILE A 1 363 ? 19.797 -7.184 14.688 1 42.12 363 ILE A CA 1
ATOM 2886 C C . ILE A 1 363 ? 18.422 -6.555 14.414 1 42.12 363 ILE A C 1
ATOM 2888 O O . ILE A 1 363 ? 17.719 -6.168 15.352 1 42.12 363 ILE A O 1
ATOM 2892 N N . VAL A 1 364 ? 18.266 -5.93 13.344 1 42.62 364 VAL A N 1
ATOM 2893 C CA . VAL A 1 364 ? 17.062 -5.371 12.727 1 42.62 364 VAL A CA 1
ATOM 2894 C C . VAL A 1 364 ? 15.977 -6.441 12.641 1 42.62 364 VAL A C 1
ATOM 2896 O O . VAL A 1 364 ? 16.109 -7.398 11.875 1 42.62 364 VAL A O 1
ATOM 2899 N N . LYS A 1 365 ? 15.445 -7.117 13.664 1 40.72 365 LYS A N 1
ATOM 2900 C CA . LYS A 1 365 ? 14.25 -7.898 13.359 1 40.72 365 LYS A CA 1
ATOM 2901 C C . LYS A 1 365 ? 13.195 -7.039 12.664 1 40.72 365 LYS A C 1
ATOM 2903 O O . LYS A 1 365 ? 12.18 -6.684 13.273 1 40.72 365 LYS A O 1
ATOM 2908 N N . PHE A 1 366 ? 13.422 -5.891 12.172 1 39.47 366 PHE A N 1
ATOM 2909 C CA . PHE A 1 366 ? 12.289 -5.035 11.852 1 39.47 366 PHE A CA 1
ATOM 2910 C C . PHE A 1 366 ? 11.57 -5.527 10.602 1 39.47 366 PHE A C 1
ATOM 2912 O O . PHE A 1 366 ? 10.836 -4.773 9.961 1 39.47 366 PHE A O 1
ATOM 2919 N N . ILE A 1 367 ? 11.805 -6.742 10.062 1 38.47 367 ILE A N 1
ATOM 2920 C CA . ILE A 1 367 ? 11.375 -6.934 8.688 1 38.47 367 ILE A CA 1
ATOM 2921 C C . ILE A 1 367 ? 9.852 -6.91 8.617 1 38.47 367 ILE A C 1
ATOM 2923 O O . ILE A 1 367 ? 9.18 -7.816 9.117 1 38.47 367 ILE A O 1
ATOM 2927 N N . GLY A 1 368 ? 8.953 -6.516 9.203 1 33 368 GLY A N 1
ATOM 2928 C CA . GLY A 1 368 ? 7.68 -6.559 8.508 1 33 368 GLY A CA 1
ATOM 2929 C C . GLY A 1 368 ? 7.809 -6.32 7.012 1 33 368 GLY A C 1
ATOM 2930 O O . GLY A 1 368 ? 7.113 -5.473 6.449 1 33 368 GLY A O 1
ATOM 2931 N N . PHE A 1 369 ? 8.812 -6.48 6.27 1 29.19 369 PHE A N 1
ATOM 2932 C CA . PHE A 1 369 ? 8.805 -6.797 4.844 1 29.19 369 PHE A CA 1
ATOM 2933 C C . PHE A 1 369 ? 7.945 -8.023 4.566 1 29.19 369 PHE A C 1
ATOM 2935 O O . PHE A 1 369 ? 7.91 -8.961 5.367 1 29.19 369 PHE A O 1
ATOM 2942 N N . MET B 1 1 ? 3.197 -41 28.875 1 23.19 1 MET B N 1
ATOM 2943 C CA . MET B 1 1 ? 4.301 -41.031 27.922 1 23.19 1 MET B CA 1
ATOM 2944 C C . MET B 1 1 ? 4.777 -39.625 27.594 1 23.19 1 MET B C 1
ATOM 2946 O O . MET B 1 1 ? 3.977 -38.75 27.234 1 23.19 1 MET B O 1
ATOM 2950 N N . SER B 1 2 ? 5.883 -39.094 28.172 1 23.83 2 SER B N 1
ATOM 2951 C CA . SER B 1 2 ? 6.469 -37.781 28.359 1 23.83 2 SER B CA 1
ATOM 2952 C C . SER B 1 2 ? 7.066 -37.25 27.062 1 23.83 2 SER B C 1
ATOM 2954 O O . SER B 1 2 ? 7.91 -37.906 26.438 1 23.83 2 SER B O 1
ATOM 2956 N N . GLY B 1 3 ? 6.398 -36.656 26.172 1 24.09 3 GLY B N 1
ATOM 2957 C CA . GLY B 1 3 ? 6.727 -36.375 24.797 1 24.09 3 GLY B CA 1
ATOM 2958 C C . GLY B 1 3 ? 7.918 -35.438 24.641 1 24.09 3 GLY B C 1
ATOM 2959 O O . GLY B 1 3 ? 7.875 -34.281 25.094 1 24.09 3 GLY B O 1
ATOM 2960 N N . LYS B 1 4 ? 9.164 -36 24.562 1 22.3 4 LYS B N 1
ATOM 2961 C CA . LYS B 1 4 ? 10.5 -35.406 24.5 1 22.3 4 LYS B CA 1
ATOM 2962 C C . LYS B 1 4 ? 10.609 -34.438 23.328 1 22.3 4 LYS B C 1
ATOM 2964 O O . LYS B 1 4 ? 10.344 -34.812 22.188 1 22.3 4 LYS B O 1
ATOM 2969 N N . ARG B 1 5 ? 10.508 -33.219 23.562 1 27.31 5 ARG B N 1
ATOM 2970 C CA . ARG B 1 5 ? 10.82 -32.125 22.672 1 27.31 5 ARG B CA 1
ATOM 2971 C C . ARG B 1 5 ? 12.211 -32.281 22.062 1 27.31 5 ARG B C 1
ATOM 2973 O O . ARG B 1 5 ? 13.211 -32.281 22.781 1 27.31 5 ARG B O 1
ATOM 2980 N N . ALA B 1 6 ? 12.328 -33.031 20.938 1 22.77 6 ALA B N 1
ATOM 2981 C CA . ALA B 1 6 ? 13.602 -33.219 20.25 1 22.77 6 ALA B CA 1
ATOM 2982 C C . ALA B 1 6 ? 14.297 -31.891 20 1 22.77 6 ALA B C 1
ATOM 2984 O O . ALA B 1 6 ? 13.703 -30.969 19.438 1 22.77 6 ALA B O 1
ATOM 2985 N N . PHE B 1 7 ? 15.219 -31.5 20.812 1 24.64 7 PHE B N 1
ATOM 2986 C CA . PHE B 1 7 ? 16.172 -30.422 20.625 1 24.64 7 PHE B CA 1
ATOM 2987 C C . PHE B 1 7 ? 16.938 -30.594 19.328 1 24.64 7 PHE B C 1
ATOM 2989 O O . PHE B 1 7 ? 17.703 -31.547 19.156 1 24.64 7 PHE B O 1
ATOM 2996 N N . CYS B 1 8 ? 16.344 -30.328 18.219 1 24.16 8 CYS B N 1
ATOM 2997 C CA . CYS B 1 8 ? 17.141 -30.344 17 1 24.16 8 CYS B CA 1
ATOM 2998 C C . CYS B 1 8 ? 18.484 -29.672 17.203 1 24.16 8 CYS B C 1
ATOM 3000 O O . CYS B 1 8 ? 18.547 -28.484 17.562 1 24.16 8 CYS B O 1
ATOM 3002 N N . THR B 1 9 ? 19.406 -30.391 17.625 1 26.69 9 THR B N 1
ATOM 3003 C CA . THR B 1 9 ? 20.812 -30 17.641 1 26.69 9 THR B CA 1
ATOM 3004 C C . THR B 1 9 ? 21.25 -29.453 16.281 1 26.69 9 THR B C 1
ATOM 3006 O O . THR B 1 9 ? 21.188 -30.156 15.273 1 26.69 9 THR B O 1
ATOM 3009 N N . ALA B 1 10 ? 21.078 -28.219 16.047 1 29.81 10 ALA B N 1
ATOM 3010 C CA . ALA B 1 10 ? 21.75 -27.562 14.914 1 29.81 10 ALA B CA 1
ATOM 3011 C C . ALA B 1 10 ? 23.172 -28.094 14.758 1 29.81 10 ALA B C 1
ATOM 3013 O O . ALA B 1 10 ? 24 -27.969 15.664 1 29.81 10 ALA B O 1
ATOM 3014 N N . VAL B 1 11 ? 23.359 -29.141 14.078 1 28.23 11 VAL B N 1
ATOM 3015 C CA . VAL B 1 11 ? 24.688 -29.516 13.617 1 28.23 11 VAL B CA 1
ATOM 3016 C C . VAL B 1 11 ? 25.438 -28.281 13.133 1 28.23 11 VAL B C 1
ATOM 3018 O O . VAL B 1 11 ? 24.953 -27.531 12.289 1 28.23 11 VAL B O 1
ATOM 3021 N N . GLU B 1 12 ? 26.344 -27.703 13.859 1 33.16 12 GLU B N 1
ATOM 3022 C CA . GLU B 1 12 ? 27.422 -26.75 13.578 1 33.16 12 GLU B CA 1
ATOM 3023 C C . GLU B 1 12 ? 28.172 -27.125 12.297 1 33.16 12 GLU B C 1
ATOM 3025 O O . GLU B 1 12 ? 29.094 -27.938 12.328 1 33.16 12 GLU B O 1
ATOM 3030 N N . THR B 1 13 ? 27.578 -27.609 11.25 1 34.69 13 THR B N 1
ATOM 3031 C CA . THR B 1 13 ? 28.516 -27.797 10.148 1 34.69 13 THR B CA 1
ATOM 3032 C C . THR B 1 13 ? 29.406 -26.578 9.961 1 34.69 13 THR B C 1
ATOM 3034 O O . THR B 1 13 ? 28.969 -25.453 10.18 1 34.69 13 THR B O 1
ATOM 3037 N N . GLY B 1 14 ? 30.656 -26.625 10.125 1 37.41 14 GLY B N 1
ATOM 3038 C CA . GLY B 1 14 ? 31.859 -25.797 9.984 1 37.41 14 GLY B CA 1
ATOM 3039 C C . GLY B 1 14 ? 31.797 -24.859 8.805 1 37.41 14 GLY B C 1
ATOM 3040 O O . GLY B 1 14 ? 32.812 -24.484 8.234 1 37.41 14 GLY B O 1
ATOM 3041 N N . ARG B 1 15 ? 30.828 -24.938 8.031 1 39.19 15 ARG B N 1
ATOM 3042 C CA . ARG B 1 15 ? 30.906 -24.016 6.898 1 39.19 15 ARG B CA 1
ATOM 3043 C C . ARG B 1 15 ? 30.922 -22.562 7.367 1 39.19 15 ARG B C 1
ATOM 3045 O O . ARG B 1 15 ? 30.031 -22.141 8.109 1 39.19 15 ARG B O 1
ATOM 3052 N N . LYS B 1 16 ? 32.031 -21.938 7.348 1 49.69 16 LYS B N 1
ATOM 3053 C CA . LYS B 1 16 ? 32.281 -20.531 7.66 1 49.69 16 LYS B CA 1
ATOM 3054 C C . LYS B 1 16 ? 31.266 -19.625 6.984 1 49.69 16 LYS B C 1
ATOM 3056 O O . LYS B 1 16 ? 31.094 -19.656 5.766 1 49.69 16 LYS B O 1
ATOM 3061 N N . THR B 1 17 ? 30.203 -19.219 7.582 1 58.31 17 THR B N 1
ATOM 3062 C CA . THR B 1 17 ? 29.297 -18.188 7.062 1 58.31 17 THR B CA 1
ATOM 3063 C C . THR B 1 17 ? 30.078 -17.047 6.43 1 58.31 17 THR B C 1
ATOM 3065 O O . THR B 1 17 ? 30.938 -16.453 7.074 1 58.31 17 THR B O 1
ATOM 3068 N N . PRO B 1 18 ? 29.875 -17.047 5.066 1 68.44 18 PRO B N 1
ATOM 3069 C CA . PRO B 1 18 ? 30.578 -15.914 4.449 1 68.44 18 PRO B CA 1
ATOM 3070 C C . PRO B 1 18 ? 30.312 -14.594 5.172 1 68.44 18 PRO B C 1
ATOM 3072 O O . PRO B 1 18 ? 29.281 -14.422 5.809 1 68.44 18 PRO B O 1
ATOM 3075 N N . GLU B 1 19 ? 31.281 -13.805 5.223 1 78.5 19 GLU B N 1
ATOM 3076 C CA . GLU B 1 19 ? 31.188 -12.5 5.879 1 78.5 19 GLU B CA 1
ATOM 3077 C C . GLU B 1 19 ? 30.109 -11.633 5.227 1 78.5 19 GLU B C 1
ATOM 3079 O O . GLU B 1 19 ? 29.391 -10.906 5.914 1 78.5 19 GLU B O 1
ATOM 3084 N N . PHE B 1 20 ? 30.016 -11.922 3.83 1 86.94 20 PHE B N 1
ATOM 3085 C CA . PHE B 1 20 ? 29.047 -11.078 3.119 1 86.94 20 PHE B CA 1
ATOM 3086 C C . PHE B 1 20 ? 28.266 -11.898 2.105 1 86.94 20 PHE B C 1
ATOM 3088 O O . PHE B 1 20 ? 28.703 -12.969 1.682 1 86.94 20 PHE B O 1
ATOM 3095 N N . CYS B 1 21 ? 27.125 -11.516 1.84 1 92.38 21 CYS B N 1
ATOM 3096 C CA . CYS B 1 21 ? 26.391 -11.867 0.626 1 92.38 21 CYS B CA 1
ATOM 3097 C C . CYS B 1 21 ? 26.094 -10.625 -0.206 1 92.38 21 CYS B C 1
ATOM 3099 O O . CYS B 1 21 ? 26.375 -9.508 0.222 1 92.38 21 CYS B O 1
ATOM 3101 N N . TYR B 1 22 ? 25.625 -10.844 -1.456 1 90.88 22 TYR B N 1
ATOM 3102 C CA . TYR B 1 22 ? 25.672 -9.711 -2.371 1 90.88 22 TYR B CA 1
ATOM 3103 C C . TYR B 1 22 ? 24.359 -9.562 -3.127 1 90.88 22 TYR B C 1
ATOM 3105 O O . TYR B 1 22 ? 23.672 -10.562 -3.404 1 90.88 22 TYR B O 1
ATOM 3113 N N . LEU B 1 23 ? 24.031 -8.352 -3.393 1 90.88 23 LEU B N 1
ATOM 3114 C CA . LEU B 1 23 ? 22.938 -7.953 -4.273 1 90.88 23 LEU B CA 1
ATOM 3115 C C . LEU B 1 23 ? 23.453 -7.109 -5.434 1 90.88 23 LEU B C 1
ATOM 3117 O O . LEU B 1 23 ? 24.328 -6.258 -5.25 1 90.88 23 LEU B O 1
ATOM 3121 N N . LEU B 1 24 ? 23.031 -7.422 -6.648 1 89.88 24 LEU B N 1
ATOM 3122 C CA . LEU B 1 24 ? 23.328 -6.516 -7.75 1 89.88 24 LEU B CA 1
ATOM 3123 C C . LEU B 1 24 ? 22.484 -5.25 -7.66 1 89.88 24 LEU B C 1
ATOM 3125 O O . LEU B 1 24 ? 21.281 -5.289 -7.895 1 89.88 24 LEU B O 1
ATOM 3129 N N . GLY B 1 25 ? 23.156 -4.191 -7.305 1 88 25 GLY B N 1
ATOM 3130 C CA . GLY B 1 25 ? 22.453 -2.928 -7.168 1 88 25 GLY B CA 1
ATOM 3131 C C . GLY B 1 25 ? 22.641 -2.008 -8.359 1 88 25 GLY B C 1
ATOM 3132 O O . GLY B 1 25 ? 23.453 -2.291 -9.242 1 88 25 GLY B O 1
ATOM 3133 N N . PHE B 1 26 ? 21.938 -0.932 -8.406 1 84.56 26 PHE B N 1
ATOM 3134 C CA . PHE B 1 26 ? 21.953 0.024 -9.508 1 84.56 26 PHE B CA 1
ATOM 3135 C C . PHE B 1 26 ? 23.281 0.77 -9.555 1 84.56 26 PHE B C 1
ATOM 3137 O O . PHE B 1 26 ? 23.688 1.256 -10.617 1 84.56 26 PHE B O 1
ATOM 3144 N N . SER B 1 27 ? 23.922 0.874 -8.422 1 79.81 27 SER B N 1
ATOM 3145 C CA . SER B 1 27 ? 25.188 1.6 -8.352 1 79.81 27 SER B CA 1
ATOM 3146 C C . SER B 1 27 ? 26.359 0.648 -8.148 1 79.81 27 SER B C 1
ATOM 3148 O O . SER B 1 27 ? 27.438 1.061 -7.695 1 79.81 27 SER B O 1
ATOM 3150 N N . GLY B 1 28 ? 26.062 -0.634 -8.336 1 84.25 28 GLY B N 1
ATOM 3151 C CA . GLY B 1 28 ? 27.109 -1.629 -8.172 1 84.25 28 GLY B CA 1
ATOM 3152 C C . GLY B 1 28 ? 26.688 -2.809 -7.316 1 84.25 28 GLY B C 1
ATOM 3153 O O . GLY B 1 28 ? 25.484 -3.053 -7.137 1 84.25 28 GLY B O 1
ATOM 3154 N N . VAL B 1 29 ? 27.719 -3.514 -6.906 1 87.75 29 VAL B N 1
ATOM 3155 C CA . VAL B 1 29 ? 27.469 -4.691 -6.086 1 87.75 29 VAL B CA 1
ATOM 3156 C C . VAL B 1 29 ? 27.328 -4.281 -4.625 1 87.75 29 VAL B C 1
ATOM 3158 O O . VAL B 1 29 ? 28.25 -3.748 -4.027 1 87.75 29 VAL B O 1
ATOM 3161 N N . VAL B 1 30 ? 26.172 -4.504 -4.145 1 86.69 30 VAL B N 1
ATOM 3162 C CA . VAL B 1 30 ? 25.859 -4.121 -2.771 1 86.69 30 VAL B CA 1
ATOM 3163 C C . VAL B 1 30 ? 26.172 -5.277 -1.828 1 86.69 30 VAL B C 1
ATOM 3165 O O . VAL B 1 30 ? 25.672 -6.391 -2.006 1 86.69 30 VAL B O 1
ATOM 3168 N N . ALA B 1 31 ? 27 -5.023 -0.85 1 85.44 31 ALA B N 1
ATOM 3169 C CA . ALA B 1 31 ? 27.344 -6.027 0.153 1 85.44 31 ALA B CA 1
ATOM 3170 C C . ALA B 1 31 ? 26.344 -6 1.315 1 85.44 31 ALA B C 1
ATOM 3172 O O . ALA B 1 31 ? 25.953 -4.926 1.772 1 85.44 31 ALA B O 1
ATOM 3173 N N . LEU B 1 32 ? 25.906 -7.195 1.747 1 86.12 32 LEU B N 1
ATOM 3174 C CA . LEU B 1 32 ? 25.031 -7.395 2.896 1 86.12 32 LEU B CA 1
ATOM 3175 C C . LEU B 1 32 ? 25.656 -8.359 3.896 1 86.12 32 LEU B C 1
ATOM 3177 O O . LEU B 1 32 ? 26.531 -9.156 3.535 1 86.12 32 LEU B O 1
ATOM 3181 N N . PRO B 1 33 ? 25.203 -8.273 5.098 1 81.75 33 PRO B N 1
ATOM 3182 C CA . PRO B 1 33 ? 25.766 -9.219 6.066 1 81.75 33 PRO B CA 1
ATOM 3183 C C . PRO B 1 33 ? 25.547 -10.68 5.664 1 81.75 33 PRO B C 1
ATOM 3185 O O . PRO B 1 33 ? 24.422 -11.055 5.305 1 81.75 33 PRO B O 1
ATOM 3188 N N . GLY B 1 34 ? 26.578 -11.508 5.828 1 86.19 34 GLY B N 1
ATOM 3189 C CA . GLY B 1 34 ? 26.547 -12.883 5.371 1 86.19 34 GLY B CA 1
ATOM 3190 C C . GLY B 1 34 ? 25.609 -13.758 6.191 1 86.19 34 GLY B C 1
ATOM 3191 O O . GLY B 1 34 ? 25.125 -14.781 5.703 1 86.19 34 GLY B O 1
ATOM 3192 N N . ASP B 1 35 ? 25.375 -13.438 7.402 1 85 35 ASP B N 1
ATOM 3193 C CA . ASP B 1 35 ? 24.531 -14.242 8.281 1 85 35 ASP B CA 1
ATOM 3194 C C . ASP B 1 35 ? 23.062 -14.133 7.887 1 85 35 ASP B C 1
ATOM 3196 O O . ASP B 1 35 ? 22.219 -14.891 8.383 1 85 35 ASP B O 1
ATOM 3200 N N . ARG B 1 36 ? 22.812 -13.258 6.984 1 88.44 36 ARG B N 1
ATOM 3201 C CA . ARG B 1 36 ? 21.438 -13.102 6.52 1 88.44 36 ARG B CA 1
ATOM 3202 C C . ARG B 1 36 ? 21.203 -13.883 5.234 1 88.44 36 ARG B C 1
ATOM 3204 O O . ARG B 1 36 ? 20.078 -13.906 4.715 1 88.44 36 ARG B O 1
ATOM 3211 N N . PHE B 1 37 ? 22.203 -14.547 4.789 1 93.19 37 PHE B N 1
ATOM 3212 C CA . PHE B 1 37 ? 22.109 -15.367 3.594 1 93.19 37 PHE B CA 1
ATOM 3213 C C . PHE B 1 37 ? 21.469 -16.719 3.918 1 93.19 37 PHE B C 1
ATOM 3215 O O . PHE B 1 37 ? 21.953 -17.438 4.789 1 93.19 37 PHE B O 1
ATOM 3222 N N . GLN B 1 38 ? 20.391 -17.031 3.258 1 95.88 38 GLN B N 1
ATOM 3223 C CA . GLN B 1 38 ? 19.766 -18.344 3.314 1 95.88 38 GLN B CA 1
ATOM 3224 C C . GLN B 1 38 ? 19.875 -19.062 1.972 1 95.88 38 GLN B C 1
ATOM 3226 O O . GLN B 1 38 ? 19.375 -18.578 0.96 1 95.88 38 GLN B O 1
ATOM 3231 N N . PRO B 1 39 ? 20.531 -20.188 2.021 1 96.44 39 PRO B N 1
ATOM 3232 C CA . PRO B 1 39 ? 20.594 -20.922 0.759 1 96.44 39 PRO B CA 1
ATOM 3233 C C . PRO B 1 39 ? 19.219 -21.156 0.149 1 96.44 39 PRO B C 1
ATOM 3235 O O . PRO B 1 39 ? 18.25 -21.406 0.877 1 96.44 39 PRO B O 1
ATOM 3238 N N . LEU B 1 40 ? 19.156 -21.203 -1.137 1 97.25 40 LEU B N 1
ATOM 3239 C CA . LEU B 1 40 ? 17.875 -21.312 -1.836 1 97.25 40 LEU B CA 1
ATOM 3240 C C . LEU B 1 40 ? 17.141 -22.578 -1.442 1 97.25 40 LEU B C 1
ATOM 3242 O O . LEU B 1 40 ? 15.93 -22.547 -1.171 1 97.25 40 LEU B O 1
ATOM 3246 N N . ASP B 1 41 ? 17.797 -23.641 -1.327 1 95.38 41 ASP B N 1
ATOM 3247 C CA . ASP B 1 41 ? 17.172 -24.922 -1.004 1 95.38 41 ASP B CA 1
ATOM 3248 C C . ASP B 1 41 ? 16.547 -24.891 0.39 1 95.38 41 ASP B C 1
ATOM 3250 O O . ASP B 1 41 ? 15.477 -25.453 0.611 1 95.38 41 ASP B O 1
ATOM 3254 N N . ASP B 1 42 ? 17.219 -24.266 1.298 1 96.12 42 ASP B N 1
ATOM 3255 C CA . ASP B 1 42 ? 16.672 -24.125 2.643 1 96.12 42 ASP B CA 1
ATOM 3256 C C . ASP B 1 42 ? 15.406 -23.281 2.633 1 96.12 42 ASP B C 1
ATOM 3258 O O . ASP B 1 42 ? 14.406 -23.625 3.271 1 96.12 42 ASP B O 1
ATOM 3262 N N . PHE B 1 43 ? 15.531 -22.25 1.891 1 97.44 43 PHE B N 1
ATOM 3263 C CA . PHE B 1 43 ? 14.375 -21.359 1.76 1 97.44 43 PHE B CA 1
ATOM 3264 C C . PHE B 1 43 ? 13.195 -22.109 1.153 1 97.44 43 PHE B C 1
ATOM 3266 O O . PHE B 1 43 ? 12.062 -22 1.637 1 97.44 43 PHE B O 1
ATOM 3273 N N . LEU B 1 44 ? 13.414 -22.859 0.182 1 97.38 44 LEU B N 1
ATOM 3274 C CA . LEU B 1 44 ? 12.359 -23.547 -0.551 1 97.38 44 LEU B CA 1
ATOM 3275 C C . LEU B 1 44 ? 11.82 -24.734 0.248 1 97.38 44 LEU B C 1
ATOM 3277 O O . LEU B 1 44 ? 10.711 -25.203 0.002 1 97.38 44 LEU B O 1
ATOM 3281 N N . SER B 1 45 ? 12.547 -25.234 1.168 1 96.06 45 SER B N 1
ATOM 3282 C CA . SER B 1 45 ? 12.055 -26.266 2.074 1 96.06 45 SER B CA 1
ATOM 3283 C C . SER B 1 45 ? 10.992 -25.719 3.018 1 96.06 45 SER B C 1
ATOM 3285 O O . SER B 1 45 ? 10.055 -26.422 3.383 1 96.06 45 SER B O 1
ATOM 3287 N N . GLU B 1 46 ? 11.211 -24.469 3.334 1 96 46 GLU B N 1
ATOM 3288 C CA . GLU B 1 46 ? 10.25 -23.812 4.223 1 96 46 GLU B CA 1
ATOM 3289 C C . GLU B 1 46 ? 9.102 -23.188 3.434 1 96 46 GLU B C 1
ATOM 3291 O O . GLU B 1 46 ? 8 -23.016 3.969 1 96 46 GLU B O 1
ATOM 3296 N N . ASN B 1 47 ? 9.398 -22.844 2.254 1 96.56 47 ASN B N 1
ATOM 3297 C CA . ASN B 1 47 ? 8.445 -22.219 1.34 1 96.56 47 ASN B CA 1
ATOM 3298 C C . ASN B 1 47 ? 8.398 -22.953 0.001 1 96.56 47 ASN B C 1
ATOM 3300 O O . ASN B 1 47 ? 9.055 -22.547 -0.958 1 96.56 47 ASN B O 1
ATOM 3304 N N . PRO B 1 48 ? 7.582 -23.953 -0.049 1 95.81 48 PRO B N 1
ATOM 3305 C CA . PRO B 1 48 ? 7.578 -24.719 -1.301 1 95.81 48 PRO B CA 1
ATOM 3306 C C . PRO B 1 48 ? 7.312 -23.844 -2.521 1 95.81 48 PRO B C 1
ATOM 3308 O O . PRO B 1 48 ? 6.461 -22.953 -2.475 1 95.81 48 PRO B O 1
ATOM 3311 N N . PHE B 1 49 ? 8.039 -24.109 -3.57 1 97.06 49 PHE B N 1
ATOM 3312 C CA . PHE B 1 49 ? 7.902 -23.328 -4.793 1 97.06 49 PHE B CA 1
ATOM 3313 C C . PHE B 1 49 ? 6.48 -23.422 -5.336 1 97.06 49 PHE B C 1
ATOM 3315 O O . PHE B 1 49 ? 5.906 -22.406 -5.742 1 97.06 49 PHE B O 1
ATOM 3322 N N . LEU B 1 50 ? 5.953 -24.641 -5.422 1 96.88 50 LEU B N 1
ATOM 3323 C CA . LEU B 1 50 ? 4.57 -24.906 -5.805 1 96.88 50 LEU B CA 1
ATOM 3324 C C . LEU B 1 50 ? 3.795 -25.516 -4.637 1 96.88 50 LEU B C 1
ATOM 3326 O O . LEU B 1 50 ? 4.176 -26.562 -4.105 1 96.88 50 LEU B O 1
ATOM 3330 N N . SER B 1 51 ? 2.754 -24.828 -4.277 1 95.75 51 SER B N 1
ATOM 3331 C CA . SER B 1 51 ? 1.885 -25.328 -3.225 1 95.75 51 SER B CA 1
ATOM 3332 C C . SER B 1 51 ? 0.61 -25.938 -3.803 1 95.75 51 SER B C 1
ATOM 3334 O O . SER B 1 51 ? -0.032 -25.344 -4.668 1 95.75 51 SER B O 1
ATOM 3336 N N . PRO B 1 52 ? 0.294 -27.125 -3.324 1 93.88 52 PRO B N 1
ATOM 3337 C CA . PRO B 1 52 ? -0.975 -27.688 -3.795 1 93.88 52 PRO B CA 1
ATOM 3338 C C . PRO B 1 52 ? -2.178 -26.828 -3.4 1 93.88 52 PRO B C 1
ATOM 3340 O O . PRO B 1 52 ? -2.215 -26.281 -2.297 1 93.88 52 PRO B O 1
ATOM 3343 N N . ILE B 1 53 ? -3.119 -26.688 -4.281 1 94.56 53 ILE B N 1
ATOM 3344 C CA . ILE B 1 53 ? -4.367 -25.984 -3.988 1 94.56 53 ILE B CA 1
ATOM 3345 C C . ILE B 1 53 ? -5.156 -26.766 -2.936 1 94.56 53 ILE B C 1
ATOM 3347 O O . ILE B 1 53 ? -5.34 -27.969 -3.057 1 94.56 53 ILE B O 1
ATOM 3351 N N . PRO B 1 54 ? -5.562 -26.141 -1.885 1 88.69 54 PRO B N 1
ATOM 3352 C CA . PRO B 1 54 ? -6.297 -26.844 -0.83 1 88.69 54 PRO B CA 1
ATOM 3353 C C . PRO B 1 54 ? -7.742 -27.141 -1.223 1 88.69 54 PRO B C 1
ATOM 3355 O O . PRO B 1 54 ? -8.648 -26.359 -0.937 1 88.69 54 PRO B O 1
ATOM 3358 N N . LEU B 1 55 ? -7.988 -28.328 -1.616 1 83.81 55 LEU B N 1
ATOM 3359 C CA . LEU B 1 55 ? -9.328 -28.734 -2.031 1 83.81 55 LEU B CA 1
ATOM 3360 C C . LEU B 1 55 ? -10.266 -28.812 -0.835 1 83.81 55 LEU B C 1
ATOM 3362 O O . LEU B 1 55 ? -9.859 -29.234 0.253 1 83.81 55 LEU B O 1
ATOM 3366 N N . GLY B 1 56 ? -11.461 -28.531 -1.072 1 76.44 56 GLY B N 1
ATOM 3367 C CA . GLY B 1 56 ? -12.461 -28.578 -0.012 1 76.44 56 GLY B CA 1
ATOM 3368 C C . GLY B 1 56 ? -12.477 -27.312 0.839 1 76.44 56 GLY B C 1
ATOM 3369 O O . GLY B 1 56 ? -13.352 -27.141 1.685 1 76.44 56 GLY B O 1
ATOM 3370 N N . ARG B 1 57 ? -11.398 -26.703 0.715 1 80.25 57 ARG B N 1
ATOM 3371 C CA . ARG B 1 57 ? -11.367 -25.359 1.274 1 80.25 57 ARG B CA 1
ATOM 3372 C C . ARG B 1 57 ? -11.719 -24.312 0.215 1 80.25 57 ARG B C 1
ATOM 3374 O O . ARG B 1 57 ? -10.844 -23.875 -0.537 1 80.25 57 ARG B O 1
ATOM 3381 N N . LEU B 1 58 ? -12.57 -23.531 -0.057 1 89.56 58 LEU B N 1
ATOM 3382 C CA . LEU B 1 58 ? -13.156 -22.547 -0.962 1 89.56 58 LEU B CA 1
ATOM 3383 C C . LEU B 1 58 ? -12.984 -22.969 -2.416 1 89.56 58 LEU B C 1
ATOM 3385 O O . LEU B 1 58 ? -13.602 -22.391 -3.312 1 89.56 58 LEU B O 1
ATOM 3389 N N . TYR B 1 59 ? -12.023 -24.016 -2.656 1 88.56 59 TYR B N 1
ATOM 3390 C CA . TYR B 1 59 ? -11.773 -24.531 -3.998 1 88.56 59 TYR B CA 1
ATOM 3391 C C . TYR B 1 59 ? -12.594 -25.797 -4.258 1 88.56 59 TYR B C 1
ATOM 3393 O O . TYR B 1 59 ? -12.516 -26.75 -3.498 1 88.56 59 TYR B O 1
ATOM 3401 N N . GLU B 1 60 ? -13.312 -25.891 -5.25 1 81.56 60 GLU B N 1
ATOM 3402 C CA . GLU B 1 60 ? -14.133 -27.062 -5.531 1 81.56 60 GLU B CA 1
ATOM 3403 C C . GLU B 1 60 ? -13.797 -27.672 -6.895 1 81.56 60 GLU B C 1
ATOM 3405 O O . GLU B 1 60 ? -13.602 -28.875 -7.016 1 81.56 60 GLU B O 1
ATOM 3410 N N . ASN B 1 61 ? -13.82 -26.953 -7.926 1 78.44 61 ASN B N 1
ATOM 3411 C CA . ASN B 1 61 ? -13.68 -27.406 -9.305 1 78.44 61 ASN B CA 1
ATOM 3412 C C . ASN B 1 61 ? -12.398 -26.891 -9.945 1 78.44 61 ASN B C 1
ATOM 3414 O O . ASN B 1 61 ? -12.445 -26.125 -10.914 1 78.44 61 ASN B O 1
ATOM 3418 N N . ILE B 1 62 ? -11.367 -27.562 -9.352 1 84.12 62 ILE B N 1
ATOM 3419 C CA . ILE B 1 62 ? -10.102 -27.062 -9.891 1 84.12 62 ILE B CA 1
ATOM 3420 C C . ILE B 1 62 ? -9.68 -27.922 -11.086 1 84.12 62 ILE B C 1
ATOM 3422 O O . ILE B 1 62 ? -10 -29.109 -11.156 1 84.12 62 ILE B O 1
ATOM 3426 N N . ASP B 1 63 ? -9.117 -27.297 -12 1 86.56 63 ASP B N 1
ATOM 3427 C CA . ASP B 1 63 ? -8.516 -28 -13.125 1 86.56 63 ASP B CA 1
ATOM 3428 C C . ASP B 1 63 ? -7.402 -28.922 -12.656 1 86.56 63 ASP B C 1
ATOM 3430 O O . ASP B 1 63 ? -6.383 -28.469 -12.133 1 86.56 63 ASP B O 1
ATOM 3434 N N . PRO B 1 64 ? -7.617 -30.203 -12.852 1 89.62 64 PRO B N 1
ATOM 3435 C CA . PRO B 1 64 ? -6.594 -31.156 -12.391 1 89.62 64 PRO B CA 1
ATOM 3436 C C . PRO B 1 64 ? -5.242 -30.922 -13.062 1 89.62 64 PRO B C 1
ATOM 3438 O O . PRO B 1 64 ? -4.211 -31.359 -12.547 1 89.62 64 PRO B O 1
ATOM 3441 N N . ALA B 1 65 ? -5.266 -30.266 -14.188 1 91.69 65 ALA B N 1
ATOM 3442 C CA . ALA B 1 65 ? -4.031 -30 -14.906 1 91.69 65 ALA B CA 1
ATOM 3443 C C . ALA B 1 65 ? -3.262 -28.844 -14.273 1 91.69 65 ALA B C 1
ATOM 3445 O O . ALA B 1 65 ? -2.078 -28.641 -14.555 1 91.69 65 ALA B O 1
ATOM 3446 N N . LYS B 1 66 ? -3.939 -28.141 -13.422 1 93.19 66 LYS B N 1
ATOM 3447 C CA . LYS B 1 66 ? -3.328 -27 -12.742 1 93.19 66 LYS B CA 1
ATOM 3448 C C . LYS B 1 66 ? -3.543 -27.078 -11.234 1 93.19 66 LYS B C 1
ATOM 3450 O O . LYS B 1 66 ? -4.211 -26.219 -10.656 1 93.19 66 LYS B O 1
ATOM 3455 N N . PRO B 1 67 ? -2.898 -27.984 -10.609 1 93.88 67 PRO B N 1
ATOM 3456 C CA . PRO B 1 67 ? -3.207 -28.297 -9.211 1 93.88 67 PRO B CA 1
ATOM 3457 C C . PRO B 1 67 ? -2.43 -27.422 -8.227 1 93.88 67 PRO B C 1
ATOM 3459 O O . PRO B 1 67 ? -2.525 -27.625 -7.016 1 93.88 67 PRO B O 1
ATOM 3462 N N . TYR B 1 68 ? -1.64 -26.469 -8.703 1 95.31 68 TYR B N 1
ATOM 3463 C CA . TYR B 1 68 ? -0.734 -25.781 -7.797 1 95.31 68 TYR B CA 1
ATOM 3464 C C . TYR B 1 68 ? -1.044 -24.281 -7.758 1 95.31 68 TYR B C 1
ATOM 3466 O O . TYR B 1 68 ? -1.758 -23.766 -8.625 1 95.31 68 TYR B O 1
ATOM 3474 N N . MET B 1 69 ? -0.597 -23.641 -6.734 1 95.31 69 MET B N 1
ATOM 3475 C CA . MET B 1 69 ? -0.619 -22.188 -6.586 1 95.31 69 MET B CA 1
ATOM 3476 C C . MET B 1 69 ? 0.71 -21.672 -6.039 1 95.31 69 MET B C 1
ATOM 3478 O O . MET B 1 69 ? 1.555 -22.453 -5.609 1 95.31 69 MET B O 1
ATOM 3482 N N . LEU B 1 70 ? 0.956 -20.406 -6.105 1 96.38 70 LEU B N 1
ATOM 3483 C CA . LEU B 1 70 ? 2.137 -19.75 -5.559 1 96.38 70 LEU B CA 1
ATOM 3484 C C . LEU B 1 70 ? 1.791 -18.984 -4.285 1 96.38 70 LEU B C 1
ATOM 3486 O O . LEU B 1 70 ? 0.76 -18.312 -4.219 1 96.38 70 LEU B O 1
ATOM 3490 N N . GLU B 1 71 ? 2.652 -19.109 -3.354 1 95.69 71 GLU B N 1
ATOM 3491 C CA . GLU B 1 71 ? 2.498 -18.328 -2.131 1 95.69 71 GLU B CA 1
ATOM 3492 C C . GLU B 1 71 ? 3.32 -17.047 -2.189 1 95.69 71 GLU B C 1
ATOM 3494 O O . GLU B 1 71 ? 4.227 -16.922 -3.016 1 95.69 71 GLU B O 1
ATOM 3499 N N . ASP B 1 72 ? 3.047 -16.125 -1.309 1 94.81 72 ASP B N 1
ATOM 3500 C CA . ASP B 1 72 ? 3.605 -14.773 -1.363 1 94.81 72 ASP B CA 1
ATOM 3501 C C . ASP B 1 72 ? 5.129 -14.805 -1.251 1 94.81 72 ASP B C 1
ATOM 3503 O O . ASP B 1 72 ? 5.824 -14.078 -1.96 1 94.81 72 ASP B O 1
ATOM 3507 N N . PRO B 1 73 ? 5.711 -15.625 -0.371 1 95.94 73 PRO B N 1
ATOM 3508 C CA . PRO B 1 73 ? 7.176 -15.633 -0.282 1 95.94 73 PRO B CA 1
ATOM 3509 C C . PRO B 1 73 ? 7.844 -16.016 -1.599 1 95.94 73 PRO B C 1
ATOM 3511 O O . PRO B 1 73 ? 8.891 -15.469 -1.95 1 95.94 73 PRO B O 1
ATOM 3514 N N . ILE B 1 74 ? 7.188 -16.906 -2.287 1 97.25 74 ILE B N 1
ATOM 3515 C CA . ILE B 1 74 ? 7.742 -17.359 -3.562 1 97.25 74 ILE B CA 1
ATOM 3516 C C . ILE B 1 74 ? 7.582 -16.25 -4.605 1 97.25 74 ILE B C 1
ATOM 3518 O O . ILE B 1 74 ? 8.5 -15.992 -5.391 1 97.25 74 ILE B O 1
ATOM 3522 N N . ARG B 1 75 ? 6.48 -15.578 -4.633 1 96.25 75 ARG B N 1
ATOM 3523 C CA . ARG B 1 75 ? 6.281 -14.445 -5.539 1 96.25 75 ARG B CA 1
ATOM 3524 C C . ARG B 1 75 ? 7.379 -13.406 -5.359 1 96.25 75 ARG B C 1
ATOM 3526 O O . ARG B 1 75 ? 7.938 -12.906 -6.34 1 96.25 75 ARG B O 1
ATOM 3533 N N . ARG B 1 76 ? 7.648 -13.109 -4.156 1 95.81 76 ARG B N 1
ATOM 3534 C CA . ARG B 1 76 ? 8.656 -12.109 -3.826 1 95.81 76 ARG B CA 1
ATOM 3535 C C . ARG B 1 76 ? 10.039 -12.547 -4.297 1 95.81 76 ARG B C 1
ATOM 3537 O O . ARG B 1 76 ? 10.773 -11.758 -4.906 1 95.81 76 ARG B O 1
ATOM 3544 N N . ALA B 1 77 ? 10.375 -13.734 -4.012 1 97.06 77 ALA B N 1
ATOM 3545 C CA . ALA B 1 77 ? 11.688 -14.25 -4.391 1 97.06 77 ALA B CA 1
ATOM 3546 C C . ALA B 1 77 ? 11.844 -14.289 -5.906 1 97.06 77 ALA B C 1
ATOM 3548 O O . ALA B 1 77 ? 12.844 -13.82 -6.449 1 97.06 77 ALA B O 1
ATOM 3549 N N . VAL B 1 78 ? 10.836 -14.797 -6.555 1 97.12 78 VAL B N 1
ATOM 3550 C CA . VAL B 1 78 ? 10.875 -14.922 -8.008 1 97.12 78 VAL B CA 1
ATOM 3551 C C . VAL B 1 78 ? 10.984 -13.531 -8.641 1 97.12 78 VAL B C 1
ATOM 3553 O O . VAL B 1 78 ? 11.812 -13.312 -9.531 1 97.12 78 VAL B O 1
ATOM 3556 N N . TRP B 1 79 ? 10.18 -12.664 -8.156 1 96.38 79 TRP B N 1
ATOM 3557 C CA . TRP B 1 79 ? 10.188 -11.305 -8.688 1 96.38 79 TRP B CA 1
ATOM 3558 C C . TRP B 1 79 ? 11.539 -10.633 -8.43 1 96.38 79 TRP B C 1
ATOM 3560 O O . TRP B 1 79 ? 12.117 -10.031 -9.336 1 96.38 79 TRP B O 1
ATOM 3570 N N . SER B 1 80 ? 12.07 -10.688 -7.223 1 96 80 SER B N 1
ATOM 3571 C CA . SER B 1 80 ? 13.32 -10.023 -6.891 1 96 80 SER B CA 1
ATOM 3572 C C . SER B 1 80 ? 14.484 -10.609 -7.695 1 96 80 SER B C 1
ATOM 3574 O O . SER B 1 80 ? 15.43 -9.898 -8.031 1 96 80 SER B O 1
ATOM 3576 N N . GLY B 1 81 ? 14.391 -11.898 -8.016 1 96.69 81 GLY B N 1
ATOM 3577 C CA . GLY B 1 81 ? 15.398 -12.516 -8.859 1 96.69 81 GLY B CA 1
ATOM 3578 C C . GLY B 1 81 ? 15.484 -11.891 -10.242 1 96.69 81 GLY B C 1
ATOM 3579 O O . GLY B 1 81 ? 16.562 -11.883 -10.852 1 96.69 81 GLY B O 1
ATOM 3580 N N . SER B 1 82 ? 14.414 -11.406 -10.719 1 95.81 82 SER B N 1
ATOM 3581 C CA . SER B 1 82 ? 14.383 -10.828 -12.055 1 95.81 82 SER B CA 1
ATOM 3582 C C . SER B 1 82 ? 15.062 -9.461 -12.078 1 95.81 82 SER B C 1
ATOM 3584 O O . SER B 1 82 ? 15.352 -8.93 -13.148 1 95.81 82 SER B O 1
ATOM 3586 N N . LEU B 1 83 ? 15.344 -8.891 -10.977 1 94.38 83 LEU B N 1
ATOM 3587 C CA . LEU B 1 83 ? 16.062 -7.625 -10.906 1 94.38 83 LEU B CA 1
ATOM 3588 C C . LEU B 1 83 ? 17.531 -7.812 -11.312 1 94.38 83 LEU B C 1
ATOM 3590 O O . LEU B 1 83 ? 18.172 -6.871 -11.781 1 94.38 83 LEU B O 1
ATOM 3594 N N . ALA B 1 84 ? 18.016 -9.031 -11.125 1 93.44 84 ALA B N 1
ATOM 3595 C CA . ALA B 1 84 ? 19.406 -9.297 -11.5 1 93.44 84 ALA B CA 1
ATOM 3596 C C . ALA B 1 84 ? 19.609 -9.125 -13 1 93.44 84 ALA B C 1
ATOM 3598 O O . ALA B 1 84 ? 20.438 -8.312 -13.43 1 93.44 84 ALA B O 1
ATOM 3599 N N . PRO B 1 85 ? 18.859 -9.836 -13.836 1 94 85 PRO B N 1
ATOM 3600 C CA . PRO B 1 85 ? 19.016 -9.578 -15.273 1 94 85 PRO B CA 1
ATOM 3601 C C . PRO B 1 85 ? 18.703 -8.133 -15.656 1 94 85 PRO B C 1
ATOM 3603 O O . PRO B 1 85 ? 19.359 -7.574 -16.547 1 94 85 PRO B O 1
ATOM 3606 N N . TYR B 1 86 ? 17.703 -7.5 -15.039 1 92.25 86 TYR B N 1
ATOM 3607 C CA . TYR B 1 86 ? 17.359 -6.109 -15.305 1 92.25 86 TYR B CA 1
ATOM 3608 C C . TYR B 1 86 ? 18.578 -5.203 -15.133 1 92.25 86 TYR B C 1
ATOM 3610 O O . TYR B 1 86 ? 18.859 -4.371 -16 1 92.25 86 TYR B O 1
ATOM 3618 N N . ILE B 1 87 ? 19.25 -5.391 -14.039 1 89.88 87 ILE B N 1
ATOM 3619 C CA . ILE B 1 87 ? 20.406 -4.559 -13.703 1 89.88 87 ILE B CA 1
ATOM 3620 C C . ILE B 1 87 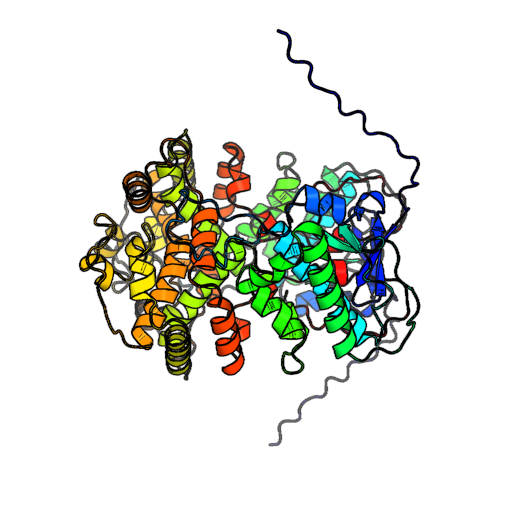? 21.609 -4.977 -14.539 1 89.88 87 ILE B C 1
ATOM 3622 O O . ILE B 1 87 ? 22.312 -4.125 -15.094 1 89.88 87 ILE B O 1
ATOM 3626 N N . ALA B 1 88 ? 21.875 -6.219 -14.617 1 90.06 88 ALA B N 1
ATOM 3627 C CA . ALA B 1 88 ? 23 -6.738 -15.383 1 90.06 88 ALA B CA 1
ATOM 3628 C C . ALA B 1 88 ? 22.953 -6.254 -16.828 1 90.06 88 ALA B C 1
ATOM 3630 O O . ALA B 1 88 ? 23.984 -5.926 -17.422 1 90.06 88 ALA B O 1
ATOM 3631 N N . ASN B 1 89 ? 21.797 -6.266 -17.406 1 88.25 89 ASN B N 1
ATOM 3632 C CA . ASN B 1 89 ? 21.641 -5.812 -18.781 1 88.25 89 ASN B CA 1
ATOM 3633 C C . ASN B 1 89 ? 22.062 -4.355 -18.938 1 88.25 89 ASN B C 1
ATOM 3635 O O . ASN B 1 89 ? 22.641 -3.979 -19.969 1 88.25 89 ASN B O 1
ATOM 3639 N N . LYS B 1 90 ? 21.797 -3.58 -18.016 1 83.31 90 LYS B N 1
ATOM 3640 C CA . LYS B 1 90 ? 22.125 -2.16 -18.062 1 83.31 90 LYS B CA 1
ATOM 3641 C C . LYS B 1 90 ? 23.641 -1.9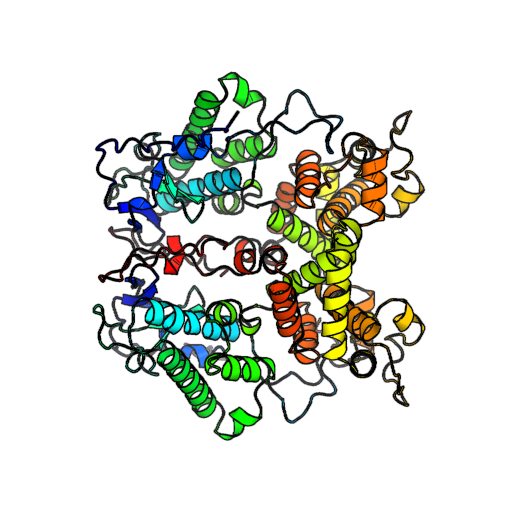49 -18 1 83.31 90 LYS B C 1
ATOM 3643 O O . LYS B 1 90 ? 24.156 -0.981 -18.562 1 83.31 90 LYS B O 1
ATOM 3648 N N . VAL B 1 91 ? 24.25 -2.857 -17.344 1 80.88 91 VAL B N 1
ATOM 3649 C CA . VAL B 1 91 ? 25.703 -2.709 -17.203 1 80.88 91 VAL B CA 1
ATOM 3650 C C . VAL B 1 91 ? 26.406 -3.715 -18.094 1 80.88 91 VAL B C 1
ATOM 3652 O O . VAL B 1 91 ? 27.625 -3.895 -18 1 80.88 91 VAL B O 1
ATOM 3655 N N . LYS B 1 92 ? 25.688 -4.48 -18.891 1 81.25 92 LYS B N 1
ATOM 3656 C CA . LYS B 1 92 ? 26.203 -5.43 -19.891 1 81.25 92 LYS B CA 1
ATOM 3657 C C . LYS B 1 92 ? 27.016 -6.535 -19.219 1 81.25 92 LYS B C 1
ATOM 3659 O O . LYS B 1 92 ? 28.109 -6.855 -19.656 1 81.25 92 LYS B O 1
ATOM 3664 N N . MET B 1 93 ? 26.484 -6.965 -18.203 1 84.62 93 MET B N 1
ATOM 3665 C CA . MET B 1 93 ? 27.094 -8.07 -17.453 1 84.62 93 MET B CA 1
ATOM 3666 C C . MET B 1 93 ? 26.328 -9.367 -17.688 1 84.62 93 MET B C 1
ATOM 3668 O O . MET B 1 93 ? 25.094 -9.359 -17.734 1 84.62 93 MET B O 1
ATOM 3672 N N . SER B 1 94 ? 27.062 -10.43 -17.859 1 87.19 94 SER B N 1
ATOM 3673 C CA . SER B 1 94 ? 26.422 -11.734 -18 1 87.19 94 SER B CA 1
ATOM 3674 C C . SER B 1 94 ? 26.141 -12.367 -16.641 1 87.19 94 SER B C 1
ATOM 3676 O O . SER B 1 94 ? 26.969 -12.281 -15.734 1 87.19 94 SER B O 1
ATOM 3678 N N . LEU B 1 95 ? 25.031 -13.047 -16.578 1 90.62 95 LEU B N 1
ATOM 3679 C CA . LEU B 1 95 ? 24.641 -13.703 -15.336 1 90.62 95 LEU B CA 1
ATOM 3680 C C . LEU B 1 95 ? 24.859 -15.211 -15.43 1 90.62 95 LEU B C 1
ATOM 3682 O O . LEU B 1 95 ? 24.5 -15.945 -14.5 1 90.62 95 LEU B O 1
ATOM 3686 N N . SER B 1 96 ? 25.406 -15.727 -16.5 1 85.88 96 SER B N 1
ATOM 3687 C CA . SER B 1 96 ? 25.516 -17.156 -16.766 1 85.88 96 SER B CA 1
ATOM 3688 C C . SER B 1 96 ? 26.25 -17.875 -15.648 1 85.88 96 SER B C 1
ATOM 3690 O O . SER B 1 96 ? 25.906 -19 -15.289 1 85.88 96 SER B O 1
ATOM 3692 N N . HIS B 1 97 ? 27.172 -17.266 -14.984 1 85.88 97 HIS B N 1
ATOM 3693 C CA . HIS B 1 97 ? 27.984 -17.953 -13.977 1 85.88 97 HIS B CA 1
ATOM 3694 C C . HIS B 1 97 ? 27.5 -17.594 -12.57 1 85.88 97 HIS B C 1
ATOM 3696 O O . HIS B 1 97 ? 28 -18.156 -11.586 1 85.88 97 HIS B O 1
ATOM 3702 N N . ILE B 1 98 ? 26.531 -16.766 -12.477 1 90.81 98 ILE B N 1
ATOM 3703 C CA . ILE B 1 98 ? 26.078 -16.281 -11.18 1 90.81 98 ILE B CA 1
ATOM 3704 C C . ILE B 1 98 ? 24.812 -17.047 -10.766 1 90.81 98 ILE B C 1
ATOM 3706 O O . ILE B 1 98 ? 24.641 -17.359 -9.586 1 90.81 98 ILE B O 1
ATOM 3710 N N . LEU B 1 99 ? 23.984 -17.406 -11.734 1 93.88 99 LEU B N 1
ATOM 3711 C CA . LEU B 1 99 ? 22.703 -18.047 -11.469 1 93.88 99 LEU B CA 1
ATOM 3712 C C . LEU B 1 99 ? 22.875 -19.562 -11.344 1 93.88 99 LEU B C 1
ATOM 3714 O O . LEU B 1 99 ? 22.484 -20.312 -12.242 1 93.88 99 LEU B O 1
ATOM 3718 N N . THR B 1 100 ? 23.422 -19.969 -10.234 1 94.19 100 THR B N 1
ATOM 3719 C CA . THR B 1 100 ? 23.594 -21.375 -9.906 1 94.19 100 THR B CA 1
ATOM 3720 C C . THR B 1 100 ? 23 -21.688 -8.531 1 94.19 100 THR B C 1
ATOM 3722 O O . THR B 1 100 ? 22.875 -20.797 -7.691 1 94.19 100 THR B O 1
ATOM 3725 N N . LYS B 1 101 ? 22.719 -22.875 -8.312 1 93 101 LYS B N 1
ATOM 3726 C CA . LYS B 1 101 ? 22.094 -23.328 -7.07 1 93 101 LYS B CA 1
ATOM 3727 C C . LYS B 1 101 ? 22.969 -23 -5.867 1 93 101 LYS B C 1
ATOM 3729 O O . LYS B 1 101 ? 22.453 -22.656 -4.801 1 93 101 LYS B O 1
ATOM 3734 N N . GLU B 1 102 ? 24.266 -23.094 -6.023 1 92.88 102 GLU B N 1
ATOM 3735 C CA . GLU B 1 102 ? 25.219 -22.891 -4.93 1 92.88 102 GLU B CA 1
ATOM 3736 C C . GLU B 1 102 ? 25.391 -21.406 -4.621 1 92.88 102 GLU B C 1
ATOM 3738 O O . GLU B 1 102 ? 25.734 -21.047 -3.494 1 92.88 102 GLU B O 1
ATOM 3743 N N . ASN B 1 103 ? 25.109 -20.625 -5.578 1 96 103 ASN B N 1
ATOM 3744 C CA . ASN B 1 103 ? 25.422 -19.219 -5.438 1 96 103 ASN B CA 1
ATOM 3745 C C . ASN B 1 103 ? 24.188 -18.391 -5.082 1 96 103 ASN B C 1
ATOM 3747 O O . ASN B 1 103 ? 24.297 -17.312 -4.52 1 96 103 ASN B O 1
ATOM 3751 N N . VAL B 1 104 ? 23 -18.922 -5.492 1 97.69 104 VAL B N 1
ATOM 3752 C CA . VAL B 1 104 ? 21.75 -18.172 -5.305 1 97.69 104 VAL B CA 1
ATOM 3753 C C . VAL B 1 104 ? 21.172 -18.484 -3.93 1 97.69 104 VAL B C 1
ATOM 3755 O O . VAL B 1 104 ? 21.109 -19.641 -3.523 1 97.69 104 VAL B O 1
ATOM 3758 N N . GLY B 1 105 ? 20.781 -17.5 -3.178 1 97.69 105 GLY B N 1
ATOM 3759 C CA . GLY B 1 105 ? 20.062 -17.594 -1.916 1 97.69 105 GLY B CA 1
ATOM 3760 C C . GLY B 1 105 ? 19.016 -16.5 -1.747 1 97.69 105 GLY B C 1
ATOM 3761 O O . GLY B 1 105 ? 18.672 -15.805 -2.705 1 97.69 105 GLY B O 1
ATOM 3762 N N . VAL B 1 106 ? 18.344 -16.531 -0.624 1 97.5 106 VAL B N 1
ATOM 3763 C CA . VAL B 1 106 ? 17.328 -15.531 -0.288 1 97.5 106 VAL B CA 1
ATOM 3764 C C . VAL B 1 106 ? 17.703 -14.828 1.017 1 97.5 106 VAL B C 1
ATOM 3766 O O . VAL B 1 106 ? 18.094 -15.484 1.988 1 97.5 106 VAL B O 1
ATOM 3769 N N . HIS B 1 107 ? 17.688 -13.547 0.934 1 94.69 107 HIS B N 1
ATOM 3770 C CA . HIS B 1 107 ? 17.953 -12.781 2.145 1 94.69 107 HIS B CA 1
ATOM 3771 C C . HIS B 1 107 ? 16.891 -13.031 3.205 1 94.69 107 HIS B C 1
ATOM 3773 O O . HIS B 1 107 ? 15.703 -12.805 2.961 1 94.69 107 HIS B O 1
ATOM 3779 N N . LYS B 1 108 ? 17.188 -13.297 4.402 1 89.25 108 LYS B N 1
ATOM 3780 C CA . LYS B 1 108 ? 16.297 -13.789 5.453 1 89.25 108 LYS B CA 1
ATOM 3781 C C . LYS B 1 108 ? 15.281 -12.727 5.855 1 89.25 108 LYS B C 1
ATOM 3783 O O . LYS B 1 108 ? 14.125 -13.039 6.156 1 89.25 108 LYS B O 1
ATOM 3788 N N . ASP B 1 109 ? 15.711 -11.516 5.797 1 84 109 ASP B N 1
ATOM 3789 C CA . ASP B 1 109 ? 14.844 -10.477 6.34 1 84 109 ASP B CA 1
ATOM 3790 C C . ASP B 1 109 ? 13.938 -9.891 5.258 1 84 109 ASP B C 1
ATOM 3792 O O . ASP B 1 109 ? 12.852 -9.398 5.555 1 84 109 ASP B O 1
ATOM 3796 N N . PHE B 1 110 ? 14.398 -9.953 4.016 1 89.44 110 PHE B N 1
ATOM 3797 C CA . PHE B 1 110 ? 13.688 -9.195 2.994 1 89.44 110 PHE B CA 1
ATOM 3798 C C . PHE B 1 110 ? 13.062 -10.133 1.965 1 89.44 110 PHE B C 1
ATOM 3800 O O . PHE B 1 110 ? 12.242 -9.703 1.15 1 89.44 110 PHE B O 1
ATOM 3807 N N . GLY B 1 111 ? 13.438 -11.383 2.014 1 93 111 GLY B N 1
ATOM 3808 C CA . GLY B 1 111 ? 12.914 -12.328 1.036 1 93 111 GLY B CA 1
ATOM 3809 C C . GLY B 1 111 ? 13.383 -12.047 -0.378 1 93 111 GLY B C 1
ATOM 3810 O O . GLY B 1 111 ? 12.695 -12.375 -1.345 1 93 111 GLY B O 1
ATOM 3811 N N . LEU B 1 112 ? 14.5 -11.344 -0.496 1 95.5 112 LEU B N 1
ATOM 3812 C CA . LEU B 1 112 ? 15.055 -10.977 -1.793 1 95.5 112 LEU B CA 1
ATOM 3813 C C . LEU B 1 112 ? 16.141 -11.977 -2.217 1 95.5 112 LEU B C 1
ATOM 3815 O O . LEU B 1 112 ? 16.891 -12.469 -1.382 1 95.5 112 LEU B O 1
ATOM 3819 N N . VAL B 1 113 ? 16.219 -12.18 -3.441 1 97.31 113 VAL B N 1
ATOM 3820 C CA . VAL B 1 113 ? 17.297 -13.008 -3.975 1 97.31 113 VAL B CA 1
ATOM 3821 C C . VAL B 1 113 ? 18.641 -12.305 -3.791 1 97.31 113 VAL B C 1
ATOM 3823 O O . VAL B 1 113 ? 18.766 -11.117 -4.094 1 97.31 113 VAL B O 1
ATOM 3826 N N . VAL B 1 114 ? 19.562 -13.016 -3.248 1 96.25 114 VAL B N 1
ATOM 3827 C CA . VAL B 1 114 ? 20.938 -12.555 -3.053 1 96.25 114 VAL B CA 1
ATOM 3828 C C . VAL B 1 114 ? 21.906 -13.633 -3.52 1 96.25 114 VAL B C 1
ATOM 3830 O O . VAL B 1 114 ? 21.5 -14.75 -3.828 1 96.25 114 VAL B O 1
ATOM 3833 N N . PHE B 1 115 ? 23.188 -13.242 -3.607 1 95.56 115 PHE B N 1
ATOM 3834 C CA . PHE B 1 115 ? 24.219 -14.141 -4.121 1 95.56 115 PHE B CA 1
ATOM 3835 C C . PHE B 1 115 ? 25.359 -14.266 -3.131 1 95.56 115 PHE B C 1
ATOM 3837 O O . PHE B 1 115 ? 25.703 -13.312 -2.428 1 95.56 115 PHE B O 1
ATOM 3844 N N . LYS B 1 116 ? 25.938 -15.438 -3.104 1 93.94 116 LYS B N 1
ATOM 3845 C CA . LYS B 1 116 ? 27.125 -15.648 -2.291 1 93.94 116 LYS B CA 1
ATOM 3846 C C . LYS B 1 116 ? 28.312 -14.883 -2.852 1 93.94 116 LYS B C 1
ATOM 3848 O O . LYS B 1 116 ? 29.141 -14.367 -2.094 1 93.94 116 LYS B O 1
ATOM 3853 N N . ASP B 1 117 ? 28.328 -14.875 -4.137 1 89 117 ASP B N 1
ATOM 3854 C CA . ASP B 1 117 ? 29.438 -14.219 -4.82 1 89 117 ASP B CA 1
ATOM 3855 C C . ASP B 1 117 ? 28.984 -13.578 -6.125 1 89 117 ASP B C 1
ATOM 3857 O O . ASP B 1 117 ? 28.109 -14.117 -6.82 1 89 117 ASP B O 1
ATOM 3861 N N . VAL B 1 118 ? 29.469 -12.336 -6.305 1 87.06 118 VAL B N 1
ATOM 3862 C CA . VAL B 1 118 ? 29.219 -11.625 -7.555 1 87.06 118 VAL B CA 1
ATOM 3863 C C . VAL B 1 118 ? 30.531 -11.031 -8.07 1 87.06 118 VAL B C 1
ATOM 3865 O O . VAL B 1 118 ? 31.328 -10.508 -7.285 1 87.06 118 VAL B O 1
ATOM 3868 N N . PRO B 1 119 ? 30.75 -11.266 -9.352 1 75.88 119 PRO B N 1
ATOM 3869 C CA . PRO B 1 119 ? 31.953 -10.602 -9.859 1 75.88 119 PRO B CA 1
ATOM 3870 C C . PRO B 1 119 ? 31.891 -9.086 -9.695 1 75.88 119 PRO B C 1
ATOM 3872 O O . PRO B 1 119 ? 30.859 -8.469 -9.93 1 75.88 119 PRO B O 1
ATOM 3875 N N . LYS B 1 120 ? 32.938 -8.523 -9.195 1 65.94 120 LYS B N 1
ATOM 3876 C CA . LYS B 1 120 ? 32.969 -7.082 -8.969 1 65.94 120 LYS B CA 1
ATOM 3877 C C . LYS B 1 120 ? 33.25 -6.332 -10.266 1 65.94 120 LYS B C 1
ATOM 3879 O O . LYS B 1 120 ? 32.969 -5.133 -10.367 1 65.94 120 LYS B O 1
ATOM 3884 N N . LYS B 1 121 ? 33.875 -7.051 -11.156 1 61.81 121 LYS B N 1
ATOM 3885 C CA . LYS B 1 121 ? 34.156 -6.434 -12.453 1 61.81 121 LYS B CA 1
ATOM 3886 C C . LYS B 1 121 ? 33.281 -7.043 -13.547 1 61.81 121 LYS B C 1
ATOM 3888 O O . LYS B 1 121 ? 32.781 -8.156 -13.398 1 61.81 121 LYS B O 1
ATOM 3893 N N . ARG B 1 122 ? 32.906 -6.098 -14.516 1 59.78 122 ARG B N 1
ATOM 3894 C CA . ARG B 1 122 ? 32.094 -6.484 -15.664 1 59.78 122 ARG B CA 1
ATOM 3895 C C . ARG B 1 122 ? 32.719 -7.641 -16.422 1 59.78 122 ARG B C 1
ATOM 3897 O O . ARG B 1 122 ? 33.844 -7.516 -16.922 1 59.78 122 ARG B O 1
ATOM 3904 N N . GLU B 1 123 ? 32.469 -8.781 -15.953 1 56.88 123 GLU B N 1
ATOM 3905 C CA . GLU B 1 123 ? 33 -9.828 -16.828 1 56.88 123 GLU B CA 1
ATOM 3906 C C . GLU B 1 123 ? 31.922 -10.297 -17.828 1 56.88 123 GLU B C 1
ATOM 3908 O O . GLU B 1 123 ? 30.828 -10.688 -17.422 1 56.88 123 GLU B O 1
ATOM 3913 N N . GLY B 1 124 ? 32.156 -10.18 -19.094 1 59.41 124 GLY B N 1
ATOM 3914 C CA . GLY B 1 124 ? 31.438 -10.734 -20.219 1 59.41 124 GLY B CA 1
ATOM 3915 C C . GLY B 1 124 ? 30.312 -9.828 -20.703 1 59.41 124 GLY B C 1
ATOM 3916 O O . GLY B 1 124 ? 29.812 -8.992 -19.938 1 59.41 124 GLY B O 1
ATOM 3917 N N . ILE B 1 125 ? 30.234 -9.484 -21.891 1 56.97 125 ILE B N 1
ATOM 3918 C CA . ILE B 1 125 ? 29.234 -8.664 -22.562 1 56.97 125 ILE B CA 1
ATOM 3919 C C . ILE B 1 125 ? 28.016 -9.516 -22.906 1 56.97 125 ILE B C 1
ATOM 3921 O O . ILE B 1 125 ? 28.156 -10.625 -23.422 1 56.97 125 ILE B O 1
ATOM 3925 N N . SER B 1 126 ? 26.969 -9.391 -22.047 1 63.59 126 SER B N 1
ATOM 3926 C CA . SER B 1 126 ? 25.781 -10.148 -22.422 1 63.59 126 SER B CA 1
ATOM 3927 C C . SER B 1 126 ? 24.734 -9.25 -23.094 1 63.59 126 SER B C 1
ATOM 3929 O O . SER B 1 126 ? 24.672 -8.055 -22.797 1 63.59 126 SER B O 1
ATOM 3931 N N . ASP B 1 127 ? 24.234 -9.789 -24.203 1 64.44 127 ASP B N 1
ATOM 3932 C CA . ASP B 1 127 ? 23.016 -9.227 -24.781 1 64.44 127 ASP B CA 1
ATOM 3933 C C . ASP B 1 127 ? 21.859 -9.305 -23.781 1 64.44 127 ASP B C 1
ATOM 3935 O O . ASP B 1 127 ? 21.781 -10.234 -22.969 1 64.44 127 ASP B O 1
ATOM 3939 N N . SER B 1 128 ? 21.156 -8.281 -23.609 1 65.69 128 SER B N 1
ATOM 3940 C CA . SER B 1 128 ? 20.031 -8.133 -22.688 1 65.69 128 SER B CA 1
ATOM 3941 C C . SER B 1 128 ? 19.156 -9.391 -22.672 1 65.69 128 SER B C 1
ATOM 3943 O O . SER B 1 128 ? 18.75 -9.859 -21.609 1 65.69 128 SER B O 1
ATOM 3945 N N . SER B 1 129 ? 18.922 -10.023 -23.797 1 75.81 129 SER B N 1
ATOM 3946 C CA . SER B 1 129 ? 18.016 -11.156 -23.891 1 75.81 129 SER B CA 1
ATOM 3947 C C . SER B 1 129 ? 18.625 -12.414 -23.266 1 75.81 129 SER B C 1
ATOM 3949 O O . SER B 1 129 ? 17.891 -13.281 -22.781 1 75.81 129 SER B O 1
ATOM 3951 N N . GLU B 1 130 ? 19.812 -12.492 -23.109 1 89 130 GLU B N 1
ATOM 3952 C CA . GLU B 1 130 ? 20.484 -13.695 -22.609 1 89 130 GLU B CA 1
ATOM 3953 C C . GLU B 1 130 ? 20.312 -13.836 -21.109 1 89 130 GLU B C 1
ATOM 3955 O O . GLU B 1 130 ? 20.094 -14.938 -20.594 1 89 130 GLU B O 1
ATOM 3960 N N . ASN B 1 131 ? 20.297 -12.766 -20.469 1 93.12 131 ASN B N 1
ATOM 3961 C CA . ASN B 1 131 ? 20.234 -12.812 -19.016 1 93.12 131 ASN B CA 1
ATOM 3962 C C . ASN B 1 131 ? 18.859 -13.258 -18.531 1 93.12 131 ASN B C 1
ATOM 3964 O O . ASN B 1 131 ? 18.75 -14.023 -17.562 1 93.12 131 ASN B O 1
ATOM 3968 N N . TYR B 1 132 ? 17.828 -12.828 -19.219 1 95.62 132 TYR B N 1
ATOM 3969 C CA . TYR B 1 132 ? 16.484 -13.266 -18.844 1 95.62 132 TYR B CA 1
ATOM 3970 C C . TYR B 1 132 ? 16.281 -14.734 -19.188 1 95.62 132 TYR B C 1
ATOM 3972 O O . TYR B 1 132 ? 15.594 -15.453 -18.453 1 95.62 132 TYR B O 1
ATOM 3980 N N . GLN B 1 133 ? 16.938 -15.172 -20.281 1 95.12 133 GLN B N 1
ATOM 3981 C CA . GLN B 1 133 ? 16.891 -16.594 -20.625 1 95.12 133 GLN B CA 1
ATOM 3982 C C . GLN B 1 133 ? 17.578 -17.438 -19.562 1 95.12 133 GLN B C 1
ATOM 3984 O O . GLN B 1 133 ? 17.078 -18.5 -19.188 1 95.12 133 GLN B O 1
ATOM 3989 N N . HIS B 1 134 ? 18.656 -17.016 -19.156 1 94.94 134 HIS B N 1
ATOM 3990 C CA . HIS B 1 134 ? 19.375 -17.719 -18.094 1 94.94 134 HIS B CA 1
ATOM 3991 C C . HIS B 1 134 ? 18.531 -17.797 -16.828 1 94.94 134 HIS B C 1
ATOM 3993 O O . HIS B 1 134 ? 18.484 -18.844 -16.172 1 94.94 134 HIS B O 1
ATOM 3999 N N . TYR B 1 135 ? 17.938 -16.719 -16.5 1 96.62 135 TYR B N 1
ATOM 4000 C CA . TYR B 1 135 ? 17.109 -16.703 -15.305 1 96.62 135 TYR B CA 1
ATOM 4001 C C . TYR B 1 135 ? 15.922 -17.641 -15.453 1 96.62 135 TYR B C 1
ATOM 4003 O O . TYR B 1 135 ? 15.602 -18.391 -14.539 1 96.62 135 TYR B O 1
ATOM 4011 N N . SER B 1 136 ? 15.266 -17.578 -16.594 1 97.12 136 SER B N 1
ATOM 4012 C CA . SER B 1 136 ? 14.156 -18.484 -16.875 1 97.12 136 SER B CA 1
ATOM 4013 C C . SER B 1 136 ? 14.586 -19.938 -16.75 1 97.12 136 SER B C 1
ATOM 4015 O O . SER B 1 136 ? 13.891 -20.75 -16.141 1 97.12 136 SER B O 1
ATOM 4017 N N . SER B 1 137 ? 15.734 -20.266 -17.281 1 96.31 137 SER B N 1
ATOM 4018 C CA . SER B 1 137 ? 16.281 -21.625 -17.203 1 96.31 137 SER B CA 1
ATOM 4019 C C . SER B 1 137 ? 16.562 -22.016 -15.758 1 96.31 137 SER B C 1
ATOM 4021 O O . SER B 1 137 ? 16.266 -23.156 -15.352 1 96.31 137 SER B O 1
ATOM 4023 N N . PHE B 1 138 ? 17.078 -21.125 -15.086 1 97.31 138 PHE B N 1
ATOM 4024 C CA . PHE B 1 138 ? 17.375 -21.375 -13.68 1 97.31 138 PHE B CA 1
ATOM 4025 C C . PHE B 1 138 ? 16.094 -21.719 -12.914 1 97.31 138 PHE B C 1
ATOM 4027 O O . PHE B 1 138 ? 16.078 -22.672 -12.125 1 97.31 138 PHE B O 1
ATOM 4034 N N . LEU B 1 139 ? 15.039 -20.906 -13.078 1 97.69 139 LEU B N 1
ATOM 4035 C CA . LEU B 1 139 ? 13.758 -21.125 -12.414 1 97.69 139 LEU B CA 1
ATOM 4036 C C . LEU B 1 139 ? 13.172 -22.484 -12.812 1 97.69 139 LEU B C 1
ATOM 4038 O O . LEU B 1 139 ? 12.742 -23.25 -11.953 1 97.69 139 LEU B O 1
ATOM 4042 N N . THR B 1 140 ? 13.18 -22.797 -14.086 1 97.62 140 THR B N 1
ATOM 4043 C CA . THR B 1 140 ? 12.602 -24.031 -14.578 1 97.62 140 THR B CA 1
ATOM 4044 C C . THR B 1 140 ? 13.375 -25.234 -14.047 1 97.62 140 THR B C 1
ATOM 4046 O O . THR B 1 140 ? 12.773 -26.234 -13.648 1 97.62 140 THR B O 1
ATOM 4049 N N . GLU B 1 141 ? 14.656 -25.141 -14.023 1 96.94 141 GLU B N 1
ATOM 4050 C CA . GLU B 1 141 ? 15.484 -26.203 -13.469 1 96.94 141 GLU B CA 1
ATOM 4051 C C . GLU B 1 141 ? 15.203 -26.406 -11.984 1 96.94 141 GLU B C 1
ATOM 4053 O O . GLU B 1 141 ? 15.164 -27.547 -11.5 1 96.94 141 GLU B O 1
ATOM 4058 N N . THR B 1 142 ? 15.062 -25.297 -11.32 1 97.5 142 THR B N 1
ATOM 4059 C CA . THR B 1 142 ? 14.758 -25.375 -9.898 1 97.5 142 THR B CA 1
ATOM 4060 C C . THR B 1 142 ? 13.422 -26.078 -9.656 1 97.5 142 THR B C 1
ATOM 4062 O O . THR B 1 142 ? 13.328 -26.953 -8.805 1 97.5 142 THR B O 1
ATOM 4065 N N . ILE B 1 143 ? 12.391 -25.703 -10.406 1 97.5 143 ILE B N 1
ATOM 4066 C CA . ILE B 1 143 ? 11.062 -26.297 -10.273 1 97.5 143 ILE B CA 1
ATOM 4067 C C . ILE B 1 143 ? 11.125 -27.797 -10.586 1 97.5 143 ILE B C 1
ATOM 4069 O O . ILE B 1 143 ? 10.602 -28.625 -9.836 1 97.5 143 ILE B O 1
ATOM 4073 N N . GLN B 1 144 ? 11.844 -28.172 -11.609 1 97.12 144 GLN B N 1
ATOM 4074 C CA . GLN B 1 144 ? 11.961 -29.578 -12.016 1 97.12 144 GLN B CA 1
ATOM 4075 C C . GLN B 1 144 ? 12.711 -30.391 -10.961 1 97.12 144 GLN B C 1
ATOM 4077 O O . GLN B 1 144 ? 12.336 -31.531 -10.672 1 97.12 144 GLN B O 1
ATOM 4082 N N . ARG B 1 145 ? 13.695 -29.781 -10.469 1 96.31 145 ARG B N 1
ATOM 4083 C CA . ARG B 1 145 ? 14.477 -30.469 -9.445 1 96.31 145 ARG B CA 1
ATOM 4084 C C . ARG B 1 145 ? 13.625 -30.75 -8.211 1 96.31 145 ARG B C 1
ATOM 4086 O O . ARG B 1 145 ? 13.742 -31.828 -7.605 1 96.31 145 ARG B O 1
ATOM 4093 N N . LEU B 1 146 ? 12.773 -29.859 -7.875 1 95.75 146 LEU B N 1
ATOM 4094 C CA . LEU B 1 146 ? 12.023 -29.938 -6.629 1 95.75 146 LEU B CA 1
ATOM 4095 C C . LEU B 1 146 ? 10.742 -30.734 -6.82 1 95.75 146 LEU B C 1
ATOM 4097 O O . LEU B 1 146 ? 10.297 -31.438 -5.906 1 95.75 146 LEU B O 1
ATOM 4101 N N . HIS B 1 147 ? 10.133 -30.625 -8 1 95.19 147 HIS B N 1
ATOM 4102 C CA . HIS B 1 147 ? 8.773 -31.141 -8.172 1 95.19 147 HIS B CA 1
ATOM 4103 C C . HIS B 1 147 ? 8.711 -32.188 -9.281 1 95.19 147 HIS B C 1
ATOM 4105 O O . HIS B 1 147 ? 7.656 -32.75 -9.539 1 95.19 147 HIS B O 1
ATOM 4111 N N . GLY B 1 148 ? 9.797 -32.375 -9.922 1 93.25 148 GLY B N 1
ATOM 4112 C CA . GLY B 1 148 ? 9.82 -33.344 -11.016 1 93.25 148 GLY B CA 1
ATOM 4113 C C . GLY B 1 148 ? 9.68 -32.719 -12.383 1 93.25 148 GLY B C 1
ATOM 4114 O O . GLY B 1 148 ? 9.211 -31.578 -12.5 1 93.25 148 GLY B O 1
ATOM 4115 N N . SER B 1 149 ? 10.023 -33.469 -13.398 1 91.69 149 SER B N 1
ATOM 4116 C CA . SER B 1 149 ? 10.078 -32.938 -14.766 1 91.69 149 SER B CA 1
ATOM 4117 C C . SER B 1 149 ? 8.688 -32.594 -15.289 1 91.69 149 SER B C 1
ATOM 4119 O O . SER B 1 149 ? 8.516 -31.656 -16.062 1 91.69 149 SER B O 1
ATOM 4121 N N . GLU B 1 150 ? 7.723 -33.344 -14.844 1 92.31 150 GLU B N 1
ATOM 4122 C CA . GLU B 1 150 ? 6.367 -33.156 -15.352 1 92.31 150 GLU B CA 1
ATOM 4123 C C . GLU B 1 150 ? 5.695 -31.938 -14.734 1 92.31 150 GLU B C 1
ATOM 4125 O O . GLU B 1 150 ? 4.641 -31.5 -15.203 1 92.31 150 GLU B O 1
ATOM 4130 N N . SER B 1 151 ? 6.348 -31.328 -13.75 1 93.38 151 SER B N 1
ATOM 4131 C CA . SER B 1 151 ? 5.746 -30.219 -13.016 1 93.38 151 SER B CA 1
ATOM 4132 C C . SER B 1 151 ? 5.613 -28.984 -13.898 1 93.38 151 SER B C 1
ATOM 4134 O O . SER B 1 151 ? 4.754 -28.141 -13.656 1 93.38 151 SER B O 1
ATOM 4136 N N . LEU B 1 152 ? 6.383 -28.859 -14.898 1 94.94 152 LEU B N 1
ATOM 4137 C CA . LEU B 1 152 ? 6.34 -27.688 -15.766 1 94.94 152 LEU B CA 1
ATOM 4138 C C . LEU B 1 152 ? 5.027 -27.625 -16.547 1 94.94 152 LEU B C 1
ATOM 4140 O O . LEU B 1 152 ? 4.594 -26.547 -16.953 1 94.94 152 LEU B O 1
ATOM 4144 N N . ASN B 1 153 ? 4.41 -28.797 -16.688 1 94.31 153 ASN B N 1
ATOM 4145 C CA . ASN B 1 153 ? 3.127 -28.844 -17.375 1 94.31 153 ASN B CA 1
ATOM 4146 C C . ASN B 1 153 ? 1.969 -28.531 -16.438 1 94.31 153 ASN B C 1
ATOM 4148 O O . ASN B 1 153 ? 0.832 -28.359 -16.875 1 94.31 153 ASN B O 1
ATOM 4152 N N . ALA B 1 154 ? 2.268 -28.422 -15.211 1 95.69 154 ALA B N 1
ATOM 4153 C CA . ALA B 1 154 ? 1.221 -28.281 -14.203 1 95.69 154 ALA B CA 1
ATOM 4154 C C . ALA B 1 154 ? 1.368 -26.953 -13.453 1 95.69 154 ALA B C 1
ATOM 4156 O O . ALA B 1 154 ? 0.807 -26.781 -12.367 1 95.69 154 ALA B O 1
ATOM 4157 N N . LEU B 1 155 ? 2.115 -26.031 -14.016 1 96.56 155 LEU B N 1
ATOM 4158 C CA . LEU B 1 155 ? 2.354 -24.75 -13.359 1 96.56 155 LEU B CA 1
ATOM 4159 C C . LEU B 1 155 ? 1.067 -23.938 -13.266 1 96.56 155 LEU B C 1
ATOM 4161 O O . LEU B 1 155 ? 0.2 -24.047 -14.141 1 96.56 155 LEU B O 1
ATOM 4165 N N . PRO B 1 156 ? 0.965 -23.141 -12.172 1 96 156 PRO B N 1
ATOM 4166 C CA . PRO B 1 156 ? -0.107 -22.156 -12.211 1 96 156 PRO B CA 1
ATOM 4167 C C . PRO B 1 156 ? -0.024 -21.25 -13.438 1 96 156 PRO B C 1
ATOM 4169 O O . PRO B 1 156 ? 1.074 -20.906 -13.883 1 96 156 PRO B O 1
ATOM 4172 N N . VAL B 1 157 ? -1.132 -20.781 -13.914 1 95.44 157 VAL B N 1
ATOM 4173 C CA . VAL B 1 157 ? -1.206 -20 -15.148 1 95.44 157 VAL B CA 1
ATOM 4174 C C . VAL B 1 157 ? -0.326 -18.766 -15.023 1 95.44 157 VAL B C 1
ATOM 4176 O O . VAL B 1 157 ? 0.371 -18.391 -15.977 1 95.44 157 VAL B O 1
ATOM 4179 N N . GLU B 1 158 ? -0.345 -18.125 -13.891 1 95.44 158 GLU B N 1
ATOM 4180 C CA . GLU B 1 158 ? 0.446 -16.906 -13.695 1 95.44 158 GLU B CA 1
ATOM 4181 C C . GLU B 1 158 ? 1.936 -17.188 -13.875 1 95.44 158 GLU B C 1
ATOM 4183 O O . GLU B 1 158 ? 2.668 -16.359 -14.422 1 95.44 158 GLU B O 1
ATOM 4188 N N . MET B 1 159 ? 2.396 -18.328 -13.445 1 97.06 159 MET B N 1
ATOM 4189 C CA . MET B 1 159 ? 3.801 -18.688 -13.586 1 97.06 159 MET B CA 1
ATOM 4190 C C . MET B 1 159 ? 4.137 -19 -15.039 1 97.06 159 MET B C 1
ATOM 4192 O O . MET B 1 159 ? 5.207 -18.641 -15.523 1 97.06 159 MET B O 1
ATOM 4196 N N . ASP B 1 160 ? 3.223 -19.641 -15.695 1 96.38 160 ASP B N 1
ATOM 4197 C CA . ASP B 1 160 ? 3.393 -19.906 -17.109 1 96.38 160 ASP B CA 1
ATOM 4198 C C . ASP B 1 160 ? 3.578 -18.609 -17.906 1 96.38 160 ASP B C 1
ATOM 4200 O O . ASP B 1 160 ? 4.488 -18.516 -18.734 1 96.38 160 ASP B O 1
ATOM 4204 N N . ILE B 1 161 ? 2.758 -17.719 -17.625 1 96.69 161 ILE B N 1
ATOM 4205 C CA . ILE B 1 161 ? 2.803 -16.438 -18.312 1 96.69 161 ILE B CA 1
ATOM 4206 C C . ILE B 1 161 ? 4.125 -15.734 -18.016 1 96.69 161 ILE B C 1
ATOM 4208 O O . ILE B 1 161 ? 4.758 -15.18 -18.906 1 96.69 161 ILE B O 1
ATOM 4212 N N . TYR B 1 162 ? 4.512 -15.82 -16.734 1 98 162 TYR B N 1
ATOM 4213 C CA . TYR B 1 162 ? 5.734 -15.148 -16.312 1 98 162 TYR B CA 1
ATOM 4214 C C . TYR B 1 162 ? 6.953 -15.734 -17.031 1 98 162 TYR B C 1
ATOM 4216 O O . TYR B 1 162 ? 7.793 -15 -17.547 1 98 162 TYR B O 1
ATOM 4224 N N . LEU B 1 163 ? 7.051 -17 -17.078 1 97.56 163 LEU B N 1
ATOM 4225 C CA . LEU B 1 163 ? 8.172 -17.672 -17.719 1 97.56 163 LEU B CA 1
ATOM 4226 C C . LEU B 1 163 ? 8.195 -17.344 -19.219 1 97.56 163 LEU B C 1
ATOM 4228 O O . LEU B 1 163 ? 9.266 -17.125 -19.797 1 97.56 163 LEU B O 1
ATOM 4232 N N . LYS B 1 164 ? 7.074 -17.281 -19.812 1 96.75 164 LYS B N 1
ATOM 4233 C CA . LYS B 1 164 ? 6.984 -16.922 -21.219 1 96.75 164 LYS B CA 1
ATOM 4234 C C . LYS B 1 164 ? 7.438 -15.484 -21.453 1 96.75 164 LYS B C 1
ATOM 4236 O O . LYS B 1 164 ? 8.172 -15.195 -22.391 1 96.75 164 LYS B O 1
ATOM 4241 N N . ASP B 1 165 ? 6.969 -14.602 -20.578 1 96.56 165 ASP B N 1
ATOM 4242 C CA . ASP B 1 165 ? 7.309 -13.188 -20.703 1 96.56 165 ASP B CA 1
ATOM 4243 C C . ASP B 1 165 ? 8.812 -12.969 -20.531 1 96.56 165 ASP B C 1
ATOM 4245 O O . ASP B 1 165 ? 9.391 -12.086 -21.172 1 96.56 165 ASP B O 1
ATOM 4249 N N . LEU B 1 166 ? 9.477 -13.75 -19.688 1 96.56 166 LEU B N 1
ATOM 4250 C CA . LEU B 1 166 ? 10.906 -13.617 -19.438 1 96.56 166 LEU B CA 1
ATOM 4251 C C . LEU B 1 166 ? 11.703 -13.844 -20.719 1 96.56 166 LEU B C 1
ATOM 4253 O O . LEU B 1 166 ? 12.766 -13.242 -20.906 1 96.56 166 LEU B O 1
ATOM 4257 N N . THR B 1 167 ? 11.227 -14.648 -21.578 1 94.31 167 THR B N 1
ATOM 4258 C CA . THR B 1 167 ? 12.008 -15.062 -22.75 1 94.31 167 THR B CA 1
ATOM 4259 C C . THR B 1 167 ? 11.445 -14.453 -24.031 1 94.31 167 THR B C 1
ATOM 4261 O O . THR B 1 167 ? 11.969 -14.695 -25.109 1 94.31 167 THR B O 1
ATOM 4264 N N . ASP B 1 168 ? 10.367 -13.742 -23.891 1 94.75 168 ASP B N 1
ATOM 4265 C CA . ASP B 1 168 ? 9.766 -13.086 -25.047 1 94.75 168 ASP B CA 1
ATOM 4266 C C . ASP B 1 168 ? 10.5 -11.797 -25.391 1 94.75 168 ASP B C 1
ATOM 4268 O O . ASP B 1 168 ? 10.508 -10.852 -24.609 1 94.75 168 ASP B O 1
ATOM 4272 N N . PRO B 1 169 ? 11.055 -11.695 -26.547 1 91.38 169 PRO B N 1
ATOM 4273 C CA . PRO B 1 169 ? 11.82 -10.508 -26.922 1 91.38 169 PRO B CA 1
ATOM 4274 C C . PRO B 1 169 ? 10.945 -9.266 -27.062 1 91.38 169 PRO B C 1
ATOM 4276 O O . PRO B 1 169 ? 11.461 -8.141 -27.094 1 91.38 169 PRO B O 1
ATOM 4279 N N . ASN B 1 170 ? 9.633 -9.43 -27.172 1 91.75 170 ASN B N 1
ATOM 4280 C CA . ASN B 1 170 ? 8.727 -8.305 -27.344 1 91.75 170 ASN B CA 1
ATOM 4281 C C . ASN B 1 170 ? 8.305 -7.707 -26 1 91.75 170 ASN B C 1
ATOM 4283 O O . ASN B 1 170 ? 7.699 -6.633 -25.953 1 91.75 170 ASN B O 1
ATOM 4287 N N . VAL B 1 171 ? 8.586 -8.398 -24.969 1 93.56 171 VAL B N 1
ATOM 4288 C CA . VAL B 1 171 ? 8.234 -7.898 -23.656 1 93.56 171 VAL B CA 1
ATOM 4289 C C . VAL B 1 171 ? 9.32 -6.949 -23.141 1 93.56 171 VAL B C 1
ATOM 4291 O O . VAL B 1 171 ? 10.5 -7.305 -23.125 1 93.56 171 VAL B O 1
ATOM 4294 N N . LYS B 1 172 ? 8.891 -5.746 -22.766 1 92.31 172 LYS B N 1
ATOM 4295 C CA . LYS B 1 172 ? 9.836 -4.762 -22.25 1 92.31 172 LYS B CA 1
ATOM 4296 C C . LYS B 1 172 ? 10.305 -5.137 -20.844 1 92.31 172 LYS B C 1
ATOM 4298 O O . LYS B 1 172 ? 9.555 -5.734 -20.062 1 92.31 172 LYS B O 1
ATOM 4303 N N . GLU B 1 173 ? 11.492 -4.746 -20.531 1 92.31 173 GLU B N 1
ATOM 4304 C CA . GLU B 1 173 ? 12.078 -5.062 -19.234 1 92.31 173 GLU B CA 1
ATOM 4305 C C . GLU B 1 173 ? 11.258 -4.469 -18.094 1 92.31 173 GLU B C 1
ATOM 4307 O O . GLU B 1 173 ? 11.109 -5.086 -17.031 1 92.31 173 GLU B O 1
ATOM 4312 N N . ASP B 1 174 ? 10.68 -3.301 -18.328 1 91.38 174 ASP B N 1
ATOM 4313 C CA . ASP B 1 174 ? 9.859 -2.662 -17.297 1 91.38 174 ASP B CA 1
ATOM 4314 C C . ASP B 1 174 ? 8.586 -3.463 -17.031 1 91.38 174 ASP B C 1
ATOM 4316 O O . ASP B 1 174 ? 8.07 -3.465 -15.914 1 91.38 174 ASP B O 1
ATOM 4320 N N . ASP B 1 175 ? 8.141 -4.145 -18.031 1 94.25 175 ASP B N 1
ATOM 4321 C CA . ASP B 1 175 ? 6.961 -4.98 -17.859 1 94.25 175 ASP B CA 1
ATOM 4322 C C . ASP B 1 175 ? 7.277 -6.207 -17.016 1 94.25 175 ASP B C 1
ATOM 4324 O O . ASP B 1 175 ? 6.414 -6.707 -16.281 1 94.25 175 ASP B O 1
ATOM 4328 N N . ILE B 1 176 ? 8.492 -6.672 -17.094 1 95.06 176 ILE B N 1
ATOM 4329 C CA . ILE B 1 176 ? 8.922 -7.781 -16.25 1 95.06 176 ILE B CA 1
ATOM 4330 C C . ILE B 1 176 ? 9.031 -7.312 -14.797 1 95.06 176 ILE B C 1
ATOM 4332 O O . ILE B 1 176 ? 8.602 -8.016 -13.875 1 95.06 176 ILE B O 1
ATOM 4336 N N . LEU B 1 177 ? 9.5 -6.145 -14.617 1 92.94 177 LEU B N 1
ATOM 4337 C CA . LEU B 1 177 ? 9.664 -5.562 -13.297 1 92.94 177 LEU B CA 1
ATOM 4338 C C . LEU B 1 177 ? 8.312 -5.367 -12.617 1 92.94 177 LEU B C 1
ATOM 4340 O O . LEU B 1 177 ? 8.188 -5.566 -11.406 1 92.94 177 LEU B O 1
ATOM 4344 N N . ASP B 1 178 ? 7.363 -4.977 -13.391 1 94.38 178 ASP B N 1
ATOM 4345 C CA . ASP B 1 178 ? 6.043 -4.684 -12.836 1 94.38 178 ASP B CA 1
ATOM 4346 C C . ASP B 1 178 ? 5.086 -5.852 -13.055 1 94.38 178 ASP B C 1
ATOM 4348 O O . ASP B 1 178 ? 3.867 -5.684 -12.977 1 94.38 178 ASP B O 1
ATOM 4352 N N . HIS B 1 179 ? 5.637 -6.992 -13.391 1 97.06 179 HIS B N 1
ATOM 4353 C CA . HIS B 1 179 ? 4.781 -8.133 -13.695 1 97.06 179 HIS B CA 1
ATOM 4354 C C . HIS B 1 179 ? 3.854 -8.453 -12.531 1 97.06 179 HIS B C 1
ATOM 4356 O O . HIS B 1 179 ? 4.273 -8.438 -11.367 1 97.06 179 HIS B O 1
ATOM 4362 N N . PRO B 1 180 ? 2.559 -8.773 -12.727 1 96.62 180 PRO B N 1
ATOM 4363 C CA . PRO B 1 180 ? 1.588 -9.023 -11.664 1 96.62 180 PRO B CA 1
ATOM 4364 C C . PRO B 1 180 ? 1.993 -10.188 -10.75 1 96.62 180 PRO B C 1
ATOM 4366 O O . PRO B 1 180 ? 1.485 -10.305 -9.633 1 96.62 180 PRO B O 1
ATOM 4369 N N . ILE B 1 181 ? 2.873 -11.07 -11.25 1 94.44 181 ILE B N 1
ATOM 4370 C CA . ILE B 1 181 ? 3.318 -12.203 -10.438 1 94.44 181 ILE B CA 1
ATOM 4371 C C . ILE B 1 181 ? 3.986 -11.688 -9.164 1 94.44 181 ILE B C 1
ATOM 4373 O O . ILE B 1 181 ? 4.023 -12.391 -8.148 1 94.44 181 ILE B O 1
ATOM 4377 N N . ALA B 1 182 ? 4.527 -10.461 -9.234 1 93.44 182 ALA B N 1
ATOM 4378 C CA . ALA B 1 182 ? 5.289 -9.852 -8.141 1 93.44 182 ALA B CA 1
ATOM 4379 C C . ALA B 1 182 ? 4.367 -9.414 -7.008 1 93.44 182 ALA B C 1
ATOM 4381 O O . ALA B 1 182 ? 4.828 -9.125 -5.898 1 93.44 182 ALA B O 1
ATOM 4382 N N . LEU B 1 183 ? 3.096 -9.305 -7.242 1 95.94 183 LEU B N 1
ATOM 4383 C CA . LEU B 1 183 ? 2.195 -8.664 -6.289 1 95.94 183 LEU B CA 1
ATOM 4384 C C . LEU B 1 183 ? 1.731 -9.656 -5.23 1 95.94 183 LEU B C 1
ATOM 4386 O O . LEU B 1 183 ? 1.061 -10.641 -5.547 1 95.94 183 LEU B O 1
ATOM 4390 N N . PRO B 1 184 ? 2.104 -9.414 -3.998 1 94.38 184 PRO B N 1
ATOM 4391 C CA . PRO B 1 184 ? 1.52 -10.234 -2.938 1 94.38 184 PRO B CA 1
ATOM 4392 C C . PRO B 1 184 ? 0.005 -10.07 -2.83 1 94.38 184 PRO B C 1
ATOM 4394 O O . PRO B 1 184 ? -0.562 -9.148 -3.412 1 94.38 184 PRO B O 1
ATOM 4397 N N . GLY B 1 185 ? -0.579 -10.977 -2.068 1 94.56 185 GLY B N 1
ATOM 4398 C CA . GLY B 1 185 ? -2.031 -11.016 -1.99 1 94.56 185 GLY B CA 1
ATOM 4399 C C . GLY B 1 185 ? -2.646 -9.68 -1.628 1 94.56 185 GLY B C 1
ATOM 4400 O O . GLY B 1 185 ? -3.6 -9.234 -2.273 1 94.56 185 GLY B O 1
ATOM 4401 N N . ARG B 1 186 ? -2.115 -9.008 -0.697 1 92.69 186 ARG B N 1
ATOM 4402 C CA . ARG B 1 186 ? -2.658 -7.734 -0.245 1 92.69 186 ARG B CA 1
ATOM 4403 C C . ARG B 1 186 ? -2.6 -6.688 -1.355 1 92.69 186 ARG B C 1
ATOM 4405 O O . ARG B 1 186 ? -3.59 -6.008 -1.628 1 92.69 186 ARG B O 1
ATOM 4412 N N . VAL B 1 187 ? -1.407 -6.609 -1.974 1 95.38 187 VAL B N 1
ATOM 4413 C CA . VAL B 1 187 ? -1.214 -5.598 -3.01 1 95.38 187 VAL B CA 1
ATOM 4414 C C . VAL B 1 187 ? -2.082 -5.93 -4.223 1 95.38 187 VAL B C 1
ATOM 4416 O O . VAL B 1 187 ? -2.619 -5.027 -4.871 1 95.38 187 VAL B O 1
ATOM 4419 N N . PHE B 1 188 ? -2.18 -7.238 -4.488 1 96.81 188 PHE B N 1
ATOM 4420 C CA . PHE B 1 188 ? -3.1 -7.676 -5.531 1 96.81 188 PHE B CA 1
ATOM 4421 C C . PHE B 1 188 ? -4.504 -7.141 -5.273 1 96.81 188 PHE B C 1
ATOM 4423 O O . PHE B 1 188 ? -5.133 -6.582 -6.176 1 96.81 188 PHE B O 1
ATOM 4430 N N . GLY B 1 189 ? -4.973 -7.309 -4.051 1 96.06 189 GLY B N 1
ATOM 4431 C CA . GLY B 1 189 ? -6.277 -6.793 -3.668 1 96.06 189 GLY B CA 1
ATOM 4432 C C . GLY B 1 189 ? -6.379 -5.281 -3.787 1 96.06 189 GLY B C 1
ATOM 4433 O O . GLY B 1 189 ? -7.348 -4.762 -4.344 1 96.06 189 GLY B O 1
ATOM 4434 N N . ASP B 1 190 ? -5.371 -4.566 -3.357 1 94.06 190 ASP B N 1
ATOM 4435 C CA . ASP B 1 190 ? -5.363 -3.109 -3.389 1 94.06 190 ASP B CA 1
ATOM 4436 C C . ASP B 1 190 ? -5.41 -2.59 -4.824 1 94.06 190 ASP B C 1
ATOM 4438 O O . ASP B 1 190 ? -6.141 -1.642 -5.121 1 94.06 190 ASP B O 1
ATOM 4442 N N . VAL B 1 191 ? -4.629 -3.223 -5.676 1 96.69 191 VAL B N 1
ATOM 4443 C CA . VAL B 1 191 ? -4.57 -2.803 -7.07 1 96.69 191 VAL B CA 1
ATOM 4444 C C . VAL B 1 191 ? -5.91 -3.082 -7.754 1 96.69 191 VAL B C 1
ATOM 4446 O O . VAL B 1 191 ? -6.359 -2.301 -8.594 1 96.69 191 VAL B O 1
ATOM 4449 N N . SER B 1 192 ? -6.531 -4.156 -7.348 1 97 192 SER B N 1
ATOM 4450 C CA . SER B 1 192 ? -7.836 -4.492 -7.906 1 97 192 SER B CA 1
ATOM 4451 C C . SER B 1 192 ? -8.883 -3.457 -7.52 1 97 192 SER B C 1
ATOM 4453 O O . SER B 1 192 ? -9.703 -3.059 -8.352 1 97 192 SER B O 1
ATOM 4455 N N . VAL B 1 193 ? -8.836 -3.045 -6.332 1 95.19 193 VAL B N 1
ATOM 4456 C CA . VAL B 1 193 ? -9.766 -2.021 -5.859 1 95.19 193 VAL B CA 1
ATOM 4457 C C . VAL B 1 193 ? -9.492 -0.706 -6.59 1 95.19 193 VAL B C 1
ATOM 4459 O O . VAL B 1 193 ? -10.43 -0.008 -6.992 1 95.19 193 VAL B O 1
ATOM 4462 N N . GLU B 1 194 ? -8.227 -0.385 -6.758 1 96.38 194 GLU B N 1
ATOM 4463 C CA . GLU B 1 194 ? -7.852 0.848 -7.445 1 96.38 194 GLU B CA 1
ATOM 4464 C C . GLU B 1 194 ? -8.297 0.825 -8.906 1 96.38 194 GLU B C 1
ATOM 4466 O O . GLU B 1 194 ? -8.789 1.828 -9.422 1 96.38 194 GLU B O 1
ATOM 4471 N N . ALA B 1 195 ? -8.094 -0.288 -9.555 1 97.75 195 ALA B N 1
ATOM 4472 C CA . ALA B 1 195 ? -8.539 -0.426 -10.938 1 97.75 195 ALA B CA 1
ATOM 4473 C C . ALA B 1 195 ? -10.047 -0.187 -11.055 1 97.75 195 ALA B C 1
ATOM 4475 O O . ALA B 1 195 ? -10.5 0.527 -11.953 1 97.75 195 ALA B O 1
ATOM 4476 N N . TYR B 1 196 ? -10.773 -0.754 -10.164 1 96.69 196 TYR B N 1
ATOM 4477 C CA . TYR B 1 196 ? -12.211 -0.525 -10.133 1 96.69 196 TYR B CA 1
ATOM 4478 C C . TYR B 1 196 ? -12.523 0.956 -9.953 1 96.69 196 TYR B C 1
ATOM 4480 O O . TYR B 1 196 ? -13.359 1.514 -10.672 1 96.69 196 TYR B O 1
ATOM 4488 N N . ARG B 1 197 ? -11.891 1.549 -8.922 1 95.56 197 ARG B N 1
ATOM 4489 C CA . ARG B 1 197 ? -12.156 2.951 -8.617 1 95.56 197 ARG B CA 1
ATOM 4490 C C . ARG B 1 197 ? -11.906 3.834 -9.836 1 95.56 197 ARG B C 1
ATOM 4492 O O . ARG B 1 197 ? -12.727 4.699 -10.156 1 95.56 197 ARG B O 1
ATOM 4499 N N . LEU B 1 198 ? -10.805 3.605 -10.508 1 96.06 198 LEU B N 1
ATOM 4500 C CA . LEU B 1 198 ? -10.438 4.41 -11.672 1 96.06 198 LEU B CA 1
ATOM 4501 C C . LEU B 1 198 ? -11.406 4.172 -12.828 1 96.06 198 LEU B C 1
ATOM 4503 O O . LEU B 1 198 ? -11.992 5.117 -13.359 1 96.06 198 LEU B O 1
ATOM 4507 N N . LEU B 1 199 ? -11.68 2.955 -13.125 1 96.94 199 LEU B N 1
ATOM 4508 C CA . LEU B 1 199 ? -12.422 2.59 -14.328 1 96.94 199 LEU B CA 1
ATOM 4509 C C . LEU B 1 199 ? -13.914 2.842 -14.148 1 96.94 199 LEU B C 1
ATOM 4511 O O . LEU B 1 199 ? -14.594 3.25 -15.086 1 96.94 199 LEU B O 1
ATOM 4515 N N . CYS B 1 200 ? -14.406 2.604 -12.945 1 95.31 200 CYS B N 1
ATOM 4516 C CA . CYS B 1 200 ? -15.852 2.594 -12.75 1 95.31 200 CYS B CA 1
ATOM 4517 C C . CYS B 1 200 ? -16.312 3.867 -12.055 1 95.31 200 CYS B C 1
ATOM 4519 O O . CYS B 1 200 ? -17.5 4.223 -12.133 1 95.31 200 CYS B O 1
ATOM 4521 N N . LYS B 1 201 ? -15.438 4.492 -11.391 1 93.31 201 LYS B N 1
ATOM 4522 C CA . LYS B 1 201 ? -15.883 5.641 -10.609 1 93.31 201 LYS B CA 1
ATOM 4523 C C . LYS B 1 201 ? -15.258 6.934 -11.125 1 93.31 201 LYS B C 1
ATOM 4525 O O . LYS B 1 201 ? -15.977 7.875 -11.477 1 93.31 201 LYS B O 1
ATOM 4530 N N . GLN B 1 202 ? -14.039 7.004 -11.305 1 93.38 202 GLN B N 1
ATOM 4531 C CA . GLN B 1 202 ? -13.344 8.266 -11.531 1 93.38 202 GLN B CA 1
ATOM 4532 C C . GLN B 1 202 ? -13.344 8.641 -13.008 1 93.38 202 GLN B C 1
ATOM 4534 O O . GLN B 1 202 ? -13.688 9.766 -13.367 1 93.38 202 GLN B O 1
ATOM 4539 N N . TYR B 1 203 ? -12.914 7.75 -13.898 1 93.44 203 TYR B N 1
ATOM 4540 C CA . TYR B 1 203 ? -12.711 8.078 -15.305 1 93.44 203 TYR B CA 1
ATOM 4541 C C . TYR B 1 203 ? -14.023 8.469 -15.969 1 93.44 203 TYR B C 1
ATOM 4543 O O . TYR B 1 203 ? -14.07 9.398 -16.781 1 93.44 203 TYR B O 1
ATOM 4551 N N . PRO B 1 204 ? -15.086 7.844 -15.633 1 89.06 204 PRO B N 1
ATOM 4552 C CA . PRO B 1 204 ? -16.359 8.258 -16.234 1 89.06 204 PRO B CA 1
ATOM 4553 C C . PRO B 1 204 ? -16.734 9.703 -15.891 1 89.06 204 PRO B C 1
ATOM 4555 O O . PRO B 1 204 ? -17.5 10.336 -16.609 1 89.06 204 PRO B O 1
ATOM 4558 N N . VAL B 1 205 ? -16.203 10.188 -14.836 1 85.81 205 VAL B N 1
ATOM 4559 C CA . VAL B 1 205 ? -16.547 11.516 -14.336 1 85.81 205 VAL B CA 1
ATOM 4560 C C . VAL B 1 205 ? -15.562 12.547 -14.906 1 85.81 205 VAL B C 1
ATOM 4562 O O . VAL B 1 205 ? -15.961 13.656 -15.266 1 85.81 205 VAL B O 1
ATOM 4565 N N . VAL B 1 206 ? -14.297 12.297 -14.781 1 80.19 206 VAL B N 1
ATOM 4566 C CA . VAL B 1 206 ? -13.281 13.25 -15.211 1 80.19 206 VAL B CA 1
ATOM 4567 C C . VAL B 1 206 ? -13.43 13.531 -16.703 1 80.19 206 VAL B C 1
ATOM 4569 O O . VAL B 1 206 ? -13.102 14.625 -17.172 1 80.19 206 VAL B O 1
ATOM 4572 N N . LYS B 1 207 ? -14.078 12.648 -17.328 1 71.38 207 LYS B N 1
ATOM 4573 C CA . LYS B 1 207 ? -14.281 12.797 -18.766 1 71.38 207 LYS B CA 1
ATOM 4574 C C . LYS B 1 207 ? -12.961 13.055 -19.484 1 71.38 207 LYS B C 1
ATOM 4576 O O . LYS B 1 207 ? -11.953 12.414 -19.203 1 71.38 207 LYS B O 1
ATOM 4581 N N . ASN B 1 208 ? -12.789 13.922 -20.5 1 79.38 208 ASN B N 1
ATOM 4582 C CA . ASN B 1 208 ? -11.625 14.281 -21.297 1 79.38 208 ASN B CA 1
ATOM 4583 C C . ASN B 1 208 ? -11.047 13.078 -22.031 1 79.38 208 ASN B C 1
ATOM 4585 O O . ASN B 1 208 ? -9.828 12.914 -22.094 1 79.38 208 ASN B O 1
ATOM 4589 N N . GLY B 1 209 ? -11.938 12.18 -22.344 1 86.25 209 GLY B N 1
ATOM 4590 C CA . GLY B 1 209 ? -11.531 11.023 -23.125 1 86.25 209 GLY B CA 1
ATOM 4591 C C . GLY B 1 209 ? -11.258 9.797 -22.266 1 86.25 209 GLY B C 1
ATOM 4592 O O . GLY B 1 209 ? -11.156 8.68 -22.781 1 86.25 209 GLY B O 1
ATOM 4593 N N . LYS B 1 210 ? -11.18 10 -20.984 1 89.31 210 LYS B N 1
ATOM 4594 C CA . LYS B 1 210 ? -10.852 8.875 -20.109 1 89.31 210 LYS B CA 1
ATOM 4595 C C . LYS B 1 210 ? -12.047 7.945 -19.938 1 89.31 210 LYS B C 1
ATOM 4597 O O . LYS B 1 210 ? -11.891 6.754 -19.672 1 89.31 210 LYS B O 1
ATOM 4602 N N . GLU B 1 211 ? -13.234 8.492 -20.094 1 90.19 211 GLU B N 1
ATOM 4603 C CA . GLU B 1 211 ? -14.43 7.66 -20.016 1 90.19 211 GLU B CA 1
ATOM 4604 C C . GLU B 1 211 ? -14.477 6.645 -21.156 1 90.19 211 GLU B C 1
ATOM 4606 O O . GLU B 1 211 ? -14.906 5.504 -20.953 1 90.19 211 GLU B O 1
ATOM 4611 N N . ILE B 1 212 ? -14.023 7.016 -22.297 1 91.81 212 ILE B N 1
ATOM 4612 C CA . ILE B 1 212 ? -13.984 6.125 -23.453 1 91.81 212 ILE B CA 1
ATOM 4613 C C . ILE B 1 212 ? -12.906 5.066 -23.25 1 91.81 212 ILE B C 1
ATOM 4615 O O . ILE B 1 212 ? -13.125 3.887 -23.531 1 91.81 212 ILE B O 1
ATOM 4619 N N . LEU B 1 213 ? -11.852 5.531 -22.734 1 94.31 213 LEU B N 1
ATOM 4620 C CA . LEU B 1 213 ? -10.758 4.602 -22.469 1 94.31 213 LEU B CA 1
ATOM 4621 C C . LEU B 1 213 ? -11.164 3.578 -21.422 1 94.31 213 LEU B C 1
ATOM 4623 O O . LEU B 1 213 ? -10.805 2.4 -21.516 1 94.31 213 LEU B O 1
ATOM 4627 N N . ALA B 1 214 ? -11.867 4.016 -20.438 1 96.44 214 ALA B N 1
ATOM 4628 C CA . ALA B 1 214 ? -12.352 3.113 -19.391 1 96.44 214 ALA B CA 1
ATOM 4629 C C . ALA B 1 214 ? -13.234 2.018 -19.984 1 96.44 214 ALA B C 1
ATOM 4631 O O . ALA B 1 214 ? -13.07 0.838 -19.672 1 96.44 214 ALA B O 1
ATOM 4632 N N . ASP B 1 215 ? -14.086 2.383 -20.844 1 95.81 215 ASP B N 1
ATOM 4633 C CA . ASP B 1 215 ? -14.969 1.413 -21.484 1 95.81 215 ASP B CA 1
ATOM 4634 C C . ASP B 1 215 ? -14.172 0.398 -22.297 1 95.81 215 ASP B C 1
ATOM 4636 O O . ASP B 1 215 ? -14.461 -0.799 -22.266 1 95.81 215 ASP B O 1
ATOM 4640 N N . ARG B 1 216 ? -13.242 0.878 -22.953 1 97.12 216 ARG B N 1
ATOM 4641 C CA . ARG B 1 216 ? -12.414 0.001 -23.766 1 97.12 216 ARG B CA 1
ATOM 4642 C C . ARG B 1 216 ? -11.656 -1.003 -22.891 1 97.12 216 ARG B C 1
ATOM 4644 O O . ARG B 1 216 ? -11.555 -2.18 -23.25 1 97.12 216 ARG B O 1
ATOM 4651 N N . ILE B 1 217 ? -11.133 -0.533 -21.812 1 98.31 217 ILE B N 1
ATOM 4652 C CA . ILE B 1 217 ? -10.383 -1.402 -20.906 1 98.31 217 ILE B CA 1
ATOM 4653 C C . ILE B 1 217 ? -11.305 -2.457 -20.312 1 98.31 217 ILE B C 1
ATOM 4655 O O . ILE B 1 217 ? -10.953 -3.635 -20.234 1 98.31 217 ILE B O 1
ATOM 4659 N N . ILE B 1 218 ? -12.484 -2.074 -19.938 1 98.44 218 ILE B N 1
ATOM 4660 C CA . ILE B 1 218 ? -13.477 -2.998 -19.391 1 98.44 218 ILE B CA 1
ATOM 4661 C C . ILE B 1 218 ? -13.828 -4.051 -20.438 1 98.44 218 ILE B C 1
ATOM 4663 O O . ILE B 1 218 ? -13.898 -5.242 -20.125 1 98.44 218 ILE B O 1
ATOM 4667 N N . GLU B 1 219 ? -13.961 -3.639 -21.641 1 98.31 219 GLU B N 1
ATOM 4668 C CA . GLU B 1 219 ? -14.258 -4.566 -22.734 1 98.31 219 GLU B CA 1
ATOM 4669 C C . GLU B 1 219 ? -13.109 -5.535 -22.969 1 98.31 219 GLU B C 1
ATOM 4671 O O . GLU B 1 219 ? -13.328 -6.711 -23.266 1 98.31 219 GLU B O 1
ATOM 4676 N N . ALA B 1 220 ? -11.953 -5.047 -22.859 1 98.5 220 ALA B N 1
ATOM 4677 C CA . ALA B 1 220 ? -10.781 -5.902 -23.047 1 98.5 220 ALA B CA 1
ATOM 4678 C C . ALA B 1 220 ? -10.727 -6.988 -21.969 1 98.5 220 ALA B C 1
ATOM 4680 O O . ALA B 1 220 ? -10.367 -8.133 -22.25 1 98.5 220 ALA B O 1
ATOM 4681 N N . VAL B 1 221 ? -11.031 -6.645 -20.734 1 98.56 221 VAL B N 1
ATOM 4682 C CA . VAL B 1 221 ? -11.109 -7.629 -19.656 1 98.56 221 VAL B CA 1
ATOM 4683 C C . VAL B 1 221 ? -12.188 -8.664 -19.984 1 98.56 221 VAL B C 1
ATOM 4685 O O . VAL B 1 221 ? -11.969 -9.867 -19.812 1 98.56 221 VAL B O 1
ATOM 4688 N N . GLY B 1 222 ? -13.289 -8.188 -20.484 1 98.31 222 GLY B N 1
ATOM 4689 C CA . GLY B 1 222 ? -14.375 -9.086 -20.844 1 98.31 222 GLY B CA 1
ATOM 4690 C C . GLY B 1 222 ? -14.016 -10.023 -21.984 1 98.31 222 GLY B C 1
ATOM 4691 O O . GLY B 1 222 ? -14.461 -11.18 -22 1 98.31 222 GLY B O 1
ATOM 4692 N N . ALA B 1 223 ? -13.305 -9.5 -22.922 1 97.88 223 ALA B N 1
ATOM 4693 C CA . ALA B 1 223 ? -12.859 -10.328 -24.047 1 97.88 223 ALA B CA 1
ATOM 4694 C C . ALA B 1 223 ? -11.961 -11.461 -23.562 1 97.88 223 ALA B C 1
ATOM 4696 O O . ALA B 1 223 ? -11.984 -12.555 -24.125 1 97.88 223 ALA B O 1
ATOM 4697 N N . LYS B 1 224 ? -11.148 -11.156 -22.562 1 97.25 224 LYS B N 1
ATOM 4698 C CA . LYS B 1 224 ? -10.258 -12.164 -22 1 97.25 224 LYS B CA 1
ATOM 4699 C C . LYS B 1 224 ? -11.031 -13.211 -21.203 1 97.25 224 LYS B C 1
ATOM 4701 O O . LYS B 1 224 ? -10.641 -14.383 -21.156 1 97.25 224 LYS B O 1
ATOM 4706 N N . PHE B 1 225 ? -12.07 -12.789 -20.562 1 96.69 225 PHE B N 1
ATOM 4707 C CA . PHE B 1 225 ? -12.867 -13.664 -19.719 1 96.69 225 PHE B CA 1
ATOM 4708 C C . PHE B 1 225 ? -14.32 -13.695 -20.172 1 96.69 225 PHE B C 1
ATOM 4710 O O . PHE B 1 225 ? -15.227 -13.359 -19.422 1 96.69 225 PHE B O 1
ATOM 4717 N N . LYS B 1 226 ? -14.523 -14.258 -21.297 1 94.5 226 LYS B N 1
ATOM 4718 C CA . LYS B 1 226 ? -15.836 -14.266 -21.938 1 94.5 226 LYS B CA 1
ATOM 4719 C C . LYS B 1 226 ? -16.828 -15.102 -21.125 1 94.5 226 LYS B C 1
ATOM 4721 O O . LYS B 1 226 ? -18.031 -14.82 -21.141 1 94.5 226 LYS B O 1
ATOM 4726 N N . ASP B 1 227 ? -16.359 -16.062 -20.453 1 93.19 227 ASP B N 1
ATOM 4727 C CA . ASP B 1 227 ? -17.203 -16.969 -19.703 1 93.19 227 ASP B CA 1
ATOM 4728 C C . ASP B 1 227 ? -17.25 -16.594 -18.234 1 93.19 227 ASP B C 1
ATOM 4730 O O . ASP B 1 227 ? -17.516 -17.438 -17.375 1 93.19 227 ASP B O 1
ATOM 4734 N N . ALA B 1 228 ? -16.984 -15.328 -17.875 1 95.62 228 ALA B N 1
ATOM 4735 C CA . ALA B 1 228 ? -16.844 -14.852 -16.5 1 95.62 228 ALA B CA 1
ATOM 4736 C C . ALA B 1 228 ? -18.062 -15.219 -15.656 1 95.62 228 ALA B C 1
ATOM 4738 O O . ALA B 1 228 ? -17.922 -15.633 -14.5 1 95.62 228 ALA B O 1
ATOM 4739 N N . LEU B 1 229 ? -19.219 -15.047 -16.203 1 95.12 229 LEU B N 1
ATOM 4740 C CA . LEU B 1 229 ? -20.438 -15.336 -15.445 1 95.12 229 LEU B CA 1
ATOM 4741 C C . LEU B 1 229 ? -20.547 -16.828 -15.141 1 95.12 229 LEU B C 1
ATOM 4743 O O . LEU B 1 229 ? -20.781 -17.219 -13.992 1 95.12 229 LEU B O 1
ATOM 4747 N N . THR B 1 230 ? -20.359 -17.641 -16.109 1 92.25 230 THR B N 1
ATOM 4748 C CA . THR B 1 230 ? -20.484 -19.094 -15.953 1 92.25 230 THR B CA 1
ATOM 4749 C C . THR B 1 230 ? -19.438 -19.609 -14.961 1 92.25 230 THR B C 1
ATOM 4751 O O . THR B 1 230 ? -19.766 -20.422 -14.086 1 92.25 230 THR B O 1
ATOM 4754 N N . VAL B 1 231 ? -18.281 -19.188 -15.117 1 91.81 231 VAL B N 1
ATOM 4755 C CA . VAL B 1 231 ? -17.188 -19.609 -14.234 1 91.81 231 VAL B CA 1
ATOM 4756 C C . VAL B 1 231 ? -17.484 -19.188 -12.805 1 91.81 231 VAL B C 1
ATOM 4758 O O . VAL B 1 231 ? -17.203 -19.938 -11.859 1 91.81 231 VAL B O 1
ATOM 4761 N N . SER B 1 232 ? -18.031 -17.984 -12.625 1 93.75 232 SER B N 1
ATOM 4762 C CA . SER B 1 232 ? -18.375 -17.484 -11.297 1 93.75 232 SER B CA 1
ATOM 4763 C C . SER B 1 232 ? -19.484 -18.312 -10.664 1 93.75 232 SER B C 1
ATOM 4765 O O . SER B 1 232 ? -19.469 -18.547 -9.453 1 93.75 232 SER B O 1
ATOM 4767 N N . LEU B 1 233 ? -20.406 -18.734 -11.453 1 92.5 233 LEU B N 1
ATOM 4768 C CA . LEU B 1 233 ? -21.547 -19.484 -10.945 1 92.5 233 LEU B CA 1
ATOM 4769 C C . LEU B 1 233 ? -21.125 -20.906 -10.57 1 92.5 233 LEU B C 1
ATOM 4771 O O . LEU B 1 233 ? -21.859 -21.594 -9.852 1 92.5 233 LEU B O 1
ATOM 4775 N N . ASP B 1 234 ? -19.984 -21.312 -11.016 1 89.69 234 ASP B N 1
ATOM 4776 C CA . ASP B 1 234 ? -19.453 -22.641 -10.695 1 89.69 234 ASP B CA 1
ATOM 4777 C C . ASP B 1 234 ? -18.688 -22.609 -9.383 1 89.69 234 ASP B C 1
ATOM 4779 O O . ASP B 1 234 ? -18.156 -23.641 -8.945 1 89.69 234 ASP B O 1
ATOM 4783 N N . SER B 1 235 ? -18.641 -21.516 -8.719 1 91.25 235 SER B N 1
ATOM 4784 C CA . SER B 1 235 ? -17.984 -21.344 -7.426 1 91.25 235 SER B CA 1
ATOM 4785 C C . SER B 1 235 ? -19 -21.188 -6.301 1 91.25 235 SER B C 1
ATOM 4787 O O . SER B 1 235 ? -20.031 -20.547 -6.477 1 91.25 235 SER B O 1
ATOM 4789 N N . GLY B 1 236 ? -18.75 -21.797 -5.215 1 90.62 236 GLY B N 1
ATOM 4790 C CA . GLY B 1 236 ? -19.625 -21.688 -4.07 1 90.62 236 GLY B CA 1
ATOM 4791 C C . GLY B 1 236 ? -19.594 -20.312 -3.422 1 90.62 236 GLY B C 1
ATOM 4792 O O . GLY B 1 236 ? -20.453 -19.984 -2.602 1 90.62 236 GLY B O 1
ATOM 4793 N N . LEU B 1 237 ? -18.719 -19.453 -3.791 1 93.94 237 LEU B N 1
ATOM 4794 C CA . LEU B 1 237 ? -18.531 -18.172 -3.104 1 93.94 237 LEU B CA 1
ATOM 4795 C C . LEU B 1 237 ? -18.75 -17.016 -4.062 1 93.94 237 LEU B C 1
ATOM 4797 O O . LEU B 1 237 ? -19.375 -16.016 -3.705 1 93.94 237 LEU B O 1
ATOM 4801 N N . LEU B 1 238 ? -18.266 -17.047 -5.332 1 95.19 238 LEU B N 1
ATOM 4802 C CA . LEU B 1 238 ? -18.109 -15.906 -6.23 1 95.19 238 LEU B CA 1
ATOM 4803 C C . LEU B 1 238 ? -19.469 -15.312 -6.598 1 95.19 238 LEU B C 1
ATOM 4805 O O . LEU B 1 238 ? -19.578 -14.109 -6.855 1 95.19 238 LEU B O 1
ATOM 4809 N N . PRO B 1 239 ? -20.547 -16.062 -6.617 1 95 239 PRO B N 1
ATOM 4810 C CA . PRO B 1 239 ? -21.844 -15.445 -6.91 1 95 239 PRO B CA 1
ATOM 4811 C C . PRO B 1 239 ? -22.188 -14.328 -5.926 1 95 239 PRO B C 1
ATOM 4813 O O . PRO B 1 239 ? -22.922 -13.398 -6.277 1 95 239 PRO B O 1
ATOM 4816 N N . LYS B 1 240 ? -21.672 -14.398 -4.688 1 96.19 240 LYS B N 1
ATOM 4817 C CA . LYS B 1 240 ? -21.906 -13.367 -3.68 1 96.19 240 LYS B CA 1
ATOM 4818 C C . LYS B 1 240 ? -21.25 -12.047 -4.078 1 96.19 240 LYS B C 1
ATOM 4820 O O . LYS B 1 240 ? -21.625 -10.984 -3.574 1 96.19 240 LYS B O 1
ATOM 4825 N N . PHE B 1 241 ? -20.266 -12.125 -4.984 1 96.81 241 PHE B N 1
ATOM 4826 C CA . PHE B 1 241 ? -19.5 -10.945 -5.352 1 96.81 241 PHE B CA 1
ATOM 4827 C C . PHE B 1 241 ? -19.906 -10.422 -6.723 1 96.81 241 PHE B C 1
ATOM 4829 O O . PHE B 1 241 ? -19.344 -9.453 -7.227 1 96.81 241 PHE B O 1
ATOM 4836 N N . LEU B 1 242 ? -20.922 -11.008 -7.348 1 96.44 242 LEU B N 1
ATOM 4837 C CA . LEU B 1 242 ? -21.438 -10.547 -8.633 1 96.44 242 LEU B CA 1
ATOM 4838 C C . LEU B 1 242 ? -22.125 -9.195 -8.484 1 96.44 242 LEU B C 1
ATOM 4840 O O . LEU B 1 242 ? -22.578 -8.828 -7.395 1 96.44 242 LEU B O 1
ATOM 4844 N N . PRO B 1 243 ? -22.156 -8.5 -9.617 1 94.81 243 PRO B N 1
ATOM 4845 C CA . PRO B 1 243 ? -23.016 -7.32 -9.578 1 94.81 243 PRO B CA 1
ATOM 4846 C C . PRO B 1 243 ? -24.438 -7.648 -9.117 1 94.81 243 PRO B C 1
ATOM 4848 O O . PRO B 1 243 ? -24.938 -8.742 -9.391 1 94.81 243 PRO B O 1
ATOM 4851 N N . LEU B 1 244 ? -25.062 -6.707 -8.539 1 93.5 244 LEU B N 1
ATOM 4852 C CA . LEU B 1 244 ? -26.344 -6.895 -7.867 1 93.5 244 LEU B CA 1
ATOM 4853 C C . LEU B 1 244 ? -27.359 -7.512 -8.812 1 93.5 244 LEU B C 1
ATOM 4855 O O . LEU B 1 244 ? -28.141 -8.375 -8.414 1 93.5 244 LEU B O 1
ATOM 4859 N N . LYS B 1 245 ? -27.391 -7.062 -10 1 92.88 245 LYS B N 1
ATOM 4860 C CA . LYS B 1 245 ? -28.344 -7.578 -10.977 1 92.88 245 LYS B CA 1
ATOM 4861 C C . LYS B 1 245 ? -28.219 -9.094 -11.109 1 92.88 245 LYS B C 1
ATOM 4863 O O . LYS B 1 245 ? -29.234 -9.797 -11.211 1 92.88 245 LYS B O 1
ATOM 4868 N N . TRP B 1 246 ? -27.078 -9.602 -11.117 1 93.62 246 TRP B N 1
ATOM 4869 C CA . TRP B 1 246 ? -26.844 -11.031 -11.297 1 93.62 246 TRP B CA 1
ATOM 4870 C C . TRP B 1 246 ? -27.047 -11.789 -9.984 1 93.62 246 TRP B C 1
ATOM 4872 O O . TRP B 1 246 ? -27.453 -12.953 -9.992 1 93.62 246 TRP B O 1
ATOM 4882 N N . GLN B 1 247 ? -26.781 -11.133 -8.852 1 93.38 247 GLN B N 1
ATOM 4883 C CA . GLN B 1 247 ? -27.031 -11.766 -7.559 1 93.38 247 GLN B CA 1
ATOM 4884 C C . GLN B 1 247 ? -28.516 -12.086 -7.379 1 93.38 247 GLN B C 1
ATOM 4886 O O . GLN B 1 247 ? -28.859 -13.094 -6.766 1 93.38 247 GLN B O 1
ATOM 4891 N N . LYS B 1 248 ? -29.266 -11.211 -7.867 1 93.19 248 LYS B N 1
ATOM 4892 C CA . LYS B 1 248 ? -30.719 -11.391 -7.746 1 93.19 248 LYS B CA 1
ATOM 4893 C C . LYS B 1 248 ? -31.188 -12.594 -8.555 1 93.19 248 LYS B C 1
ATOM 4895 O O . LYS B 1 248 ? -32.094 -13.305 -8.141 1 93.19 248 LYS B O 1
ATOM 4900 N N . ILE B 1 249 ? -30.594 -12.734 -9.656 1 91.81 249 ILE B N 1
ATOM 4901 C CA . ILE B 1 249 ? -30.969 -13.836 -10.539 1 91.81 249 ILE B CA 1
ATOM 4902 C C . ILE B 1 249 ? -30.328 -15.133 -10.055 1 91.81 249 ILE B C 1
ATOM 4904 O O . ILE B 1 249 ? -30.969 -16.188 -10.078 1 91.81 249 ILE B O 1
ATOM 4908 N N . TYR B 1 250 ? -29.094 -15.039 -9.625 1 91.25 250 TYR B N 1
ATOM 4909 C CA . TYR B 1 250 ? -28.344 -16.203 -9.188 1 91.25 250 TYR B CA 1
ATOM 4910 C C . TYR B 1 250 ? -27.797 -16.016 -7.777 1 91.25 250 TYR B C 1
ATOM 4912 O O . TYR B 1 250 ? -26.578 -15.836 -7.598 1 91.25 250 TYR B O 1
ATOM 4920 N N . PRO B 1 251 ? -28.609 -16.109 -6.82 1 90.25 251 PRO B N 1
ATOM 4921 C CA . PRO B 1 251 ? -28.141 -15.914 -5.449 1 90.25 251 PRO B CA 1
ATOM 4922 C C . PRO B 1 251 ? -27.172 -17.016 -4.996 1 90.25 251 PRO B C 1
ATOM 4924 O O . PRO B 1 251 ? -27.375 -18.188 -5.316 1 90.25 251 PRO B O 1
ATOM 4927 N N . ALA B 1 252 ? -26.172 -16.656 -4.191 1 90.44 252 ALA B N 1
ATOM 4928 C CA . ALA B 1 252 ? -25.078 -17.531 -3.795 1 90.44 252 ALA B CA 1
ATOM 4929 C C . ALA B 1 252 ? -25.609 -18.688 -2.936 1 90.44 252 ALA B C 1
ATOM 4931 O O . ALA B 1 252 ? -25.016 -19.781 -2.926 1 90.44 252 ALA B O 1
ATOM 4932 N N . ASN B 1 253 ? -26.672 -18.516 -2.225 1 88.06 253 ASN B N 1
ATOM 4933 C CA . ASN B 1 253 ? -27.156 -19.531 -1.299 1 88.06 253 ASN B CA 1
ATOM 4934 C C . ASN B 1 253 ? -27.859 -20.672 -2.033 1 88.06 253 ASN B C 1
ATOM 4936 O O . ASN B 1 253 ? -28.266 -21.656 -1.415 1 88.06 253 ASN B O 1
ATOM 4940 N N . LYS B 1 254 ? -27.969 -20.672 -3.301 1 86.88 254 LYS B N 1
ATOM 4941 C CA . LYS B 1 254 ? -28.594 -21.734 -4.09 1 86.88 254 LYS B CA 1
ATOM 4942 C C . LYS B 1 254 ? -27.547 -22.562 -4.82 1 86.88 254 LYS B C 1
ATOM 4944 O O . LYS B 1 254 ? -27.875 -23.391 -5.672 1 86.88 254 LYS B O 1
ATOM 4949 N N . TYR B 1 255 ? -26.438 -22.375 -4.52 1 86.62 255 TYR B N 1
ATOM 4950 C CA . TYR B 1 255 ? -25.344 -23.156 -5.086 1 86.62 255 TYR B CA 1
ATOM 4951 C C . TYR B 1 255 ? -25.453 -24.625 -4.684 1 86.62 255 TYR B C 1
ATOM 4953 O O . TYR B 1 255 ? -25.828 -24.938 -3.555 1 86.62 255 TYR B O 1
ATOM 4961 N N . PRO B 1 256 ? -25.141 -25.547 -5.5 1 85.75 256 PRO B N 1
ATOM 4962 C CA . PRO B 1 256 ? -24.703 -25.375 -6.887 1 85.75 256 PRO B CA 1
ATOM 4963 C C . PRO B 1 256 ? -25.875 -25.156 -7.852 1 85.75 256 PRO B C 1
ATOM 4965 O O . PRO B 1 256 ? -26.984 -25.609 -7.59 1 85.75 256 PRO B O 1
ATOM 4968 N N . TRP B 1 257 ? -25.562 -24.578 -8.922 1 82.38 257 TRP B N 1
ATOM 4969 C CA . TRP B 1 257 ? -26.578 -24.328 -9.945 1 82.38 257 TRP B CA 1
ATOM 4970 C C . TRP B 1 257 ? -26.641 -25.5 -10.922 1 82.38 257 TRP B C 1
ATOM 4972 O O . TRP B 1 257 ? -25.688 -25.766 -11.648 1 82.38 257 TRP B O 1
ATOM 4982 N N . ILE B 1 258 ? -27.75 -26.219 -10.898 1 80 258 ILE B N 1
ATOM 4983 C CA . ILE B 1 258 ? -28.047 -27.359 -11.766 1 80 258 ILE B CA 1
ATOM 4984 C C . ILE B 1 258 ? -29.422 -27.203 -12.391 1 80 258 ILE B C 1
ATOM 4986 O O . ILE B 1 258 ? -30.438 -27.156 -11.672 1 80 258 ILE B O 1
ATOM 4990 N N . PRO B 1 259 ? -29.453 -27.156 -13.773 1 73.88 259 PRO B N 1
ATOM 4991 C CA . PRO B 1 259 ? -28.359 -27.188 -14.742 1 73.88 259 PRO B CA 1
ATOM 4992 C C . PRO B 1 259 ? -27.562 -25.891 -14.789 1 73.88 259 PRO B C 1
ATOM 4994 O O . PRO B 1 259 ? -28.078 -24.844 -14.367 1 73.88 259 PRO B O 1
ATOM 4997 N N . LYS B 1 260 ? -26.375 -25.969 -15.289 1 73.69 260 LYS B N 1
ATOM 4998 C CA . LYS B 1 260 ? -25.562 -24.766 -15.461 1 73.69 260 LYS B CA 1
ATOM 4999 C C . LYS B 1 260 ? -26.125 -23.859 -16.562 1 73.69 260 LYS B C 1
ATOM 5001 O O . LYS B 1 260 ? -26.406 -24.328 -17.672 1 73.69 260 LYS B O 1
ATOM 5006 N N . PRO B 1 261 ? -26.422 -22.641 -16.125 1 74 261 PRO B N 1
ATOM 5007 C CA . PRO B 1 261 ? -26.953 -21.75 -17.156 1 74 261 PRO B CA 1
ATOM 5008 C C . PRO B 1 261 ? -25.922 -21.438 -18.25 1 74 261 PRO B C 1
ATOM 5010 O O . PRO B 1 261 ? -24.734 -21.297 -17.953 1 74 261 PRO B O 1
ATOM 5013 N N . GLN B 1 262 ? -26.266 -21.703 -19.516 1 73.62 262 GLN B N 1
ATOM 5014 C CA . GLN B 1 262 ? -25.438 -21.234 -20.625 1 73.62 262 GLN B CA 1
ATOM 5015 C C . GLN B 1 262 ? -25.812 -19.828 -21.031 1 73.62 262 GLN B C 1
ATOM 5017 O O . GLN B 1 262 ? -26.797 -19.609 -21.766 1 73.62 262 GLN B O 1
ATOM 5022 N N . LEU B 1 263 ? -25.125 -18.875 -20.375 1 78.56 263 LEU B N 1
ATOM 5023 C CA . LEU B 1 263 ? -25.5 -17.484 -20.625 1 78.56 263 LEU B CA 1
ATOM 5024 C C . LEU B 1 263 ? -24.438 -16.766 -21.453 1 78.56 263 LEU B C 1
ATOM 5026 O O . LEU B 1 263 ? -23.25 -16.891 -21.172 1 78.56 263 LEU B O 1
ATOM 5030 N N . ILE B 1 264 ? -24.906 -16.281 -22.578 1 85.81 264 ILE B N 1
ATOM 5031 C CA . ILE B 1 264 ? -24.031 -15.43 -23.375 1 85.81 264 ILE B CA 1
ATOM 5032 C C . ILE B 1 264 ? -24.188 -13.969 -22.938 1 85.81 264 ILE B C 1
ATOM 5034 O O . ILE B 1 264 ? -25.312 -13.438 -22.922 1 85.81 264 ILE B O 1
ATOM 5038 N N . ILE B 1 265 ? -23.141 -13.438 -22.438 1 93.06 265 ILE B N 1
ATOM 5039 C CA . ILE B 1 265 ? -23.188 -12.031 -22.047 1 93.06 265 ILE B CA 1
ATOM 5040 C C . ILE B 1 265 ? -22.203 -11.234 -22.906 1 93.06 265 ILE B C 1
ATOM 5042 O O . ILE B 1 265 ? -21.312 -11.805 -23.531 1 93.06 265 ILE B O 1
ATOM 5046 N N . SER B 1 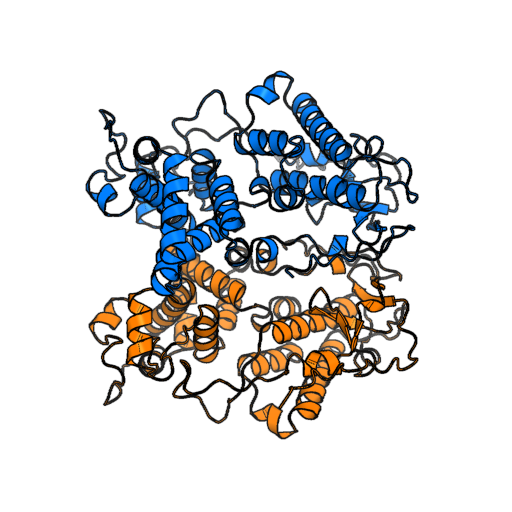266 ? -22.453 -9.945 -23.031 1 95.31 266 SER B N 1
ATOM 5047 C CA . SER B 1 266 ? -21.547 -9.094 -23.797 1 95.31 266 SER B CA 1
ATOM 5048 C C . SER B 1 266 ? -20.172 -9.016 -23.141 1 95.31 266 SER B C 1
ATOM 5050 O O . SER B 1 266 ? -20.016 -9.32 -21.953 1 95.31 266 SER B O 1
ATOM 5052 N N . GLN B 1 267 ? -19.219 -8.617 -23.938 1 95.88 267 GLN B N 1
ATOM 5053 C CA . GLN B 1 267 ? -17.875 -8.422 -23.422 1 95.88 267 GLN B CA 1
ATOM 5054 C C . GLN B 1 267 ? -17.844 -7.359 -22.328 1 95.88 267 GLN B C 1
ATOM 5056 O O . GLN B 1 267 ? -17.141 -7.508 -21.328 1 95.88 267 GLN B O 1
ATOM 5061 N N . GLU B 1 268 ? -18.578 -6.379 -22.531 1 96.31 268 GLU B N 1
ATOM 5062 C CA . GLU B 1 268 ? -18.672 -5.316 -21.531 1 96.31 268 GLU B CA 1
ATOM 5063 C C . GLU B 1 268 ? -19.203 -5.852 -20.203 1 96.31 268 GLU B C 1
ATOM 5065 O O . GLU B 1 268 ? -18.641 -5.555 -19.141 1 96.31 268 GLU B O 1
ATOM 5070 N N . GLU B 1 269 ? -20.188 -6.605 -20.328 1 96.44 269 GLU B N 1
ATOM 5071 C CA . GLU B 1 269 ? -20.781 -7.18 -19.125 1 96.44 269 GLU B CA 1
ATOM 5072 C C . GLU B 1 269 ? -19.812 -8.148 -18.438 1 96.44 269 GLU B C 1
ATOM 5074 O O . GLU B 1 269 ? -19.703 -8.164 -17.219 1 96.44 269 GLU B O 1
ATOM 5079 N N . ALA B 1 270 ? -19.188 -8.953 -19.25 1 97.62 270 ALA B N 1
ATOM 5080 C CA . ALA B 1 270 ? -18.203 -9.883 -18.703 1 97.62 270 ALA B CA 1
ATOM 5081 C C . ALA B 1 270 ? -17.094 -9.133 -17.969 1 97.62 270 ALA B C 1
ATOM 5083 O O . ALA B 1 270 ? -16.688 -9.523 -16.875 1 97.62 270 ALA B O 1
ATOM 5084 N N . GLY B 1 271 ? -16.609 -8.047 -18.594 1 98.5 271 GLY B N 1
ATOM 5085 C CA . GLY B 1 271 ? -15.578 -7.223 -17.969 1 98.5 271 GLY B CA 1
ATOM 5086 C C . GLY B 1 271 ? -16.016 -6.621 -16.641 1 98.5 271 GLY B C 1
ATOM 5087 O O . GLY B 1 271 ? -15.266 -6.637 -15.672 1 98.5 271 GLY B O 1
ATOM 5088 N N . LYS B 1 272 ? -17.234 -6.168 -16.578 1 97.75 272 LYS B N 1
ATOM 5089 C CA . LYS B 1 272 ? -17.781 -5.59 -15.359 1 97.75 272 LYS B CA 1
ATOM 5090 C C . LYS B 1 272 ? -17.875 -6.633 -14.25 1 97.75 272 LYS B C 1
ATOM 5092 O O . LYS B 1 272 ? -17.594 -6.344 -13.094 1 97.75 272 LYS B O 1
ATOM 5097 N N . ILE B 1 273 ? -18.281 -7.781 -14.648 1 98.12 273 ILE B N 1
ATOM 5098 C CA . ILE B 1 273 ? -18.406 -8.875 -13.688 1 98.12 273 ILE B CA 1
ATOM 5099 C C . ILE B 1 273 ? -17.047 -9.156 -13.055 1 98.12 273 ILE B C 1
ATOM 5101 O O . ILE B 1 273 ? -16.922 -9.203 -11.828 1 98.12 273 ILE B O 1
ATOM 5105 N N . VAL B 1 274 ? -15.992 -9.289 -13.867 1 98.75 274 VAL B N 1
ATOM 5106 C CA . VAL B 1 274 ? -14.664 -9.641 -13.383 1 98.75 274 VAL B CA 1
ATOM 5107 C C . VAL B 1 274 ? -14.125 -8.531 -12.477 1 98.75 274 VAL B C 1
ATOM 5109 O O . VAL B 1 274 ? -13.609 -8.805 -11.391 1 98.75 274 VAL B O 1
ATOM 5112 N N . ILE B 1 275 ? -14.305 -7.293 -12.891 1 98.62 275 ILE B N 1
ATOM 5113 C CA . ILE B 1 275 ? -13.805 -6.148 -12.133 1 98.62 275 ILE B CA 1
ATOM 5114 C C . ILE B 1 275 ? -14.531 -6.055 -10.797 1 98.62 275 ILE B C 1
ATOM 5116 O O . ILE B 1 275 ? -13.906 -5.836 -9.758 1 98.62 275 ILE B O 1
ATOM 5120 N N . GLU B 1 276 ? -15.812 -6.32 -10.781 1 97.81 276 GLU B N 1
ATOM 5121 C CA . GLU B 1 276 ? -16.609 -6.25 -9.562 1 97.81 276 GLU B CA 1
ATOM 5122 C C . GLU B 1 276 ? -16.25 -7.383 -8.602 1 97.81 276 GLU B C 1
ATOM 5124 O O . GLU B 1 276 ? -16.172 -7.18 -7.391 1 97.81 276 GLU B O 1
ATOM 5129 N N . ILE B 1 277 ? -16.047 -8.484 -9.148 1 98.31 277 ILE B N 1
ATOM 5130 C CA . ILE B 1 277 ? -15.68 -9.625 -8.312 1 98.31 277 ILE B CA 1
ATOM 5131 C C . ILE B 1 277 ? -14.352 -9.328 -7.605 1 98.31 277 ILE B C 1
ATOM 5133 O O . ILE B 1 277 ? -14.203 -9.602 -6.41 1 98.31 277 ILE B O 1
ATOM 5137 N N . HIS B 1 278 ? -13.391 -8.773 -8.32 1 98.25 278 HIS B N 1
ATOM 5138 C CA . HIS B 1 278 ? -12.102 -8.445 -7.73 1 98.25 278 HIS B CA 1
ATOM 5139 C C . HIS B 1 278 ? -12.25 -7.379 -6.645 1 98.25 278 HIS B C 1
ATOM 5141 O O . HIS B 1 278 ? -11.641 -7.488 -5.578 1 98.25 278 HIS B O 1
ATOM 5147 N N . ARG B 1 279 ? -13.062 -6.41 -6.898 1 96.44 279 ARG B N 1
ATOM 5148 C CA . ARG B 1 279 ? -13.297 -5.355 -5.918 1 96.44 279 ARG B CA 1
ATOM 5149 C C . ARG B 1 279 ? -13.984 -5.91 -4.676 1 96.44 279 ARG B C 1
ATOM 5151 O O . ARG B 1 279 ? -13.492 -5.742 -3.557 1 96.44 279 ARG B O 1
ATOM 5158 N N . HIS B 1 280 ? -15.055 -6.617 -4.836 1 95.88 280 HIS B N 1
ATOM 5159 C CA . HIS B 1 280 ? -15.828 -7.141 -3.715 1 95.88 280 HIS B CA 1
ATOM 5160 C C . HIS B 1 280 ? -15.047 -8.203 -2.955 1 95.88 280 HIS B C 1
ATOM 5162 O O . HIS B 1 280 ? -15.062 -8.234 -1.723 1 95.88 280 HIS B O 1
ATOM 5168 N N . GLY B 1 281 ? -14.406 -9.086 -3.762 1 95.75 281 GLY B N 1
ATOM 5169 C CA . GLY B 1 281 ? -13.578 -10.094 -3.117 1 95.75 281 GLY B CA 1
ATOM 5170 C C . GLY B 1 281 ? -12.453 -9.5 -2.285 1 95.75 281 GLY B C 1
ATOM 5171 O O . GLY B 1 281 ? -11.953 -10.148 -1.364 1 95.75 281 GLY B O 1
ATOM 5172 N N . SER B 1 282 ? -12.023 -8.289 -2.578 1 94.44 282 SER B N 1
ATOM 5173 C CA . SER B 1 282 ? -10.938 -7.633 -1.854 1 94.44 282 SER B CA 1
ATOM 5174 C C . SER B 1 282 ? -11.453 -6.934 -0.6 1 94.44 282 SER B C 1
ATOM 5176 O O . SER B 1 282 ? -10.805 -6.965 0.446 1 94.44 282 SER B O 1
ATOM 5178 N N . VAL B 1 283 ? -12.641 -6.379 -0.679 1 91.31 283 VAL B N 1
ATOM 5179 C CA . VAL B 1 283 ? -13.117 -5.516 0.396 1 91.31 283 VAL B CA 1
ATOM 5180 C C . VAL B 1 283 ? -14.125 -6.266 1.259 1 91.31 283 VAL B C 1
ATOM 5182 O O . VAL B 1 283 ? -14.148 -6.105 2.482 1 91.31 283 VAL B O 1
ATOM 5185 N N . HIS B 1 284 ? -14.883 -7.121 0.713 1 93 284 HIS B N 1
ATOM 5186 C CA . HIS B 1 284 ? -16 -7.77 1.39 1 93 284 HIS B CA 1
ATOM 5187 C C . HIS B 1 284 ? -15.773 -9.273 1.523 1 93 284 HIS B C 1
ATOM 5189 O O . HIS B 1 284 ? -16.719 -10.055 1.481 1 93 284 HIS B O 1
ATOM 5195 N N . SER B 1 285 ? -14.555 -9.633 1.578 1 92.38 285 SER B N 1
ATOM 5196 C CA . SER B 1 285 ? -14.172 -11.039 1.605 1 92.38 285 SER B CA 1
ATOM 5197 C C . SER B 1 285 ? -14.656 -11.719 2.883 1 92.38 285 SER B C 1
ATOM 5199 O O . SER B 1 285 ? -15.031 -12.891 2.865 1 92.38 285 SER B O 1
ATOM 5201 N N . VAL B 1 286 ? -14.578 -11.023 4.004 1 90.75 286 VAL B N 1
ATOM 5202 C CA . VAL B 1 286 ? -14.984 -11.578 5.289 1 90.75 286 VAL B CA 1
ATOM 5203 C C . VAL B 1 286 ? -16.016 -10.664 5.949 1 90.75 286 VAL B C 1
ATOM 5205 O O . VAL B 1 286 ? -15.656 -9.617 6.5 1 90.75 286 VAL B O 1
ATOM 5208 N N . GLU B 1 287 ? -17.156 -11.078 5.887 1 91.94 287 GLU B N 1
ATOM 5209 C CA . GLU B 1 287 ? -18.297 -10.375 6.473 1 91.94 287 GLU B CA 1
ATOM 5210 C C . GLU B 1 287 ? -19.469 -11.32 6.715 1 91.94 287 GLU B C 1
ATOM 5212 O O . GLU B 1 287 ? -19.469 -12.461 6.234 1 91.94 287 GLU B O 1
ATOM 5217 N N . VAL B 1 288 ? -20.422 -10.953 7.43 1 87.69 288 VAL B N 1
ATOM 5218 C CA . VAL B 1 288 ? -21.5 -11.812 7.891 1 87.69 288 VAL B CA 1
ATOM 5219 C C . VAL B 1 288 ? -22.188 -12.477 6.691 1 87.69 288 VAL B C 1
ATOM 5221 O O . VAL B 1 288 ? -22.375 -13.695 6.676 1 87.69 288 VAL B O 1
ATOM 5224 N N . GLY B 1 289 ? -22.531 -11.828 5.668 1 88.62 289 GLY B N 1
ATOM 5225 C CA . GLY B 1 289 ? -23.172 -12.391 4.488 1 88.62 289 GLY B CA 1
ATOM 5226 C C . GLY B 1 289 ? -22.312 -13.414 3.771 1 88.62 289 GLY B C 1
ATOM 5227 O O . GLY B 1 289 ? -22.812 -14.422 3.271 1 88.62 289 GLY B O 1
ATOM 5228 N N . VAL B 1 290 ? -21.109 -13.234 3.787 1 91.81 290 VAL B N 1
ATOM 5229 C CA . VAL B 1 290 ? -20.172 -14.125 3.119 1 91.81 290 VAL B CA 1
ATOM 5230 C C . VAL B 1 290 ? -19.891 -15.344 4 1 91.81 290 VAL B C 1
ATOM 5232 O O . VAL B 1 290 ? -19.828 -16.469 3.512 1 91.81 290 VAL B O 1
ATOM 5235 N N . ASP B 1 291 ? -19.781 -15.133 5.262 1 89.44 291 ASP B N 1
ATOM 5236 C CA . ASP B 1 291 ? -19.531 -16.219 6.203 1 89.44 291 ASP B CA 1
ATOM 5237 C C . ASP B 1 291 ? -20.672 -17.234 6.176 1 89.44 291 ASP B C 1
ATOM 5239 O O . ASP B 1 291 ? -20.438 -18.438 6.234 1 89.44 291 ASP B O 1
ATOM 5243 N N . THR B 1 292 ? -21.797 -16.703 6.09 1 89.12 292 THR B N 1
ATOM 5244 C CA . THR B 1 292 ? -22.969 -17.562 6.027 1 89.12 292 THR B CA 1
ATOM 5245 C C . THR B 1 292 ? -22.922 -18.438 4.777 1 89.12 292 THR B C 1
ATOM 5247 O O . THR B 1 292 ? -23.234 -19.641 4.836 1 89.12 292 THR B O 1
ATOM 5250 N N . ILE B 1 293 ? -22.562 -17.859 3.713 1 91.31 293 ILE B N 1
ATOM 5251 C CA . ILE B 1 293 ? -22.484 -18.562 2.441 1 91.31 293 ILE B CA 1
ATOM 5252 C C . ILE B 1 293 ? -21.406 -19.641 2.52 1 91.31 293 ILE B C 1
ATOM 5254 O O . ILE B 1 293 ? -21.641 -20.797 2.127 1 91.31 293 ILE B O 1
ATOM 5258 N N . VAL B 1 294 ? -20.266 -19.297 3.008 1 89.56 294 VAL B N 1
ATOM 5259 C CA . VAL B 1 294 ? -19.141 -20.219 3.086 1 89.56 294 VAL B CA 1
ATOM 5260 C C . VAL B 1 294 ? -19.484 -21.391 4.016 1 89.56 294 VAL B C 1
ATOM 5262 O O . VAL B 1 294 ? -19.234 -22.547 3.688 1 89.56 294 VAL B O 1
ATOM 5265 N N . THR B 1 295 ? -20.047 -21.109 5.117 1 87.12 295 THR B N 1
ATOM 5266 C CA . THR B 1 295 ? -20.406 -22.156 6.078 1 87.12 295 THR B CA 1
ATOM 5267 C C . THR B 1 295 ? -21.438 -23.109 5.488 1 87.12 295 THR B C 1
ATOM 5269 O O . THR B 1 295 ? -21.438 -24.297 5.781 1 87.12 295 THR B O 1
ATOM 5272 N N . SER B 1 296 ? -22.266 -22.578 4.715 1 87.88 296 SER B N 1
ATOM 5273 C CA . SER B 1 296 ? -23.328 -23.375 4.129 1 87.88 296 SER B CA 1
ATOM 5274 C C . SER B 1 296 ? -22.812 -24.219 2.967 1 87.88 296 SER B C 1
ATOM 5276 O O . SER B 1 296 ? -23.188 -25.375 2.818 1 87.88 296 SER B O 1
ATOM 5278 N N . ASN B 1 297 ? -22.031 -23.609 2.152 1 88.38 297 ASN B N 1
ATOM 5279 C CA . ASN B 1 297 ? -21.625 -24.25 0.907 1 88.38 297 ASN B CA 1
ATOM 5280 C C . ASN B 1 297 ? -20.375 -25.109 1.098 1 88.38 297 ASN B C 1
ATOM 5282 O O . ASN B 1 297 ? -20.062 -25.953 0.259 1 88.38 297 ASN B O 1
ATOM 5286 N N . PHE B 1 298 ? -19.609 -24.75 2.133 1 85.56 298 PHE B N 1
ATOM 5287 C CA . PHE B 1 298 ? -18.375 -25.484 2.412 1 85.56 298 PHE B CA 1
ATOM 5288 C C . PHE B 1 298 ? -18.391 -26.031 3.83 1 85.56 298 PHE B C 1
ATOM 5290 O O . PHE B 1 298 ? -17.75 -25.484 4.723 1 85.56 298 PHE B O 1
ATOM 5297 N N . PRO B 1 299 ? -18.984 -27.094 4.02 1 74.88 299 PRO B N 1
ATOM 5298 C CA . PRO B 1 299 ? -19.172 -27.641 5.363 1 74.88 299 PRO B CA 1
ATOM 5299 C C . PRO B 1 299 ? -17.859 -27.938 6.074 1 74.88 299 PRO B C 1
ATOM 5301 O O . PRO B 1 299 ? -17.812 -27.984 7.305 1 74.88 299 PRO B O 1
ATOM 5304 N N . GLY B 1 300 ? -16.75 -28.219 5.32 1 69.44 300 GLY B N 1
ATOM 5305 C CA . GLY B 1 300 ? -15.469 -28.406 5.957 1 69.44 300 GLY B CA 1
ATOM 5306 C C . GLY B 1 300 ? -15 -27.203 6.75 1 69.44 300 GLY B C 1
ATOM 5307 O O . GLY B 1 300 ? -14.109 -27.312 7.594 1 69.44 300 GLY B O 1
ATOM 5308 N N . PHE B 1 301 ? -15.547 -26.031 6.449 1 71.69 301 PHE B N 1
ATOM 5309 C CA . PHE B 1 301 ? -15.18 -24.828 7.188 1 71.69 301 PHE B CA 1
ATOM 5310 C C . PHE B 1 301 ? -15.875 -24.781 8.539 1 71.69 301 PHE B C 1
ATOM 5312 O O . PHE B 1 301 ? -15.797 -23.797 9.258 1 71.69 301 PHE B O 1
ATOM 5319 N N . SER B 1 302 ? -16.219 -26 8.992 1 64.5 302 SER B N 1
ATOM 5320 C CA . SER B 1 302 ? -16.859 -26 10.297 1 64.5 302 SER B CA 1
ATOM 5321 C C . SER B 1 302 ? -15.852 -25.734 11.414 1 64.5 302 SER B C 1
ATOM 5323 O O . SER B 1 302 ? -14.867 -26.453 11.555 1 64.5 302 SER B O 1
ATOM 5325 N N . GLY B 1 303 ? -15.766 -24.578 11.977 1 62.06 303 GLY B N 1
ATOM 5326 C CA . GLY B 1 303 ? -14.914 -24.172 13.086 1 62.06 303 GLY B CA 1
ATOM 5327 C C . GLY B 1 303 ? -13.852 -23.172 12.695 1 62.06 303 GLY B C 1
ATOM 5328 O O . GLY B 1 303 ? -13.672 -22.156 13.375 1 62.06 303 GLY B O 1
ATOM 5329 N N . ASP B 1 304 ? -13.094 -23.625 11.445 1 70.31 304 ASP B N 1
ATOM 5330 C CA . ASP B 1 304 ? -11.992 -22.734 11.094 1 70.31 304 ASP B CA 1
ATOM 5331 C C . ASP B 1 304 ? -12.461 -21.625 10.172 1 70.31 304 ASP B C 1
ATOM 5333 O O . ASP B 1 304 ? -13.18 -21.875 9.195 1 70.31 304 ASP B O 1
ATOM 5337 N N . LYS B 1 305 ? -12.172 -20.453 10.469 1 81.25 305 LYS B N 1
ATOM 5338 C CA . LYS B 1 305 ? -12.609 -19.344 9.641 1 81.25 305 LYS B CA 1
ATOM 5339 C C . LYS B 1 305 ? -11.664 -19.125 8.461 1 81.25 305 LYS B C 1
ATOM 5341 O O . LYS B 1 305 ? -10.461 -19.375 8.578 1 81.25 305 LYS B O 1
ATOM 5346 N N . PHE B 1 306 ? -12.242 -18.891 7.336 1 87.94 306 PHE B N 1
ATOM 5347 C CA . PHE B 1 306 ? -11.445 -18.516 6.18 1 87.94 306 PHE B CA 1
ATOM 5348 C C . PHE B 1 306 ? -10.922 -17.094 6.332 1 87.94 306 PHE B C 1
ATOM 5350 O O . PHE B 1 306 ? -11.406 -16.328 7.168 1 87.94 306 PHE B O 1
ATOM 5357 N N . THR B 1 307 ? -9.906 -16.844 5.555 1 90.12 307 THR B N 1
ATOM 5358 C CA . THR B 1 307 ? -9.289 -15.516 5.641 1 90.12 307 THR B CA 1
ATOM 5359 C C . THR B 1 307 ? -9.492 -14.734 4.348 1 90.12 307 THR B C 1
ATOM 5361 O O . THR B 1 307 ? -9.82 -15.32 3.311 1 90.12 307 THR B O 1
ATOM 5364 N N . ARG B 1 308 ? -9.289 -13.445 4.418 1 93.31 308 ARG B N 1
ATOM 5365 C CA . ARG B 1 308 ? -9.312 -12.578 3.242 1 93.31 308 ARG B CA 1
ATOM 5366 C C . ARG B 1 308 ? -8.312 -13.055 2.195 1 93.31 308 ARG B C 1
ATOM 5368 O O . ARG B 1 308 ? -8.609 -13.055 0.999 1 93.31 308 ARG B O 1
ATOM 5375 N N . MET B 1 309 ? -7.141 -13.492 2.629 1 93.25 309 MET B N 1
ATOM 5376 C CA . MET B 1 309 ? -6.082 -13.922 1.721 1 93.25 309 MET B CA 1
ATOM 5377 C C . MET B 1 309 ? -6.504 -15.172 0.95 1 93.25 309 MET B C 1
ATOM 5379 O O . MET B 1 309 ? -6.145 -15.336 -0.217 1 93.25 309 MET B O 1
ATOM 5383 N N . GLU B 1 310 ? -7.266 -15.992 1.56 1 92.88 310 GLU B N 1
ATOM 5384 C CA . GLU B 1 310 ? -7.766 -17.188 0.882 1 92.88 310 GLU B CA 1
ATOM 5385 C C . GLU B 1 310 ? -8.75 -16.828 -0.223 1 92.88 310 GLU B C 1
ATOM 5387 O O . GLU B 1 310 ? -8.75 -17.438 -1.293 1 92.88 310 GLU B O 1
ATOM 5392 N N . VAL B 1 311 ? -9.57 -15.836 0.041 1 95.19 311 VAL B N 1
ATOM 5393 C CA . VAL B 1 311 ? -10.531 -15.383 -0.96 1 95.19 311 VAL B CA 1
ATOM 5394 C C . VAL B 1 311 ? -9.789 -14.781 -2.152 1 95.19 311 VAL B C 1
ATOM 5396 O O . VAL B 1 311 ? -10.109 -15.086 -3.305 1 95.19 311 VAL B O 1
ATOM 5399 N N . LEU B 1 312 ? -8.82 -13.984 -1.893 1 96.38 312 LEU B N 1
ATOM 5400 C CA . LEU B 1 312 ? -8.039 -13.352 -2.957 1 96.38 312 LEU B CA 1
ATOM 5401 C C . LEU B 1 312 ? -7.277 -14.398 -3.764 1 96.38 312 LEU B C 1
ATOM 5403 O O . LEU B 1 312 ? -7.164 -14.281 -4.984 1 96.38 312 LEU B O 1
ATOM 5407 N N . ALA B 1 313 ? -6.758 -15.406 -3.08 1 95.62 313 ALA B N 1
ATOM 5408 C CA . ALA B 1 313 ? -6.078 -16.5 -3.773 1 95.62 313 ALA B CA 1
ATOM 5409 C C . ALA B 1 313 ? -7.039 -17.234 -4.707 1 95.62 313 ALA B C 1
ATOM 5411 O O . ALA B 1 313 ? -6.668 -17.594 -5.824 1 95.62 313 ALA B O 1
ATOM 5412 N N . LEU B 1 314 ? -8.211 -17.422 -4.254 1 95.19 314 LEU B N 1
ATOM 5413 C CA . LEU B 1 314 ? -9.227 -18.078 -5.074 1 95.19 314 LEU B CA 1
ATOM 5414 C C . LEU B 1 314 ? -9.516 -17.266 -6.332 1 95.19 314 LEU B C 1
ATOM 5416 O O . LEU B 1 314 ? -9.547 -17.812 -7.438 1 95.19 314 LEU B O 1
ATOM 5420 N N . ILE B 1 315 ? -9.711 -15.977 -6.164 1 96.75 315 ILE B N 1
ATOM 5421 C CA . ILE B 1 315 ? -10.023 -15.094 -7.285 1 96.75 315 ILE B CA 1
ATOM 5422 C C . ILE B 1 315 ? -8.859 -15.078 -8.273 1 96.75 315 ILE B C 1
ATOM 5424 O O . ILE B 1 315 ? -9.062 -15.148 -9.484 1 96.75 315 ILE B O 1
ATOM 5428 N N . ARG B 1 316 ? -7.652 -15.008 -7.723 1 95.44 316 ARG B N 1
ATOM 5429 C CA . ARG B 1 316 ? -6.449 -15.031 -8.547 1 95.44 316 ARG B CA 1
ATOM 5430 C C . ARG B 1 316 ? -6.363 -16.328 -9.352 1 95.44 316 ARG B C 1
ATOM 5432 O O . ARG B 1 316 ? -5.859 -16.328 -10.477 1 95.44 316 ARG B O 1
ATOM 5439 N N . HIS B 1 317 ? -6.824 -17.391 -8.797 1 94.75 317 HIS B N 1
ATOM 5440 C CA . HIS B 1 317 ? -6.809 -18.688 -9.453 1 94.75 317 HIS B CA 1
ATOM 5441 C C . HIS B 1 317 ? -7.859 -18.766 -10.555 1 94.75 317 HIS B C 1
ATOM 5443 O O . HIS B 1 317 ? -7.598 -19.312 -11.633 1 94.75 317 HIS B O 1
ATOM 5449 N N . ILE B 1 318 ? -8.977 -18.219 -10.312 1 95.25 318 ILE B N 1
ATOM 5450 C CA . ILE B 1 318 ? -10.102 -18.312 -11.242 1 95.25 318 ILE B CA 1
ATOM 5451 C C . ILE B 1 318 ? -9.891 -17.344 -12.406 1 95.25 318 ILE B C 1
ATOM 5453 O O . ILE B 1 318 ? -10.227 -17.672 -13.547 1 95.25 318 ILE B O 1
ATOM 5457 N N . PHE B 1 319 ? -9.336 -16.188 -12.117 1 96.81 319 PHE B N 1
ATOM 5458 C CA . PHE B 1 319 ? -9.062 -15.188 -13.141 1 96.81 319 PHE B CA 1
ATOM 5459 C C . PHE B 1 319 ? -7.578 -14.828 -13.156 1 96.81 319 PHE B C 1
ATOM 5461 O O . PHE B 1 319 ? -7.207 -13.68 -12.891 1 96.81 319 PHE B O 1
ATOM 5468 N N . PRO B 1 320 ? -6.719 -15.711 -13.547 1 95.56 320 PRO B N 1
ATOM 5469 C CA . PRO B 1 320 ? -5.277 -15.547 -13.336 1 95.56 320 PRO B CA 1
ATOM 5470 C C . PRO B 1 320 ? -4.672 -14.445 -14.203 1 95.56 320 PRO B C 1
ATOM 5472 O O . PRO B 1 320 ? -3.596 -13.93 -13.891 1 95.56 320 PRO B O 1
ATOM 5475 N N . GLU B 1 321 ? -5.293 -13.945 -15.32 1 96.81 321 GLU B N 1
ATOM 5476 C CA . GLU B 1 321 ? -4.699 -12.969 -16.234 1 96.81 321 GLU B CA 1
ATOM 5477 C C . GLU B 1 321 ? -5.336 -11.594 -16.047 1 96.81 321 GLU B C 1
ATOM 5479 O O . GLU B 1 321 ? -5.141 -10.695 -16.875 1 96.81 321 GLU B O 1
ATOM 5484 N N . TYR B 1 322 ? -6.125 -11.492 -15.016 1 98.19 322 TYR B N 1
ATOM 5485 C CA . TYR B 1 322 ? -6.875 -10.258 -14.812 1 98.19 322 TYR B CA 1
ATOM 5486 C C . TYR B 1 322 ? -5.941 -9.055 -14.758 1 98.19 322 TYR B C 1
ATOM 5488 O O . TYR B 1 322 ? -6.062 -8.133 -15.57 1 98.19 322 TYR B O 1
ATOM 5496 N N . LEU B 1 323 ? -4.895 -9.055 -13.859 1 98.38 323 LEU B N 1
ATOM 5497 C CA .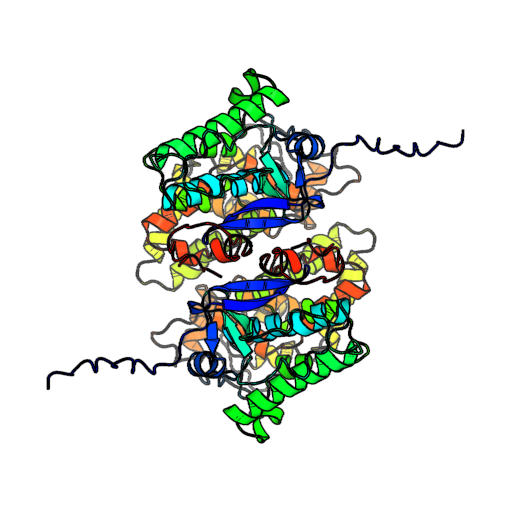 LEU B 1 323 ? -4.039 -7.875 -13.719 1 98.38 323 LEU B CA 1
ATOM 5498 C C . LEU B 1 323 ? -3.08 -7.754 -14.898 1 98.38 323 LEU B C 1
ATOM 5500 O O . LEU B 1 323 ? -2.689 -6.648 -15.273 1 98.38 323 LEU B O 1
ATOM 5504 N N . ASN B 1 324 ? -2.732 -8.906 -15.547 1 97.62 324 ASN B N 1
ATOM 5505 C CA . ASN B 1 324 ? -1.981 -8.812 -16.797 1 97.62 324 ASN B CA 1
ATOM 5506 C C . ASN B 1 324 ? -2.729 -7.988 -17.844 1 97.62 324 ASN B C 1
ATOM 5508 O O . ASN B 1 324 ? -2.139 -7.121 -18.484 1 97.62 324 ASN B O 1
ATOM 5512 N N . THR B 1 325 ? -3.986 -8.242 -17.922 1 98.19 325 THR B N 1
ATOM 5513 C CA . THR B 1 325 ? -4.832 -7.539 -18.891 1 98.19 325 THR B CA 1
ATOM 5514 C C . THR B 1 325 ? -4.992 -6.07 -18.5 1 98.19 325 THR B C 1
ATOM 5516 O O . THR B 1 325 ? -4.852 -5.18 -19.328 1 98.19 325 THR B O 1
ATOM 5519 N N . ILE B 1 326 ? -5.238 -5.824 -17.219 1 98.62 326 ILE B N 1
ATOM 5520 C CA . ILE B 1 326 ? -5.391 -4.465 -16.703 1 98.62 326 ILE B CA 1
ATOM 5521 C C . ILE B 1 326 ? -4.125 -3.664 -16.984 1 98.62 326 ILE B C 1
ATOM 5523 O O . ILE B 1 326 ? -4.188 -2.564 -17.547 1 98.62 326 ILE B O 1
ATOM 5527 N N . PHE B 1 327 ? -2.965 -4.203 -16.656 1 98 327 PHE B N 1
ATOM 5528 C CA . PHE B 1 327 ? -1.702 -3.496 -16.844 1 98 327 PHE B CA 1
ATOM 5529 C C . PHE B 1 327 ? -1.45 -3.197 -18.312 1 98 327 PHE B C 1
ATOM 5531 O O . PHE B 1 327 ? -1.094 -2.072 -18.672 1 98 327 PHE B O 1
ATOM 5538 N N . LYS B 1 328 ? -1.664 -4.188 -19.094 1 97.25 328 LYS B N 1
ATOM 5539 C CA . LYS B 1 328 ? -1.448 -4.02 -20.531 1 97.25 328 LYS B CA 1
ATOM 5540 C C . LYS B 1 328 ? -2.324 -2.902 -21.094 1 97.25 328 LYS B C 1
ATOM 5542 O O . LYS B 1 328 ? -1.832 -2.008 -21.781 1 97.25 328 LYS B O 1
ATOM 5547 N N . GLU B 1 329 ? -3.607 -2.922 -20.812 1 98 329 GLU B N 1
ATOM 5548 C CA . GLU B 1 329 ? -4.555 -1.953 -21.344 1 98 329 GLU B CA 1
ATOM 5549 C C . GLU B 1 329 ? -4.301 -0.557 -20.781 1 98 329 GLU B C 1
ATOM 5551 O O . GLU B 1 329 ? -4.406 0.437 -21.516 1 98 329 GLU B O 1
ATOM 5556 N N . PHE B 1 330 ? -3.939 -0.448 -19.5 1 97.94 330 PHE B N 1
ATOM 5557 C CA . PHE B 1 330 ? -3.615 0.844 -18.906 1 97.94 330 PHE B CA 1
ATOM 5558 C C . PHE B 1 330 ? -2.369 1.438 -19.547 1 97.94 330 PHE B C 1
ATOM 5560 O O . PHE B 1 330 ? -2.293 2.65 -19.766 1 97.94 330 PHE B O 1
ATOM 5567 N N . LYS B 1 331 ? -1.41 0.642 -19.797 1 96.44 331 LYS B N 1
ATOM 5568 C CA . LYS B 1 331 ? -0.195 1.117 -20.453 1 96.44 331 LYS B CA 1
ATOM 5569 C C . LYS B 1 331 ? -0.486 1.59 -21.875 1 96.44 331 LYS B C 1
ATOM 5571 O O . LYS B 1 331 ? 0.013 2.633 -22.297 1 96.44 331 LYS B O 1
ATOM 5576 N N . MET B 1 332 ? -1.271 0.859 -22.594 1 95.19 332 MET B N 1
ATOM 5577 C CA . MET B 1 332 ? -1.617 1.203 -23.984 1 95.19 332 MET B CA 1
ATOM 5578 C C . MET B 1 332 ? -2.285 2.572 -24.047 1 95.19 332 MET B C 1
ATOM 5580 O O . MET B 1 332 ? -2.086 3.32 -25 1 95.19 332 MET B O 1
ATOM 5584 N N . ASP B 1 333 ? -2.955 2.93 -23.031 1 93.31 333 ASP B N 1
ATOM 5585 C CA . ASP B 1 333 ? -3.717 4.176 -23.016 1 93.31 333 ASP B CA 1
ATOM 5586 C C . ASP B 1 333 ? -3.01 5.246 -22.188 1 93.31 333 ASP B C 1
ATOM 5588 O O . ASP B 1 333 ? -3.615 6.258 -21.828 1 93.31 333 ASP B O 1
ATOM 5592 N N . ASN B 1 334 ? -1.807 5.023 -21.797 1 93.31 334 ASN B N 1
ATOM 5593 C CA . ASN B 1 334 ? -0.968 5.949 -21.031 1 93.31 334 ASN B CA 1
ATOM 5594 C C . ASN B 1 334 ? -1.607 6.32 -19.703 1 93.31 334 ASN B C 1
ATOM 5596 O O . ASN B 1 334 ? -1.615 7.492 -19.312 1 93.31 334 ASN B O 1
ATOM 5600 N N . LEU B 1 335 ? -2.252 5.332 -19.062 1 95.06 335 LEU B N 1
ATOM 5601 C CA . LEU B 1 335 ? -2.918 5.547 -17.781 1 95.06 335 LEU B CA 1
ATOM 5602 C C . LEU B 1 335 ? -2.23 4.762 -16.672 1 95.06 335 LEU B C 1
ATOM 5604 O O . LEU B 1 335 ? -2.689 4.762 -15.531 1 95.06 335 LEU B O 1
ATOM 5608 N N . TYR B 1 336 ? -1.12 4.113 -16.984 1 96.31 336 TYR B N 1
ATOM 5609 C CA . TYR B 1 336 ? -0.492 3.143 -16.109 1 96.31 336 TYR B CA 1
ATOM 5610 C C . TYR B 1 336 ? -0.063 3.797 -14.797 1 96.31 336 TYR B C 1
ATOM 5612 O O . TYR B 1 336 ? -0.165 3.188 -13.727 1 96.31 336 TYR B O 1
ATOM 5620 N N . GLU B 1 337 ? 0.376 5.027 -14.844 1 93.56 337 GLU B N 1
ATOM 5621 C CA . GLU B 1 337 ? 0.85 5.738 -13.664 1 93.56 337 GLU B CA 1
ATOM 5622 C C . GLU B 1 337 ? -0.286 5.977 -12.672 1 93.56 337 GLU B C 1
ATOM 5624 O O . GLU B 1 337 ? -0.049 6.121 -11.469 1 93.56 337 GLU B O 1
ATOM 5629 N N . ASP B 1 338 ? -1.514 6.008 -13.133 1 93.56 338 ASP B N 1
ATOM 5630 C CA . ASP B 1 338 ? -2.656 6.219 -12.25 1 93.56 338 ASP B CA 1
ATOM 5631 C C . ASP B 1 338 ? -2.807 5.059 -11.266 1 93.56 338 ASP B C 1
ATOM 5633 O O . ASP B 1 338 ? -3.322 5.238 -10.156 1 93.56 338 ASP B O 1
ATOM 5637 N N . LEU B 1 339 ? -2.33 3.875 -11.711 1 95.62 339 LEU B N 1
ATOM 5638 C CA . LEU B 1 339 ? -2.445 2.699 -10.859 1 95.62 339 LEU B CA 1
ATOM 5639 C C . LEU B 1 339 ? -1.419 2.744 -9.727 1 95.62 339 LEU B C 1
ATOM 5641 O O . LEU B 1 339 ? -1.55 2.025 -8.734 1 95.62 339 LEU B O 1
ATOM 5645 N N . GLN B 1 340 ? -0.339 3.482 -9.914 1 92.62 340 GLN B N 1
ATOM 5646 C CA . GLN B 1 340 ? 0.7 3.691 -8.914 1 92.62 340 GLN B CA 1
ATOM 5647 C C . GLN B 1 340 ? 1.272 2.363 -8.43 1 92.62 340 GLN B C 1
ATOM 5649 O O . GLN B 1 340 ? 1.404 2.141 -7.223 1 92.62 340 GLN B O 1
ATOM 5654 N N . ILE B 1 341 ? 1.555 1.489 -9.391 1 94 341 ILE B N 1
ATOM 5655 C CA . ILE B 1 341 ? 2.025 0.144 -9.086 1 94 341 ILE B CA 1
ATOM 5656 C C . ILE B 1 341 ? 3.355 0.223 -8.336 1 94 341 ILE B C 1
ATOM 5658 O O . ILE B 1 341 ? 3.549 -0.458 -7.324 1 94 341 ILE B O 1
ATOM 5662 N N . ARG B 1 342 ? 4.227 1.084 -8.656 1 88.56 342 ARG B N 1
ATOM 5663 C CA . ARG B 1 342 ? 5.551 1.184 -8.055 1 88.56 342 ARG B CA 1
ATOM 5664 C C . ARG B 1 342 ? 5.473 1.778 -6.652 1 88.56 342 ARG B C 1
ATOM 5666 O O . ARG B 1 342 ? 6.344 1.527 -5.816 1 88.56 342 ARG B O 1
ATOM 5673 N N . GLU B 1 343 ? 4.488 2.51 -6.418 1 87.94 343 GLU B N 1
ATOM 5674 C CA . GLU B 1 343 ? 4.27 3.01 -5.062 1 87.94 343 GLU B CA 1
ATOM 5675 C C . GLU B 1 343 ? 3.695 1.924 -4.16 1 87.94 343 GLU B C 1
ATOM 5677 O O . GLU B 1 343 ? 3.984 1.888 -2.961 1 87.94 343 GLU B O 1
ATOM 5682 N N . ARG B 1 344 ? 2.939 1.085 -4.781 1 90.69 344 ARG B N 1
ATOM 5683 C CA . ARG B 1 344 ? 2.279 0.028 -4.02 1 90.69 344 ARG B CA 1
ATOM 5684 C C . ARG B 1 344 ? 3.229 -1.139 -3.768 1 90.69 344 ARG B C 1
ATOM 5686 O O . ARG B 1 344 ? 3.119 -1.826 -2.75 1 90.69 344 ARG B O 1
ATOM 5693 N N . ASN B 1 345 ? 4.02 -1.379 -4.715 1 90.5 345 ASN B N 1
ATOM 5694 C CA . ASN B 1 345 ? 5.031 -2.43 -4.656 1 90.5 345 ASN B CA 1
ATOM 5695 C C . ASN B 1 345 ? 6.387 -1.934 -5.152 1 90.5 345 ASN B C 1
ATOM 5697 O O . ASN B 1 345 ? 6.848 -2.338 -6.219 1 90.5 345 ASN B O 1
ATOM 5701 N N . PRO B 1 346 ? 7.043 -1.177 -4.355 1 88.69 346 PRO B N 1
ATOM 5702 C CA . PRO B 1 346 ? 8.281 -0.531 -4.801 1 88.69 346 PRO B CA 1
ATOM 5703 C C . PRO B 1 346 ? 9.445 -1.51 -4.918 1 88.69 346 PRO B C 1
ATOM 5705 O O . PRO B 1 346 ? 9.492 -2.51 -4.199 1 88.69 346 PRO B O 1
ATOM 5708 N N . ILE B 1 347 ? 10.32 -1.155 -5.793 1 90.81 347 ILE B N 1
ATOM 5709 C CA . ILE B 1 347 ? 11.633 -1.802 -5.75 1 90.81 347 ILE B CA 1
ATOM 5710 C C . ILE B 1 347 ? 12.32 -1.487 -4.422 1 90.81 347 ILE B C 1
ATOM 5712 O O . ILE B 1 347 ? 12.398 -0.324 -4.02 1 90.81 347 ILE B O 1
ATOM 5716 N N . PRO B 1 348 ? 12.75 -2.482 -3.777 1 90.19 348 PRO B N 1
ATOM 5717 C CA . PRO B 1 348 ? 13.414 -2.209 -2.504 1 90.19 348 PRO B CA 1
ATOM 5718 C C . PRO B 1 348 ? 14.578 -1.229 -2.646 1 90.19 348 PRO B C 1
ATOM 5720 O O . PRO B 1 348 ? 15.383 -1.35 -3.576 1 90.19 348 PRO B O 1
ATOM 5723 N N . SER B 1 349 ? 14.719 -0.259 -1.754 1 88.62 349 SER B N 1
ATOM 5724 C CA . SER B 1 349 ? 15.711 0.807 -1.843 1 88.62 349 SER B CA 1
ATOM 5725 C C . SER B 1 349 ? 17.125 0.261 -1.68 1 88.62 349 SER B C 1
ATOM 5727 O O . SER B 1 349 ? 18.094 0.938 -2.014 1 88.62 349 SER B O 1
ATOM 5729 N N . LEU B 1 350 ? 17.203 -0.902 -1.178 1 89.31 350 LEU B N 1
ATOM 5730 C CA . LEU B 1 350 ? 18.5 -1.561 -1.041 1 89.31 350 LEU B CA 1
ATOM 5731 C C . LEU B 1 350 ? 19.234 -1.607 -2.377 1 89.31 350 LEU B C 1
ATOM 5733 O O . LEU B 1 350 ? 20.469 -1.539 -2.42 1 89.31 350 LEU B O 1
ATOM 5737 N N . TYR B 1 351 ? 18.547 -1.684 -3.389 1 89.19 351 TYR B N 1
ATOM 5738 C CA . TYR B 1 351 ? 19.125 -1.787 -4.723 1 89.19 351 TYR B CA 1
ATOM 5739 C C . TYR B 1 351 ? 19.781 -0.476 -5.129 1 89.19 351 TYR B C 1
ATOM 5741 O O . TYR B 1 351 ? 20.547 -0.431 -6.105 1 89.19 351 TYR B O 1
ATOM 5749 N N . SER B 1 352 ? 19.562 0.566 -4.398 1 82.62 352 SER B N 1
ATOM 5750 C CA . SER B 1 352 ? 20.125 1.876 -4.719 1 82.62 352 SER B CA 1
ATOM 5751 C C . SER B 1 352 ? 21.281 2.219 -3.795 1 82.62 352 SER B C 1
ATOM 5753 O O . SER B 1 352 ? 21.844 3.314 -3.873 1 82.62 352 SER B O 1
ATOM 5755 N N . ALA B 1 353 ? 21.562 1.29 -2.902 1 83.38 353 ALA B N 1
ATOM 5756 C CA . ALA B 1 353 ? 22.719 1.503 -2.027 1 83.38 353 ALA B CA 1
ATOM 5757 C C . ALA B 1 353 ? 24 1.588 -2.832 1 83.38 353 ALA B C 1
ATOM 5759 O O . ALA B 1 353 ? 24.078 1.09 -3.957 1 83.38 353 ALA B O 1
ATOM 5760 N N . GLN B 1 354 ? 24.969 2.268 -2.148 1 80.38 354 GLN B N 1
ATOM 5761 C CA . GLN B 1 354 ? 26.266 2.352 -2.809 1 80.38 354 GLN B CA 1
ATOM 5762 C C . GLN B 1 354 ? 26.922 0.978 -2.902 1 80.38 354 GLN B C 1
ATOM 5764 O O . GLN B 1 354 ? 26.953 0.227 -1.925 1 80.38 354 GLN B O 1
ATOM 5769 N N . GLY B 1 355 ? 27.203 0.588 -4.066 1 79 355 GLY B N 1
ATOM 5770 C CA . GLY B 1 355 ? 27.875 -0.68 -4.277 1 79 355 GLY B CA 1
ATOM 5771 C C . GLY B 1 355 ? 29.281 -0.519 -4.82 1 79 355 GLY B C 1
ATOM 5772 O O . GLY B 1 355 ? 29.703 0.59 -5.16 1 79 355 GLY B O 1
ATOM 5773 N N . ASP B 1 356 ? 30.047 -1.568 -4.562 1 74.38 356 ASP B N 1
ATOM 5774 C CA . ASP B 1 356 ? 31.391 -1.625 -5.137 1 74.38 356 ASP B CA 1
ATOM 5775 C C . ASP B 1 356 ? 31.344 -2.01 -6.613 1 74.38 356 ASP B C 1
ATOM 5777 O O . ASP B 1 356 ? 30.484 -2.779 -7.031 1 74.38 356 ASP B O 1
ATOM 5781 N N . GLY B 1 357 ? 32.25 -1.347 -7.305 1 62.5 357 GLY B N 1
ATOM 5782 C CA . GLY B 1 357 ? 32.406 -1.737 -8.695 1 62.5 357 GLY B CA 1
ATOM 5783 C C . GLY B 1 357 ? 31.797 -0.736 -9.664 1 62.5 357 GLY B C 1
ATOM 5784 O O . GLY B 1 357 ? 30.984 0.111 -9.266 1 62.5 357 GLY B O 1
ATOM 5785 N N . VAL B 1 358 ? 32.625 -0.31 -10.688 1 47.38 358 VAL B N 1
ATOM 5786 C CA . VAL B 1 358 ? 32.375 0.733 -11.68 1 47.38 358 VAL B CA 1
ATOM 5787 C C . VAL B 1 358 ? 31.047 0.454 -12.406 1 47.38 358 VAL B C 1
ATOM 5789 O O . VAL B 1 358 ? 31 -0.346 -13.344 1 47.38 358 VAL B O 1
ATOM 5792 N N . TYR B 1 359 ? 30.031 0.155 -11.68 1 50.75 359 TYR B N 1
ATOM 5793 C CA . TYR B 1 359 ? 28.891 0.127 -12.594 1 50.75 359 TYR B CA 1
ATOM 5794 C C . TYR B 1 359 ? 28.562 1.528 -13.094 1 50.75 359 TYR B C 1
ATOM 5796 O O . TYR B 1 359 ? 28.75 2.512 -12.375 1 50.75 359 TYR B O 1
ATOM 5804 N N . ALA B 1 360 ? 28.859 1.903 -14.25 1 43.09 360 ALA B N 1
ATOM 5805 C CA . ALA B 1 360 ? 28.344 3.152 -14.797 1 43.09 360 ALA B CA 1
ATOM 5806 C C . ALA B 1 360 ? 27.031 3.541 -14.125 1 43.09 360 ALA B C 1
ATOM 5808 O O . ALA B 1 360 ? 26.297 2.682 -13.625 1 43.09 360 ALA B O 1
ATOM 5809 N N . GLU B 1 361 ? 26.828 4.977 -13.93 1 46.97 361 GLU B N 1
ATOM 5810 C CA . GLU B 1 361 ? 25.75 5.809 -13.391 1 46.97 361 GLU B CA 1
ATOM 5811 C C . GLU B 1 361 ? 24.391 5.27 -13.805 1 46.97 361 GLU B C 1
ATOM 5813 O O . GLU B 1 361 ? 23.938 5.488 -14.93 1 46.97 361 GLU B O 1
ATOM 5818 N N . VAL B 1 362 ? 24.094 4.035 -13.734 1 43.22 362 VAL B N 1
ATOM 5819 C CA . VAL B 1 362 ? 22.703 3.816 -14.164 1 43.22 362 VAL B CA 1
ATOM 5820 C C . VAL B 1 362 ? 21.766 4.66 -13.312 1 43.22 362 VAL B C 1
ATOM 5822 O O . VAL B 1 362 ? 21.719 4.512 -12.094 1 43.22 362 VAL B O 1
ATOM 5825 N N . ILE B 1 363 ? 21.594 6.059 -13.711 1 42.12 363 ILE B N 1
ATOM 5826 C CA . ILE B 1 363 ? 20.688 6.98 -13.039 1 42.12 363 ILE B CA 1
ATOM 5827 C C . ILE B 1 363 ? 19.328 6.328 -12.875 1 42.12 363 ILE B C 1
ATOM 5829 O O . ILE B 1 363 ? 18.703 5.918 -13.859 1 42.12 363 ILE B O 1
ATOM 5833 N N . VAL B 1 364 ? 19.109 5.758 -11.828 1 42.41 364 VAL B N 1
ATOM 5834 C CA . VAL B 1 364 ? 17.875 5.164 -11.336 1 42.41 364 VAL B CA 1
ATOM 5835 C C . VAL B 1 364 ? 16.734 6.188 -11.406 1 42.41 364 VAL B C 1
ATOM 5837 O O . VAL B 1 364 ? 16.75 7.172 -10.656 1 42.41 364 VAL B O 1
ATOM 5840 N N . LYS B 1 365 ? 16.359 6.836 -12.57 1 41.03 365 LYS B N 1
ATOM 5841 C CA . LYS B 1 365 ? 15.086 7.551 -12.531 1 41.03 365 LYS B CA 1
ATOM 5842 C C . LYS B 1 365 ? 14.008 6.715 -11.844 1 41.03 365 LYS B C 1
ATOM 5844 O O . LYS B 1 365 ? 12.82 7.043 -11.922 1 41.03 365 LYS B O 1
ATOM 5849 N N . PHE B 1 366 ? 14.242 5.551 -11.445 1 40.5 366 PHE B N 1
ATOM 5850 C CA . PHE B 1 366 ? 13.078 4.691 -11.273 1 40.5 366 PHE B CA 1
ATOM 5851 C C . PHE B 1 366 ? 12.297 5.082 -10.023 1 40.5 366 PHE B C 1
ATOM 5853 O O . PHE B 1 366 ? 11.562 4.27 -9.461 1 40.5 366 PHE B O 1
ATOM 5860 N N . ILE B 1 367 ? 12.68 6.273 -9.367 1 38.72 367 ILE B N 1
ATOM 5861 C CA . ILE B 1 367 ? 12.094 6.336 -8.031 1 38.72 367 ILE B CA 1
ATOM 5862 C C . ILE B 1 367 ? 10.57 6.426 -8.141 1 38.72 367 ILE B C 1
ATOM 5864 O O . ILE B 1 367 ? 10.031 7.484 -8.469 1 38.72 367 ILE B O 1
ATOM 5868 N N . GLY B 1 368 ? 9.82 6.289 -9.039 1 33.59 368 GLY B N 1
ATOM 5869 C CA . GLY B 1 368 ? 8.414 6.332 -8.688 1 33.59 368 GLY B CA 1
ATOM 5870 C C . GLY B 1 368 ? 8.141 5.91 -7.258 1 33.59 368 GLY B C 1
ATOM 5871 O O . GLY B 1 368 ? 6.984 5.863 -6.828 1 33.59 368 GLY B O 1
ATOM 5872 N N . PHE B 1 369 ? 8.805 4.949 -6.652 1 27.52 369 PHE B N 1
ATOM 5873 C CA . PHE B 1 369 ? 8.422 3.803 -5.836 1 27.52 369 PHE B CA 1
ATOM 5874 C C . PHE B 1 369 ? 8.461 4.152 -4.352 1 27.52 369 PHE B C 1
ATOM 5876 O O . PHE B 1 369 ? 9.305 4.949 -3.922 1 27.52 369 PHE B O 1
#

Secondary structure (DSSP, 8-state):
------------------SEEEEEETBEEEEEEGGGEEEHHHHHHHS-SSEEP-BTTTB-S--TT--EE--HHHHHHHHHHTHHHHHHHHTT---TTT-STTTEEEETTT--EEES---SS--S---HHHHHHHHHHHHHHHHHHHH-GGGGGG--HHHHHHHHHHH-TTS-HHHHHT-GGG--HHHHHHHHHHHHIIIIIIHHHH-TTHHHHHHHHHHHHHHHTTTHHHHHHTSSSGGGGS-HHHHHHS-GGG-S-SSPP-----HHHHHHHHHHHHHHHHHSSSSHHHHHHHHHH-GGGSSSPP-HHHHHHHHHHHSTTHHHHHHHHHHHTT-GGGG-HHHHSPPPGGGGSB-BS------------/------------------SEEEEEETBEEEEEEGGGEEEHHHHHHHS-SSEEP-BTTTB-S--TT--EE--HHHHHHHHHHTHHHHHHHHTT---TTT-STTTEEEETTT--EEES---SS--S---HHHHHHHHHHHHHHHHHHHH-GGGGGG--HHHHHHHHHHH-TTS-HHHHHT-GGG--HHHHHHHHHHHHIIIIIIHHHH-TTHHHHHHHHHHHHHHHTTTHHHHHHTSSSGGGGS-HHHHHHS-GGG-S-SSPP-----HHHHHHHHHHHHHHHHHSSSSHHHHHHHHHH-GGGSSSPP-HHHHHHHHHHHSTTHHHHHHHHHHHTT-GGGG-HHHHSPPPGGGGSB-BS---------TT-

Sequence (738 aa):
MSGKRAFCTAVETGRKTPEFCYLLGFSGVVALPGDRFQPLDDFLSENPFLSPIPLGRLYENIDPAKPYMLEDPIRRAVWSGSLAPYIANKVKMSLSHILTKENVGVHKDFGLVVFKDVPKKREGISDSSENYQHYSSFLTETIQRLHGSESLNALPVEMDIYLKDLTDPNVKEDDILDHPIALPGRVFGDVSVEAYRLLCKQYPVVKNGKEILADRIIEAVGAKFKDALTVSLDSGLLPKFLPLKWQKIYPANKYPWIPKPQLIISQEEAGKIVIEIHRHGSVHSVEVGVDTIVTSNFPGFSGDKFTRMEVLALIRHIFPEYLNTIFKEFKMDNLYEDLQIRERNPIPSLYSAQGDGVYAEVIVKFIGFMSGKRAFCTAVETGRKTPEFCYLLGFSGVVALPGDRFQPLDDFLSENPFLSPIPLGRLYENIDPAKPYMLEDPIRRAVWSGSLAPYIANKVKMSLSHILTKENVGVHKDFGLVVFKDVPKKREGISDSSENYQHYSSFLTETIQRLHGSESLNALPVEMDIYLKDLTDPNVKEDDILDHPIALPGRVFGDVSVEAYRLLCKQYPVVKNGKEILADRIIEAVGAKFKDALTVSLDSGLLPKFLPLKWQKIYPANKYPWIPKPQLIISQEEAGKIVIEIHRHGSVHSVEVGVDTIVTSNFPGFSGDKFTRMEVLALIRHIFPEYLNTIFKEFKMDNLYEDLQIRERNPIPSLYSAQGDGVYAEVIVKFIGF

Solvent-accessible surface area (backbone atoms only — not comparable to full-atom values): 39817 Å² total; per-residue (Å²): 136,85,83,76,78,76,72,78,72,76,76,76,67,82,69,76,68,48,74,45,23,31,35,75,21,51,40,14,42,23,54,32,62,15,85,39,58,32,51,37,68,62,49,36,71,76,44,52,70,66,35,71,60,64,70,56,63,86,43,81,83,69,54,80,62,42,50,32,40,74,49,54,69,44,26,37,27,57,44,44,45,52,45,44,36,59,46,29,36,75,66,30,28,45,44,78,86,46,69,38,76,88,30,33,22,30,28,71,70,74,41,32,44,29,24,60,60,70,79,59,58,81,55,56,81,31,61,57,69,53,30,30,39,48,49,44,50,44,52,52,50,49,49,28,72,75,64,34,77,68,41,73,74,28,47,31,65,52,56,51,50,49,52,48,48,48,62,34,86,86,52,53,69,67,53,63,74,64,32,63,66,44,48,38,65,67,52,45,31,52,48,34,37,47,51,39,37,42,48,71,27,29,26,61,52,72,40,90,61,37,34,61,50,28,52,52,45,34,28,51,46,1,64,75,34,59,55,40,63,52,58,31,54,70,38,60,58,47,25,68,28,39,51,65,76,52,26,73,75,46,46,40,86,56,58,74,60,80,75,71,71,87,76,87,62,54,38,51,55,19,13,48,38,54,45,37,30,42,30,36,36,50,65,55,42,46,23,62,76,44,49,53,34,44,50,67,68,22,62,75,45,68,85,61,77,84,51,50,63,55,44,44,51,49,50,44,67,77,46,52,54,52,58,54,48,51,52,52,47,28,48,75,67,74,44,45,74,79,66,38,56,43,65,73,61,52,77,63,42,42,37,64,31,54,24,52,46,85,47,65,84,52,78,73,79,68,50,52,103,136,83,83,75,78,77,72,76,71,76,76,79,68,82,71,75,68,49,76,44,22,32,34,76,20,49,39,13,43,23,55,32,63,14,84,39,56,32,52,38,68,63,50,37,71,76,44,51,71,69,36,72,58,59,69,62,54,97,40,80,83,70,53,80,62,42,48,32,39,73,49,54,70,46,27,36,28,57,46,42,45,51,46,44,36,60,45,27,37,75,63,29,29,48,45,80,86,46,68,38,78,89,29,34,21,29,28,70,60,68,43,33,46,30,23,61,61,70,80,60,57,81,55,56,82,31,61,57,68,53,32,31,38,50,50,44,49,44,52,51,50,51,49,27,71,75,63,32,76,70,39,74,74,28,46,31,64,52,55,52,52,48,53,50,48,48,62,34,88,85,52,52,71,68,54,63,73,65,32,62,64,45,48,37,68,67,51,44,32,52,49,33,37,49,51,38,36,42,47,72,29,29,25,60,53,71,35,93,62,37,34,59,50,29,51,50,47,33,29,52,48,1,63,74,34,60,56,38,64,53,60,30,53,69,37,58,59,46,25,68,29,37,50,66,75,52,26,72,75,45,47,40,85,57,58,73,59,80,75,68,72,86,77,89,63,53,37,52,54,17,12,48,39,53,44,37,30,41,29,35,36,52,66,55,41,46,23,62,76,42,49,52,34,44,49,65,68,30,61,75,44,67,88,56,78,82,53,52,63,56,45,45,50,49,50,43,65,75,47,52,56,53,59,56,48,50,51,52,48,29,49,75,67,74,44,44,73,80,66,39,56,38,58,72,59,42,75,63,42,43,37,63,32,52,23,52,42,89,40,67,83,54,75,72,76,69,50,72,69

Radius of gyration: 27.06 Å; Cα contacts (8 Å, |Δi|>4): 1181; chains: 2; bounding box: 66×80×57 Å

Organism: Oryza nivara (NCBI:txid4536)

Foldseek 3Di:
DPDDPPPPPPPPPPPDQPQWWWDQFLQAIFTDGSVQWAQAVRVCVVAPLWAFDDDLQFDDDDDPQAGTDHAQLNLQALLLLLVVLVRCQLLQAACLVFLDRQFWTAGNPRSHIIGRDDDQERDHGDHSLRRLVSSLVSVLVVCCVRPNNCVLSRHQPLVVVLSVLSNDPPRDSVCSNLPCSNAHLLLLLVLLQLLCCQLPPNQCPVDPCSPVLSQVLLLLLLVVVQCQVLLQLCTLQLLCQFPPVSCVVRPSQPPPDPPRDPDGDHSNNSSNRLSSSSNCLSPVVDDDVRQVSSCRSRVVCPPPDDDSSSSSSVSCRSSVCNVVSVCVSCVVVVNNVSSLSCVSPNDDCSSVDNHRHPRPCSPCPVPSD/DPPDPPPPPPPPPVPPQPQWWWDQFLQAIFTDGSVQWAQAVRVCVVAPLWAFDDDLQLDDDADPQAGTDHAQLNLQALLLLLVVLVRCQLLQAACLVFLDRQFWTAGNPRSHIIGRDDDQERDHGDHSLRRLVSSLVSVLVVCCVRPNNCVVSRHQPLVVVLSCLSNDPPRDSVCSNLPCSNAHLLLLLVLLQLLCCQLPPNQCPVDPCSPVLSQVLLLLLLVVVQCQPLLQLCGLQQLCQFPPVSCVVRPSQPPPDPPRDPDGDHSNNSSNRLSSSSNCLSPVVDDDVRQVSCCRSRVVCVPPDDDSSSSSSVSCRSSVCNVVSVCVSCVVVVNNVSSLSCVSPNDDCSSVDNHRHPSDCSPCPVPSD

pLDDT: mean 86.53, std 17.15, range [21.92, 98.75]